Protein 8TLM (pdb70)

InterPro domains:
  IPR000786 Green fluorescent protein, GFP [PR01229] (3-27)
  IPR000786 Green fluorescent protein, GFP [PR01229] (28-48)
  IPR000786 Green fluorescent protein, GFP [PR01229] (49-69)
  IPR000786 Green fluorescent protein, GFP [PR01229] (70-85)
  IPR000786 Green fluorescent protein, GFP [PR01229] (86-108)
  IPR000786 Green fluorescent protein, GFP [PR01229] (109-129)
  IPR000786 Green fluorescent protein, GFP [PR01229] (130-149)
  IPR000786 Green fluorescent protein, GFP [PR01229] (150-171)
  IPR000786 Green fluorescent protein, GFP [PR01229] (173-192)
  IPR000786 Green fluorescent protein, GFP [PR01229] (193-211)
  IPR000786 Green fluorescent protein, GFP [PR01229] (214-237)
  IPR009017 Green fluorescent protein [G3DSA:2.40.155.10] (1-145)
  IPR009017 Green fluorescent protein [G3DSA:2.40.155.10] (146-238)
  IPR009017 Green fluorescent protein [SSF54511] (2-228)
  IPR011584 Green fluorescent protein-related [PF01353] (14-227)

Nearest PDB structures (foldseek):
  8tlm-assembly1_A  TM=1.005E+00  e=1.303E-40  Oryctolagus cuniculus
  5i8k-assembly1_H  TM=9.065E-01  e=1.201E-30  Homo sapiens
  8y2k-assembly2_D  TM=8.667E-01  e=4.933E-29  Homo sapiens
  7o30-assembly2_B  TM=8.720E-01  e=1.489E-28  Mus musculus
  8cii-assembly1_H  TM=7.788E-01  e=4.273E-28  Homo sapiens

Radius of gyration: 38.08 Å; Cα contacts (8 Å, |Δi|>4): 1389; chains: 3; bounding box: 48×46×133 Å

B-factor: mean 84.12, std 18.37, range [54.08, 128.12]

Secondary structure (DSSP, 8-state):
-EEEEE---EE-TTS-EEEEEEEESS-TTTSEEEEEEE-TTS-EEEEEEE-SS--EEE-TTTTTTEEEEE-SSEEEEEESS--GGG-EEEEEEEESEEETTS-S---B-S----EEEEE-SSPPB--EEEEE----EEEEEEEEEEEBSS--EEEEGGGTB-TTEEEPPPEE-TTS-EEEEEEEEEEGGGGGTS-EEEEEEETTTTEEEEEEE--/---EEES-SEEEE-TT--EEEEEEEEEEESS-EEEEEE-TTS--EEEEETTTEEPTT--TTEEEE--EEEEEEEESS--GGG-SEEEEEE-S--SS-S-SB---EEEEE----BPPEEEEEPPPHHHHHHTEEEEEEEEEEEBSS--EEEEEETTEE--SSEEEEEPPPPTTT--EEEEEEEEEEHHHHHT--EEEEEEE-TT-SS-EEEEEE--/-HHHHHHHHHHHHHHHHHHHHHHHHHHHHHS----SHHHHHHHHHHHHHHHHHHHHHHHHHHHSS---SHHHHHHHHHHHHHHHHHHHHHHHHHHHHHHHHHHHSHHHHHHH-SHHHHHHHHHHHHHHHHHHHHHHHTTEEEEEESS-EEEEE---TTTHHHHHHHHHHHHIIIIIHHHHHHHHHHHHHHHHH---HHHHHHHHHHHHHHHHHHHHHHHHHHH--HHHHHHHHHHHHHHHHHHHHHHHHHHHHHH-HHHHHHHTT-

Solvent-accessible surface area: 32687 Å² total; per-residue (Å²): 132,50,2,91,20,63,26,37,130,40,4,76,64,40,64,77,4,78,0,46,0,59,13,66,70,32,62,7,75,30,30,1,0,2,0,0,30,27,24,114,84,104,24,3,56,1,1,0,4,4,1,19,55,33,103,48,56,40,0,60,90,0,113,76,73,10,62,8,55,51,77,108,68,41,0,46,0,102,1,56,57,1,59,80,133,3,43,5,36,0,13,0,0,22,0,40,37,3,3,6,45,3,20,34,9,16,0,2,48,33,7,0,48,28,16,72,0,17,2,30,104,47,94,68,87,27,16,36,13,17,24,5,32,14,153,105,91,14,3,2,0,0,8,0,24,32,0,10,5,40,71,13,82,22,46,2,30,96,46,89,41,106,85,34,43,40,59,3,70,33,45,94,34,124,88,28,35,38,14,16,6,0,3,0,41,9,82,52,100,22,34,76,113,90,81,10,64,0,37,2,36,0,142,52,38,124,33,151,38,102,52,105,7,105,102,61,20,83,18,81,18,97,34,82,74,40,98,20,51,92,60,17,96,2,66,0,102,1,78,1,69,89,46,0,62,33,40,0,0,0,0,15,16,71,59,86,103,106,1,97,8,8,0,36,72,2,75,60,61,9,110,90,38,56,78,44,10,119,8,66,41,79,20,44,102,2,36,0,38,0,41,75,3,93,31,48,10,12,6,34,0,8,0,2,1,5,3,17,15,74,96,1,80,42,8,6,6,63,16,0,92,2,22,1,101,78,108,82,25,47,13,47,18,39,32,5,58,18,23,123,76,5,35,167,79,33,51,0,4,0,2,2,2,1,4,71,0,11,28,120,119,18,104,16,72,8,58,4,58,126,50,108,51,104,88,48,47,71,92,18,48,18,99,20,53,52,180,70,6,8,12,2,6,5,0,26,0,54,25,61,86,66,70,14,62,147,66,108,65,0,20,3,38,0,38,13,128,32,45,131,69,68,40,77,84,74,34,91,62,124,179,47,120,113,128,26,5,72,96,3,59,79,12,57,64,116,0,60,102,16,0,53,82,11,34,79,7,0,76,99,46,26,158,33,177,62,18,51,6,24,9,8,34,17,2,5,75,0,1,33,36,3,0,101,9,2,59,54,51,20,103,58,20,91,98,38,6,80,67,34,21,100,70,1,64,54,18,11,3,69,33,26,30,0,4,0,0,3,5,22,0,3,10,33,8,0,67,18,40,27,36,26,41,54,89,52,148,136,4,143,160,36,63,54,97,177,77,0,70,73,69,7,103,54,14,49,102,65,0,78,138,12,1,95,43,14,32,94,35,42,18,6,2,1,76,55,9,85,17,48,26,113,14,33,37,26,95,92,44,73,120,122,59,63,104,4,16,72,35,12,14,74,59,2,30,95,90,2,104,77,47,9,102,106,2,28,92,83,10,105,87,89,99,146,185,99,186,24,6,75,74,0,3,77,13,4,21,95,29,10,58,34,30,4,72,14,29,88,77,50,6,105,103,80,124,88,58,92,78,34,74,157,30,56,95,74,6,48,28,72,0,12,42,2,0,20,32,2,8,88,16,7,35,161,45,13,137,56,2,88,137,32,59,103,125,150

GO terms:
  GO:0006091 generation of precursor metabolites and energy (P, TAS)
  GO:0008218 bioluminescence (P, TAS)

Foldseek 3Di:
DAKEKDFADEAAFFAKGKIKIFDPDDWLLQWKKWKWWDAVPGDIGTAWIAGNVGDIDGDPVNPPQWDWGDDGTMIMIMGRGHHQVPWTWMKMWIFPDADNVGPGRPDTDDIYGTGTHGYHDDDFDDWDKDWQAWPCKTKIWIKTDFGDDDDKDKDKPVPPDDPAKDKDDWDQDPVRGTIIMIMGMGHPVCQVPDWIWMWMADPNVGDTDTHTHHD/DWAKEKPAQEDEEAFQAKDKIKIFTPFWDFQAKWKWWAAPPGDIDTADGSQAHGDPPHDPQWGKDDGTTMIMIMRRGHDLQRFTKMKMFGPRDDPPDPDRIYPIHTYQYDDDFDFWDKDKDWADPVVLVVWKTKIKMKTDFGDDPPKDKFKAFPNHGDDDFKDKDKDDQDSPRRGIMMMMMGMDTSVVVVVTFKIKMWMDDPNDPDIDIDMDTDD/DVLLVVLVVLVVLLVLLVVLLVLLLCLPVPVHPPQFLLSLLVVLLSVLLVLLSVLSVQSSVPSPAHRDPFFVVLLVNVLSVQLSLQLNLVSLLVVLVLVLCCQPVVVPSVVCGGNVNSVVVSVVSSVVSNVLSVLVSVFWGWDQPPNGIHIDGDDDPVRVVVVLVNLVCCLCSRAVVSVVSNVVRVVVNCVRPVCDVLSVVLVVQLRVLCVQLNVLSVVVSVVCVVVVVSVVSNVVSVVSNSCSSSCNSVSCCVPDPSNVVVVVVD

Sequence (696 aa):
QSVEESGGRLVTPGTPLTLTCTVSGFSLSNYAMIWVRQAPGEGLEWVGTISLGGYTYYANWAKGRFTISKTSTTVDLKISSPTTEDTATYFCARARWSTDSAIYTYAFDPWGPGTLVTVSSASTKGPSVFPLAPSGTAALGCLVKDYFPEPVTVSWNSGALTSGVHTFPAVLQSSGLYSLSSVVTVPSSSLGTQTYICNVNHKPSNTKVDKKVEPAYDMTQTPASVEVAVGGTVTIKCQASQSISSYLSWYQQKPGQRPELLIYKASTLASGVSSRFKGSGSGTQFTLTISDLEAADAATYYCQQGYTSSNIDNIFGGGTEVVVKRTVAAPSVFIFPPSDEQLKSGTASVVCLLNNFYPREAKVQWKVDNALQSGNSQESVTEQDSKDSTYSLSSTLTLSKADYEKHKVYACEVTHQGLSSPVTKSFNRGNGKLLLAVFYCLLFVFSLLGNSLVILVLVVCKKLRSITDVYLLNLALSDLLFVFSFPFQTYYLLDQWVFGTVMCKVVSGFYYIGFYSSMFFITLMSVDRYLAVVHAVYALKVRTIRMGTTLCLAVWLTAIMATIPLLVFYQVASEDGVLQCYSFYNQQTLKWKIFTNFKMNILGLLIPFTIFMFCYIKILHQLKRIRLVLIVVIASLLFWVPFNVVLFLTSLHSSISQQLTYATHVTEIISFTHCCVNPVIYAFVGEKFKKHLSEI

Organism: Aequorea victoria (NCBI:txid6100)

Structure (mmCIF, N/CA/C/O backbone):
data_8TLM
#
_entry.id   8TLM
#
_cell.length_a   1.00
_cell.length_b   1.00
_cell.length_c   1.00
_cell.angle_alpha   90.00
_cell.angle_beta   90.00
_cell.angle_gamma   90.00
#
_symmetry.space_group_name_H-M   'P 1'
#
loop_
_entity.id
_entity.type
_entity.pdbx_description
1 polymer 'Fab heavy chain'
2 polymer 'Fab light chain'
3 polymer 'C-C chemokine receptor type 8, Green fluorescent protein fusion'
#
loop_
_atom_site.group_PDB
_atom_site.id
_atom_site.type_symbol
_atom_site.label_atom_id
_atom_site.label_alt_id
_atom_site.label_comp_id
_atom_site.label_asym_id
_atom_site.label_entity_id
_atom_site.label_seq_id
_atom_site.pdbx_PDB_ins_code
_atom_site.Cartn_x
_atom_site.Cartn_y
_atom_site.Cartn_z
_atom_site.occupancy
_atom_site.B_iso_or_equiv
_atom_site.auth_seq_id
_atom_site.auth_comp_id
_atom_site.auth_asym_id
_atom_site.auth_atom_id
_atom_site.pdbx_PDB_model_num
ATOM 1 N N . GLN A 1 1 ? 126.233 149.068 112.778 1.00 68.32 2 GLN A N 1
ATOM 2 C CA . GLN A 1 1 ? 127.648 148.611 112.877 1.00 68.32 2 GLN A CA 1
ATOM 3 C C . GLN A 1 1 ? 128.209 148.362 111.486 1.00 68.32 2 GLN A C 1
ATOM 4 O O . GLN A 1 1 ? 127.545 147.768 110.639 1.00 68.32 2 GLN A O 1
ATOM 10 N N . SER A 1 2 ? 129.436 148.819 111.253 1.00 69.11 3 SER A N 1
ATOM 11 C CA . SER A 1 2 ? 130.058 148.668 109.948 1.00 69.11 3 SER A CA 1
ATOM 12 C C . SER A 1 2 ? 131.568 148.636 110.117 1.00 69.11 3 SER A C 1
ATOM 13 O O . SER A 1 2 ? 132.125 149.317 110.983 1.00 69.11 3 SER A O 1
ATOM 16 N N . VAL A 1 3 ? 132.219 147.832 109.281 1.00 66.08 4 VAL A N 1
ATOM 17 C CA . VAL A 1 3 ? 133.672 147.743 109.229 1.00 66.08 4 VAL A CA 1
ATOM 18 C C . VAL A 1 3 ? 134.097 147.866 107.774 1.00 66.08 4 VAL A C 1
ATOM 19 O O . VAL A 1 3 ? 133.528 147.203 106.900 1.00 66.08 4 VAL A O 1
ATOM 23 N N . GLU A 1 4 ? 135.080 148.723 107.512 1.00 68.34 5 GLU A N 1
ATOM 24 C CA . GLU A 1 4 ? 135.569 148.970 106.161 1.00 68.34 5 GLU A CA 1
ATOM 25 C C . GLU A 1 4 ? 137.075 148.759 106.116 1.00 68.34 5 GLU A C 1
ATOM 26 O O . GLU A 1 4 ? 137.805 149.300 106.951 1.00 68.34 5 GLU A O 1
ATOM 32 N N . GLU A 1 5 ? 137.534 147.991 105.133 1.00 63.34 6 GLU A N 1
ATOM 33 C CA . GLU A 1 5 ? 138.949 147.695 104.965 1.00 63.34 6 GLU A CA 1
ATOM 34 C C . GLU A 1 5 ? 139.573 148.636 103.944 1.00 63.34 6 GLU A C 1
ATOM 35 O O . GLU A 1 5 ? 138.914 149.096 103.008 1.00 63.34 6 GLU A O 1
ATOM 41 N N . SER A 1 6 ? 140.859 148.915 104.135 1.00 61.94 7 SER A N 1
ATOM 42 C CA . SER A 1 6 ? 141.610 149.751 103.213 1.00 61.94 7 SER A CA 1
ATOM 43 C C . SER A 1 6 ? 143.069 149.328 103.248 1.00 61.94 7 SER A C 1
ATOM 44 O O . SER A 1 6 ? 143.537 148.724 104.216 1.00 61.94 7 SER A O 1
ATOM 47 N N . GLY A 1 7 ? 143.786 149.656 102.175 1.00 60.13 8 GLY A N 1
ATOM 48 C CA . GLY A 1 7 ? 145.200 149.356 102.064 1.00 60.13 8 GLY A CA 1
ATOM 49 C C . GLY A 1 7 ? 145.566 148.393 100.957 1.00 60.13 8 GLY A C 1
ATOM 50 O O . GLY A 1 7 ? 146.760 148.158 100.743 1.00 60.13 8 GLY A O 1
ATOM 51 N N . GLY A 1 8 ? 144.594 147.828 100.246 1.00 61.53 9 GLY A N 1
ATOM 52 C CA . GLY A 1 8 ? 144.897 146.945 99.138 1.00 61.53 9 GLY A CA 1
ATOM 53 C C . GLY A 1 8 ? 145.757 147.635 98.101 1.00 61.53 9 GLY A C 1
ATOM 54 O O . GLY A 1 8 ? 145.458 148.759 97.692 1.00 61.53 9 GLY A O 1
ATOM 55 N N . ARG A 1 9 ? 146.828 146.977 97.668 1.00 62.54 10 ARG A N 1
ATOM 56 C CA . ARG A 1 9 ? 147.800 147.621 96.798 1.00 62.54 10 ARG A CA 1
ATOM 57 C C . ARG A 1 9 ? 148.621 146.554 96.093 1.00 62.54 10 ARG A C 1
ATOM 58 O O . ARG A 1 9 ? 148.624 145.385 96.487 1.00 62.54 10 ARG A O 1
ATOM 66 N N . LEU A 1 10 ? 149.317 146.974 95.040 1.00 64.64 11 LEU A N 1
ATOM 67 C CA . LEU A 1 10 ? 150.292 146.138 94.349 1.00 64.64 11 LEU A CA 1
ATOM 68 C C . LEU A 1 10 ? 151.667 146.473 94.915 1.00 64.64 11 LEU A C 1
ATOM 69 O O . LEU A 1 10 ? 152.177 147.579 94.712 1.00 64.64 11 LEU A O 1
ATOM 74 N N . VAL A 1 11 ? 152.266 145.516 95.617 1.00 61.49 12 VAL A N 1
ATOM 75 C CA . VAL A 1 11 ? 153.498 145.729 96.364 1.00 61.49 12 VAL A CA 1
ATOM 76 C C . VAL A 1 11 ? 154.528 144.715 95.889 1.00 61.49 12 VAL A C 1
ATOM 77 O O . VAL A 1 11 ? 154.212 143.532 95.730 1.00 61.49 12 VAL A O 1
ATOM 81 N N . THR A 1 12 ? 155.755 145.178 95.661 1.00 64.16 13 THR A N 1
ATOM 82 C CA . THR A 1 12 ? 156.802 144.281 95.202 1.00 64.16 13 THR A CA 1
ATOM 83 C C . THR A 1 12 ? 157.151 143.281 96.303 1.00 64.16 13 THR A C 1
ATOM 84 O O . THR A 1 12 ? 156.957 143.559 97.489 1.00 64.16 13 THR A O 1
ATOM 88 N N . PRO A 1 13 ? 157.672 142.105 95.941 1.00 63.95 14 PRO A N 1
ATOM 89 C CA . PRO A 1 13 ? 157.929 141.081 96.962 1.00 63.95 14 PRO A CA 1
ATOM 90 C C . PRO A 1 13 ? 159.095 141.442 97.865 1.00 63.95 14 PRO A C 1
ATOM 91 O O . PRO A 1 13 ? 160.253 141.392 97.439 1.00 63.95 14 PRO A O 1
ATOM 95 N N . GLY A 1 14 ? 158.802 141.803 99.112 1.00 63.49 15 GLY A N 1
ATOM 96 C CA . GLY A 1 14 ? 159.846 142.093 100.074 1.00 63.49 15 GLY A CA 1
ATOM 97 C C . GLY A 1 14 ? 159.657 143.390 100.833 1.00 63.49 15 GLY A C 1
ATOM 98 O O . GLY A 1 14 ? 160.276 143.586 101.882 1.00 63.49 15 GLY A O 1
ATOM 99 N N . THR A 1 15 ? 158.806 144.288 100.320 1.00 62.75 16 THR A N 1
ATOM 100 C CA . THR A 1 15 ? 158.592 145.573 100.979 1.00 62.75 16 THR A CA 1
ATOM 101 C C . THR A 1 15 ? 157.371 145.500 101.882 1.00 62.75 16 THR A C 1
ATOM 102 O O . THR A 1 15 ? 156.318 145.013 101.446 1.00 62.75 16 THR A O 1
ATOM 106 N N . PRO A 1 16 ? 157.457 145.978 103.123 1.00 58.82 17 PRO A N 1
ATOM 107 C CA . PRO A 1 16 ? 156.361 145.761 104.073 1.00 58.82 17 PRO A CA 1
ATOM 108 C C . PRO A 1 16 ? 155.070 146.425 103.624 1.00 58.82 17 PRO A C 1
ATOM 109 O O . PRO A 1 16 ? 155.076 147.432 102.913 1.00 58.82 17 PRO A O 1
ATOM 113 N N . LEU A 1 17 ? 153.953 145.842 104.046 1.00 59.24 18 LEU A N 1
ATOM 114 C CA . LEU A 1 17 ? 152.625 146.353 103.740 1.00 59.24 18 LEU A CA 1
ATOM 115 C C . LEU A 1 17 ? 151.845 146.548 105.032 1.00 59.24 18 LEU A C 1
ATOM 116 O O . LEU A 1 17 ? 152.184 145.994 106.078 1.00 59.24 18 LEU A O 1
ATOM 121 N N . THR A 1 18 ? 150.780 147.343 104.954 1.00 56.31 19 THR A N 1
ATOM 122 C CA . THR A 1 18 ? 149.939 147.584 106.121 1.00 56.31 19 THR A CA 1
ATOM 123 C C . THR A 1 18 ? 148.514 147.850 105.663 1.00 56.31 19 THR A C 1
ATOM 124 O O . THR A 1 18 ? 148.285 148.715 104.814 1.00 56.31 19 THR A O 1
ATOM 128 N N . LEU A 1 19 ? 147.567 147.106 106.226 1.00 56.53 20 LEU A N 1
ATOM 129 C CA . LEU A 1 19 ? 146.150 147.268 105.950 1.00 56.53 20 LEU A CA 1
ATOM 130 C C . LEU A 1 19 ? 145.453 147.787 107.198 1.00 56.53 20 LEU A C 1
ATOM 131 O O . LEU A 1 19 ? 145.870 147.501 108.324 1.00 56.53 20 LEU A O 1
ATOM 136 N N . THR A 1 20 ? 144.380 148.546 106.994 1.00 60.13 21 THR A N 1
ATOM 137 C CA . THR A 1 20 ? 143.633 149.140 108.090 1.00 60.13 21 THR A CA 1
ATOM 138 C C . THR A 1 20 ? 142.165 148.753 107.981 1.00 60.13 21 THR A C 1
ATOM 139 O O . THR A 1 20 ? 141.648 148.501 106.891 1.00 60.13 21 THR A O 1
ATOM 143 N N . CYS A 1 21 ? 141.505 148.698 109.136 1.00 63.13 22 CYS A N 1
ATOM 144 C CA . CYS A 1 21 ? 140.107 148.294 109.264 1.00 63.13 22 CYS A CA 1
ATOM 145 C C . CYS A 1 21 ? 139.440 149.334 110.155 1.00 63.13 22 CYS A C 1
ATOM 146 O O . CYS A 1 21 ? 139.644 149.331 111.372 1.00 63.13 22 CYS A O 1
ATOM 149 N N . THR A 1 22 ? 138.683 150.240 109.542 1.00 64.67 23 THR A N 1
ATOM 150 C CA . THR A 1 22 ? 137.978 151.264 110.297 1.00 64.67 23 THR A CA 1
ATOM 151 C C . THR A 1 22 ? 136.598 150.765 110.704 1.00 64.67 23 THR A C 1
ATOM 152 O O . THR A 1 22 ? 135.952 149.993 109.990 1.00 64.67 23 THR A O 1
ATOM 156 N N . VAL A 1 23 ? 136.143 151.232 111.863 1.00 66.94 24 VAL A N 1
ATOM 157 C CA . VAL A 1 23 ? 134.951 150.715 112.521 1.00 66.94 24 VAL A CA 1
ATOM 158 C C . VAL A 1 23 ? 134.002 151.868 112.806 1.00 66.94 24 VAL A C 1
ATOM 159 O O . VAL A 1 23 ? 134.440 152.983 113.110 1.00 66.94 24 VAL A O 1
ATOM 163 N N . SER A 1 24 ? 132.702 151.600 112.707 1.00 68.17 25 SER A N 1
ATOM 164 C CA . SER A 1 24 ? 131.688 152.589 113.036 1.00 68.17 25 SER A CA 1
ATOM 165 C C . SER A 1 24 ? 130.499 151.898 113.683 1.00 68.17 25 SER A C 1
ATOM 166 O O . SER A 1 24 ? 130.090 150.817 113.250 1.00 68.17 25 SER A O 1
ATOM 169 N N . GLY A 1 25 ? 129.950 152.525 114.721 1.00 67.34 26 GLY A N 1
ATOM 170 C CA . GLY A 1 25 ? 128.746 152.053 115.367 1.00 67.34 26 GLY A CA 1
ATOM 171 C C . GLY A 1 25 ? 128.955 151.331 116.682 1.00 67.34 26 GLY A C 1
ATOM 172 O O . GLY A 1 25 ? 127.981 151.146 117.422 1.00 67.34 26 GLY A O 1
ATOM 173 N N . PHE A 1 26 ? 130.180 150.919 117.000 1.00 64.41 27 PHE A N 1
ATOM 174 C CA . PHE A 1 26 ? 130.429 150.196 118.238 1.00 64.41 27 PHE A CA 1
ATOM 175 C C . PHE A 1 26 ? 131.848 150.469 118.710 1.00 64.41 27 PHE A C 1
ATOM 176 O O . PHE A 1 26 ? 132.699 150.941 117.952 1.00 64.41 27 PHE A O 1
ATOM 184 N N . SER A 1 27 ? 132.090 150.165 119.982 1.00 65.36 28 SER A N 1
ATOM 185 C CA . SER A 1 27 ? 133.377 150.413 120.613 1.00 65.36 28 SER A CA 1
ATOM 186 C C . SER A 1 27 ? 134.251 149.170 120.548 1.00 65.36 28 SER A C 1
ATOM 187 O O . SER A 1 27 ? 133.779 148.051 120.763 1.00 65.36 28 SER A O 1
ATOM 190 N N . LEU A 1 28 ? 135.535 149.375 120.248 1.00 63.46 29 LEU A N 1
ATOM 191 C CA . LEU A 1 28 ? 136.463 148.256 120.138 1.00 63.46 29 LEU A CA 1
ATOM 192 C C . LEU A 1 28 ? 136.811 147.651 121.490 1.00 63.46 29 LEU A C 1
ATOM 193 O O . LEU A 1 28 ? 137.261 146.503 121.542 1.00 63.46 29 LEU A O 1
ATOM 198 N N . SER A 1 29 ? 136.620 148.394 122.581 1.00 63.97 30 SER A N 1
ATOM 199 C CA . SER A 1 29 ? 136.931 147.864 123.903 1.00 63.97 30 SER A CA 1
ATOM 200 C C . SER A 1 29 ? 135.995 146.736 124.312 1.00 63.97 30 SER A C 1
ATOM 201 O O . SER A 1 29 ? 136.312 145.996 125.247 1.00 63.97 30 SER A O 1
ATOM 204 N N . ASN A 1 30 ? 134.854 146.589 123.639 1.00 62.70 31 ASN A N 1
ATOM 205 C CA . ASN A 1 30 ? 133.857 145.598 124.016 1.00 62.70 31 ASN A CA 1
ATOM 206 C C . ASN A 1 30 ? 133.910 144.329 123.179 1.00 62.70 31 ASN A C 1
ATOM 207 O O . ASN A 1 30 ? 133.412 143.293 123.631 1.00 62.70 31 ASN A O 1
ATOM 212 N N . TYR A 1 31 ? 134.496 144.376 121.985 1.00 60.90 32 TYR A N 1
ATOM 213 C CA . TYR A 1 31 ? 134.500 143.242 121.073 1.00 60.90 32 TYR A CA 1
ATOM 214 C C . TYR A 1 31 ? 135.922 142.921 120.638 1.00 60.90 32 TYR A C 1
ATOM 215 O O . TYR A 1 31 ? 136.825 143.757 120.716 1.00 60.90 32 TYR A O 1
ATOM 224 N N . ALA A 1 32 ? 136.105 141.689 120.177 1.00 59.29 33 ALA A N 1
ATOM 225 C CA . ALA A 1 32 ? 137.355 141.241 119.587 1.00 59.29 33 ALA A CA 1
ATOM 226 C C . ALA A 1 32 ? 137.261 141.313 118.070 1.00 59.29 33 ALA A C 1
ATOM 227 O O . ALA A 1 32 ? 136.173 141.236 117.493 1.00 59.29 33 ALA A O 1
ATOM 229 N N . MET A 1 33 ? 138.413 141.462 117.424 1.00 59.68 34 MET A N 1
ATOM 230 C CA . MET A 1 33 ? 138.475 141.642 115.981 1.00 59.68 34 MET A CA 1
ATOM 231 C C . MET A 1 33 ? 139.308 140.538 115.347 1.00 59.68 34 MET A C 1
ATOM 232 O O . MET A 1 33 ? 140.385 140.189 115.841 1.00 59.68 34 MET A O 1
ATOM 237 N N . ILE A 1 34 ? 138.802 140.007 114.238 1.00 56.41 35 ILE A N 1
ATOM 238 C CA . ILE A 1 34 ? 139.363 138.842 113.570 1.00 56.41 35 ILE A CA 1
ATOM 239 C C . ILE A 1 34 ? 139.812 139.261 112.180 1.00 56.41 35 ILE A C 1
ATOM 240 O O . ILE A 1 34 ? 139.095 139.989 111.485 1.00 56.41 35 ILE A O 1
ATOM 245 N N . TRP A 1 35 ? 140.992 138.804 111.773 1.00 55.29 36 TRP A N 1
ATOM 246 C CA . TRP A 1 35 ? 141.477 138.984 110.412 1.00 55.29 36 TRP A CA 1
ATOM 247 C C . TRP A 1 35 ? 141.427 137.644 109.698 1.00 55.29 36 TRP A C 1
ATOM 248 O O . TRP A 1 35 ? 141.828 136.623 110.263 1.00 55.29 36 TRP A O 1
ATOM 259 N N . VAL A 1 36 ? 140.916 137.644 108.469 1.00 55.59 37 VAL A N 1
ATOM 260 C CA . VAL A 1 36 ? 140.831 136.431 107.667 1.00 55.59 37 VAL A CA 1
ATOM 261 C C . VAL A 1 36 ? 141.352 136.753 106.276 1.00 55.59 37 VAL A C 1
ATOM 262 O O . VAL A 1 36 ? 141.364 137.911 105.856 1.00 55.59 37 VAL A O 1
ATOM 266 N N . ARG A 1 37 ? 141.797 135.727 105.561 1.00 57.02 38 ARG A N 1
ATOM 267 C CA . ARG A 1 37 ? 142.249 135.897 104.190 1.00 57.02 38 ARG A CA 1
ATOM 268 C C . ARG A 1 37 ? 141.722 134.758 103.334 1.00 57.02 38 ARG A C 1
ATOM 269 O O . ARG A 1 37 ? 141.572 133.626 103.798 1.00 57.02 38 ARG A O 1
ATOM 277 N N . GLN A 1 38 ? 141.441 135.076 102.075 1.00 59.49 39 GLN A N 1
ATOM 278 C CA . GLN A 1 38 ? 140.882 134.117 101.129 1.00 59.49 39 GLN A CA 1
ATOM 279 C C . GLN A 1 38 ? 141.612 134.279 99.804 1.00 59.49 39 GLN A C 1
ATOM 280 O O . GLN A 1 38 ? 141.598 135.365 99.216 1.00 59.49 39 GLN A O 1
ATOM 286 N N . ALA A 1 39 ? 142.271 133.218 99.353 1.00 66.18 40 ALA A N 1
ATOM 287 C CA . ALA A 1 39 ? 142.878 133.237 98.036 1.00 66.18 40 ALA A CA 1
ATOM 288 C C . ALA A 1 39 ? 141.784 133.159 96.972 1.00 66.18 40 ALA A C 1
ATOM 289 O O . ALA A 1 39 ? 140.702 132.623 97.225 1.00 66.18 40 ALA A O 1
ATOM 291 N N . PRO A 1 40 ? 142.033 133.686 95.775 1.00 70.76 41 PRO A N 1
ATOM 292 C CA . PRO A 1 40 ? 140.996 133.654 94.732 1.00 70.76 41 PRO A CA 1
ATOM 293 C C . PRO A 1 40 ? 140.565 132.228 94.427 1.00 70.76 41 PRO A C 1
ATOM 294 O O . PRO A 1 40 ? 141.352 131.410 93.945 1.00 70.76 41 PRO A O 1
ATOM 298 N N . GLY A 1 41 ? 139.298 131.934 94.712 1.00 75.11 42 GLY A N 1
ATOM 299 C CA . GLY A 1 41 ? 138.761 130.615 94.447 1.00 75.11 42 GLY A CA 1
ATOM 300 C C . GLY A 1 41 ? 139.134 129.555 95.459 1.00 75.11 42 GLY A C 1
ATOM 301 O O . GLY A 1 41 ? 139.230 128.378 95.100 1.00 75.11 42 GLY A O 1
ATOM 302 N N . GLU A 1 42 ? 139.351 129.935 96.717 1.00 70.98 43 GLU A N 1
ATOM 303 C CA . GLU A 1 42 ? 139.694 128.983 97.763 1.00 70.98 43 GLU A CA 1
ATOM 304 C C . GLU A 1 42 ? 138.969 129.361 99.046 1.00 70.98 43 GLU A C 1
ATOM 305 O O . GLU A 1 42 ? 138.325 130.408 99.139 1.00 70.98 43 GLU A O 1
ATOM 311 N N . GLY A 1 43 ? 139.080 128.485 100.045 1.00 63.37 44 GLY A N 1
ATOM 312 C CA . GLY A 1 43 ? 138.359 128.666 101.285 1.00 63.37 44 GLY A CA 1
ATOM 313 C C . GLY A 1 43 ? 138.990 129.696 102.200 1.00 63.37 44 GLY A C 1
ATOM 314 O O . GLY A 1 43 ? 140.095 130.186 101.974 1.00 63.37 44 GLY A O 1
ATOM 315 N N . LEU A 1 44 ? 138.256 130.020 103.261 1.00 57.40 45 LEU A N 1
ATOM 316 C CA . LEU A 1 44 ? 138.717 131.000 104.231 1.00 57.40 45 LEU A CA 1
ATOM 317 C C . LEU A 1 44 ? 139.925 130.475 104.997 1.00 57.40 45 LEU A C 1
ATOM 318 O O . LEU A 1 44 ? 140.071 129.272 105.224 1.00 57.40 45 LEU A O 1
ATOM 323 N N . GLU A 1 45 ? 140.797 131.398 105.400 1.00 59.97 46 GLU A N 1
ATOM 324 C CA . GLU A 1 45 ? 141.993 131.060 106.168 1.00 59.97 46 GLU A CA 1
ATOM 325 C C . GLU A 1 45 ? 142.180 132.107 107.255 1.00 59.97 46 GLU A C 1
ATOM 326 O O . GLU A 1 45 ? 142.566 133.243 106.967 1.00 59.97 46 GLU A O 1
ATOM 332 N N . TRP A 1 46 ? 141.906 131.724 108.497 1.00 55.56 47 TRP A N 1
ATOM 333 C CA . TRP A 1 46 ? 142.135 132.609 109.629 1.00 55.56 47 TRP A CA 1
ATOM 334 C C . TRP A 1 46 ? 143.619 132.924 109.760 1.00 55.56 47 TRP A C 1
ATOM 335 O O . TRP A 1 46 ? 144.468 132.037 109.651 1.00 55.56 47 TRP A O 1
ATOM 346 N N . VAL A 1 47 ? 143.934 134.198 109.987 1.00 55.08 48 VAL A N 1
ATOM 347 C CA . VAL A 1 47 ? 145.310 134.657 110.138 1.00 55.08 48 VAL A CA 1
ATOM 348 C C . VAL A 1 47 ? 145.592 135.115 111.564 1.00 55.08 48 VAL A C 1
ATOM 349 O O . VAL A 1 47 ? 146.645 134.808 112.122 1.00 55.08 48 VAL A O 1
ATOM 353 N N . GLY A 1 48 ? 144.666 135.847 112.173 1.00 54.08 49 GLY A N 1
ATOM 354 C CA . GLY A 1 48 ? 144.942 136.367 113.499 1.00 54.08 49 GLY A CA 1
ATOM 355 C C . GLY A 1 48 ? 143.714 136.948 114.163 1.00 54.08 49 GLY A C 1
ATOM 356 O O . GLY A 1 48 ? 142.677 137.177 113.533 1.00 54.08 49 GLY A O 1
ATOM 357 N N . THR A 1 49 ? 143.868 137.204 115.460 1.00 56.67 50 THR A N 1
ATOM 358 C CA . THR A 1 49 ? 142.794 137.688 116.312 1.00 56.67 50 THR A CA 1
ATOM 359 C C . THR A 1 49 ? 143.379 138.648 117.334 1.00 56.67 50 THR A C 1
ATOM 360 O O . THR A 1 49 ? 144.493 138.446 117.823 1.00 56.67 50 THR A O 1
ATOM 364 N N . ILE A 1 50 ? 142.621 139.694 117.655 1.00 57.96 51 ILE A N 1
ATOM 365 C CA . ILE A 1 50 ? 142.977 140.621 118.723 1.00 57.96 51 ILE A CA 1
ATOM 366 C C . ILE A 1 50 ? 141.789 140.730 119.667 1.00 57.96 51 ILE A C 1
ATOM 367 O O . ILE A 1 50 ? 140.659 140.972 119.227 1.00 57.96 51 ILE A O 1
ATOM 372 N N . SER A 1 51 ? 142.044 140.549 120.959 1.00 60.73 52 SER A N 1
ATOM 373 C CA . SER A 1 51 ? 140.990 140.400 121.948 1.00 60.73 52 SER A CA 1
ATOM 374 C C . SER A 1 51 ? 140.631 141.754 122.558 1.00 60.73 52 SER A C 1
ATOM 375 O O . SER A 1 51 ? 141.035 142.813 122.073 1.00 60.73 52 SER A O 1
ATOM 378 N N . LEU A 1 52 ? 139.854 141.720 123.642 1.00 63.47 53 LEU A N 1
ATOM 379 C CA . LEU A 1 52 ? 139.411 142.949 124.292 1.00 63.47 53 LEU A CA 1
ATOM 380 C C . LEU A 1 52 ? 140.594 143.760 124.803 1.00 63.47 53 LEU A C 1
ATOM 381 O O . LEU A 1 52 ? 140.700 144.963 124.540 1.00 63.47 53 LEU A O 1
ATOM 386 N N . GLY A 1 53 ? 141.493 143.115 125.545 1.00 62.49 54 GLY A N 1
ATOM 387 C CA . GLY A 1 53 ? 142.598 143.813 126.171 1.00 62.49 54 GLY A CA 1
ATOM 388 C C . GLY A 1 53 ? 143.774 144.098 125.268 1.00 62.49 54 GLY A C 1
ATOM 389 O O . GLY A 1 53 ? 144.682 144.828 125.674 1.00 62.49 54 GLY A O 1
ATOM 390 N N . GLY A 1 54 ? 143.783 143.544 124.061 1.00 61.11 55 GLY A N 1
ATOM 391 C CA . GLY A 1 54 ? 144.868 143.788 123.133 1.00 61.11 55 GLY A CA 1
ATOM 392 C C . GLY A 1 54 ? 145.913 142.695 123.138 1.00 61.11 55 GLY A C 1
ATOM 393 O O . GLY A 1 54 ? 147.107 142.972 122.999 1.00 61.11 55 GLY A O 1
ATOM 394 N N . TYR A 1 55 ? 145.480 141.448 123.302 1.00 60.84 56 TYR A N 1
ATOM 395 C CA . TYR A 1 55 ? 146.361 140.292 123.213 1.00 60.84 56 TYR A CA 1
ATOM 396 C C . TYR A 1 55 ? 146.145 139.632 121.859 1.00 60.84 56 TYR A C 1
ATOM 397 O O . TYR A 1 55 ? 145.015 139.274 121.512 1.00 60.84 56 TYR A O 1
ATOM 406 N N . THR A 1 56 ? 147.223 139.468 121.102 1.00 56.24 57 THR A N 1
ATOM 407 C CA . THR A 1 56 ? 147.151 138.983 119.733 1.00 56.24 57 THR A CA 1
ATOM 408 C C . THR A 1 56 ? 147.427 137.487 119.684 1.00 56.24 57 THR A C 1
ATOM 409 O O . THR A 1 56 ? 148.320 136.986 120.372 1.00 56.24 57 THR A O 1
ATOM 413 N N . TYR A 1 57 ? 146.651 136.781 118.866 1.00 57.47 58 TYR A N 1
ATOM 414 C CA . TYR A 1 57 ? 146.820 135.350 118.653 1.00 57.47 58 TYR A CA 1
ATOM 415 C C . TYR A 1 57 ? 146.885 135.086 117.159 1.00 57.47 58 TYR A C 1
ATOM 416 O O . TYR A 1 57 ? 146.021 135.547 116.410 1.00 57.47 58 TYR A O 1
ATOM 425 N N . TYR A 1 58 ? 147.898 134.340 116.727 1.00 55.80 59 TYR A N 1
ATOM 426 C CA . TYR A 1 58 ? 148.145 134.102 115.314 1.00 55.80 59 TYR A CA 1
ATOM 427 C C . TYR A 1 58 ? 148.092 132.613 115.009 1.00 55.80 59 TYR A C 1
ATOM 428 O O . TYR A 1 58 ? 148.341 131.773 115.878 1.00 55.80 59 TYR A O 1
ATOM 437 N N . ALA A 1 59 ? 147.764 132.295 113.760 1.00 56.29 60 ALA A N 1
ATOM 438 C CA . ALA A 1 59 ? 147.834 130.920 113.300 1.00 56.29 60 ALA A CA 1
ATOM 439 C C . ALA A 1 59 ? 149.288 130.469 113.228 1.00 56.29 60 ALA A C 1
ATOM 440 O O . ALA A 1 59 ? 150.216 131.279 113.184 1.00 56.29 60 ALA A O 1
ATOM 442 N N . ASN A 1 60 ? 149.483 129.150 113.209 1.00 58.13 61 ASN A N 1
ATOM 443 C CA . ASN A 1 60 ? 150.836 128.609 113.271 1.00 58.13 61 ASN A CA 1
ATOM 444 C C . ASN A 1 60 ? 151.684 129.099 112.105 1.00 58.13 61 ASN A C 1
ATOM 445 O O . ASN A 1 60 ? 152.854 129.455 112.287 1.00 58.13 61 ASN A O 1
ATOM 450 N N . TRP A 1 61 ? 151.117 129.122 110.898 1.00 55.87 62 TRP A N 1
ATOM 451 C CA . TRP A 1 61 ? 151.884 129.569 109.741 1.00 55.87 62 TRP A CA 1
ATOM 452 C C . TRP A 1 61 ? 152.135 131.072 109.774 1.00 55.87 62 TRP A C 1
ATOM 453 O O . TRP A 1 61 ? 153.105 131.548 109.174 1.00 55.87 62 TRP A O 1
ATOM 464 N N . ALA A 1 62 ? 151.285 131.830 110.464 1.00 56.59 63 ALA A N 1
ATOM 465 C CA . ALA A 1 62 ? 151.372 133.283 110.466 1.00 56.59 63 ALA A CA 1
ATOM 466 C C . ALA A 1 62 ? 152.235 133.839 111.589 1.00 56.59 63 ALA A C 1
ATOM 467 O O . ALA A 1 62 ? 152.434 135.056 111.647 1.00 56.59 63 ALA A O 1
ATOM 469 N N . LYS A 1 63 ? 152.749 132.995 112.479 1.00 58.58 64 LYS A N 1
ATOM 470 C CA . LYS A 1 63 ? 153.560 133.483 113.586 1.00 58.58 64 LYS A CA 1
ATOM 471 C C . LYS A 1 63 ? 154.893 134.000 113.062 1.00 58.58 64 LYS A C 1
ATOM 472 O O . LYS A 1 63 ? 155.673 133.244 112.474 1.00 58.58 64 LYS A O 1
ATOM 478 N N . GLY A 1 64 ? 155.156 135.287 113.279 1.00 60.68 65 GLY A N 1
ATOM 479 C CA . GLY A 1 64 ? 156.410 135.899 112.900 1.00 60.68 65 GLY A CA 1
ATOM 480 C C . GLY A 1 64 ? 156.368 136.710 111.622 1.00 60.68 65 GLY A C 1
ATOM 481 O O . GLY A 1 64 ? 157.316 137.459 111.357 1.00 60.68 65 GLY A O 1
ATOM 482 N N . ARG A 1 65 ? 155.304 136.589 110.824 1.00 61.56 66 ARG A N 1
ATOM 483 C CA . ARG A 1 65 ? 155.196 137.322 109.572 1.00 61.56 66 ARG A CA 1
ATOM 484 C C . ARG A 1 65 ? 154.160 138.435 109.597 1.00 61.56 66 ARG A C 1
ATOM 485 O O . ARG A 1 65 ? 154.289 139.387 108.822 1.00 61.56 66 ARG A O 1
ATOM 493 N N . PHE A 1 66 ? 153.151 138.347 110.459 1.00 58.49 67 PHE A N 1
ATOM 494 C CA . PHE A 1 66 ? 152.107 139.354 110.567 1.00 58.49 67 PHE A CA 1
ATOM 495 C C . PHE A 1 66 ? 152.108 139.936 111.973 1.00 58.49 67 PHE A C 1
ATOM 496 O O . PHE A 1 66 ? 152.569 139.304 112.926 1.00 58.49 67 PHE A O 1
ATOM 504 N N . THR A 1 67 ? 151.586 141.154 112.100 1.00 57.24 68 THR A N 1
ATOM 505 C CA . THR A 1 67 ? 151.391 141.736 113.424 1.00 57.24 68 THR A CA 1
ATOM 506 C C . THR A 1 67 ? 150.143 142.606 113.426 1.00 57.24 68 THR A C 1
ATOM 507 O O . THR A 1 67 ? 149.954 143.429 112.527 1.00 57.24 68 THR A O 1
ATOM 511 N N . ILE A 1 68 ? 149.303 142.426 114.442 1.00 56.17 69 ILE A N 1
ATOM 512 C CA . ILE A 1 68 ? 148.023 143.116 114.558 1.00 56.17 69 ILE A CA 1
ATOM 513 C C . ILE A 1 68 ? 148.111 144.117 115.699 1.00 56.17 69 ILE A C 1
ATOM 514 O O . ILE A 1 68 ? 148.658 143.810 116.764 1.00 56.17 69 ILE A O 1
ATOM 519 N N . SER A 1 69 ? 147.573 145.312 115.474 1.00 60.80 70 SER A N 1
ATOM 520 C CA . SER A 1 69 ? 147.498 146.341 116.499 1.00 60.80 70 SER A CA 1
ATOM 521 C C . SER A 1 69 ? 146.129 146.997 116.431 1.00 60.80 70 SER A C 1
ATOM 522 O O . SER A 1 69 ? 145.435 146.904 115.418 1.00 60.80 70 SER A O 1
ATOM 525 N N . LYS A 1 70 ? 145.737 147.651 117.519 1.00 62.50 71 LYS A N 1
ATOM 526 C CA . LYS A 1 70 ? 144.447 148.316 117.594 1.00 62.50 71 LYS A CA 1
ATOM 527 C C . LYS A 1 70 ? 144.609 149.718 118.164 1.00 62.50 71 LYS A C 1
ATOM 528 O O . LYS A 1 70 ? 145.592 150.033 118.839 1.00 62.50 71 LYS A O 1
ATOM 534 N N . THR A 1 71 ? 143.621 150.558 117.875 1.00 66.95 72 THR A N 1
ATOM 535 C CA . THR A 1 71 ? 143.579 151.929 118.361 1.00 66.95 72 THR A CA 1
ATOM 536 C C . THR A 1 71 ? 142.137 152.236 118.748 1.00 66.95 72 THR A C 1
ATOM 537 O O . THR A 1 71 ? 141.305 151.335 118.884 1.00 66.95 72 THR A O 1
ATOM 541 N N . SER A 1 72 ? 141.837 153.522 118.932 1.00 68.28 73 SER A N 1
ATOM 542 C CA . SER A 1 72 ? 140.499 153.906 119.367 1.00 68.28 73 SER A CA 1
ATOM 543 C C . SER A 1 72 ? 139.443 153.504 118.346 1.00 68.28 73 SER A C 1
ATOM 544 O O . SER A 1 72 ? 138.352 153.055 118.718 1.00 68.28 73 SER A O 1
ATOM 547 N N . THR A 1 73 ? 139.744 153.654 117.053 1.00 67.48 74 THR A N 1
ATOM 548 C CA . THR A 1 73 ? 138.754 153.458 116.004 1.00 67.48 74 THR A CA 1
ATOM 549 C C . THR A 1 73 ? 139.153 152.453 114.933 1.00 67.48 74 THR A C 1
ATOM 550 O O . THR A 1 73 ? 138.261 151.901 114.280 1.00 67.48 74 THR A O 1
ATOM 554 N N . THR A 1 74 ? 140.442 152.194 114.733 1.00 64.62 75 THR A N 1
ATOM 555 C CA . THR A 1 74 ? 140.908 151.366 113.632 1.00 64.62 75 THR A CA 1
ATOM 556 C C . THR A 1 74 ? 141.745 150.203 114.147 1.00 64.62 75 THR A C 1
ATOM 557 O O . THR A 1 74 ? 142.320 150.254 115.236 1.00 64.62 75 THR A O 1
ATOM 561 N N . VAL A 1 75 ? 141.803 149.148 113.337 1.00 61.89 76 VAL A N 1
ATOM 562 C CA . VAL A 1 75 ? 142.624 147.974 113.610 1.00 61.89 76 VAL A CA 1
ATOM 563 C C . VAL A 1 75 ? 143.563 147.771 112.430 1.00 61.89 76 VAL A C 1
ATOM 564 O O . VAL A 1 75 ? 143.114 147.708 111.283 1.00 61.89 76 VAL A O 1
ATOM 568 N N . ASP A 1 76 ? 144.858 147.658 112.707 1.00 59.60 77 ASP A N 1
ATOM 569 C CA . ASP A 1 76 ? 145.878 147.573 111.674 1.00 59.60 77 ASP A CA 1
ATOM 570 C C . ASP A 1 76 ? 146.487 146.178 111.639 1.00 59.60 77 ASP A C 1
ATOM 571 O O . ASP A 1 76 ? 146.752 145.579 112.685 1.00 59.60 77 ASP A O 1
ATOM 576 N N . LEU A 1 77 ? 146.703 145.670 110.428 1.00 56.00 78 LEU A N 1
ATOM 577 C CA . LEU A 1 77 ? 147.431 144.428 110.197 1.00 56.00 78 LEU A CA 1
ATOM 578 C C . LEU A 1 77 ? 148.635 144.743 109.325 1.00 56.00 78 LEU A C 1
ATOM 579 O O . LEU A 1 77 ? 148.476 145.197 108.189 1.00 56.00 78 LEU A O 1
ATOM 584 N N . LYS A 1 78 ? 149.831 144.497 109.847 1.00 58.19 79 LYS A N 1
ATOM 585 C CA . LYS A 1 78 ? 151.068 144.792 109.141 1.00 58.19 79 LYS A CA 1
ATOM 586 C C . LYS A 1 78 ? 151.722 143.495 108.696 1.00 58.19 79 LYS A C 1
ATOM 587 O O . LYS A 1 78 ? 151.870 142.561 109.495 1.00 58.19 79 LYS A O 1
ATOM 593 N N . ILE A 1 79 ? 152.103 143.450 107.423 1.00 58.10 80 ILE A N 1
ATOM 594 C CA . ILE A 1 79 ? 152.817 142.331 106.827 1.00 58.10 80 ILE A CA 1
ATOM 595 C C . ILE A 1 79 ? 154.274 142.756 106.707 1.00 58.10 80 ILE A C 1
ATOM 596 O O . ILE A 1 79 ? 154.604 143.670 105.940 1.00 58.10 80 ILE A O 1
ATOM 601 N N . SER A 1 80 ? 155.145 142.092 107.469 1.00 60.51 81 SER A N 1
ATOM 602 C CA . SER A 1 80 ? 156.523 142.552 107.603 1.00 60.51 81 SER A CA 1
ATOM 603 C C . SER A 1 80 ? 157.290 142.425 106.294 1.00 60.51 81 SER A C 1
ATOM 604 O O . SER A 1 80 ? 158.044 143.330 105.918 1.00 60.51 81 SER A O 1
ATOM 607 N N . SER A 1 81 ? 157.122 141.308 105.590 1.00 63.48 82 SER A N 1
ATOM 608 C CA . SER A 1 81 ? 157.863 141.054 104.355 1.00 63.48 82 SER A CA 1
ATOM 609 C C . SER A 1 81 ? 157.026 140.142 103.476 1.00 63.48 82 SER A C 1
ATOM 610 O O . SER A 1 81 ? 157.185 138.915 103.498 1.00 63.48 82 SER A O 1
ATOM 613 N N . PRO A 1 82 ? 156.117 140.707 102.683 1.00 61.59 83 PRO A N 1
ATOM 614 C CA . PRO A 1 82 ? 155.216 139.863 101.893 1.00 61.59 83 PRO A CA 1
ATOM 615 C C . PRO A 1 82 ? 155.970 139.053 100.852 1.00 61.59 83 PRO A C 1
ATOM 616 O O . PRO A 1 82 ? 156.981 139.490 100.300 1.00 61.59 83 PRO A O 1
ATOM 620 N N . THR A 1 83 ? 155.460 137.856 100.591 1.00 63.86 84 THR A N 1
ATOM 621 C CA . THR A 1 83 ? 155.954 136.988 99.535 1.00 63.86 84 THR A CA 1
ATOM 622 C C . THR A 1 83 ? 154.871 136.811 98.479 1.00 63.86 84 THR A C 1
ATOM 623 O O . THR A 1 83 ? 153.722 137.221 98.655 1.00 63.86 84 THR A O 1
ATOM 627 N N . THR A 1 84 ? 155.249 136.178 97.368 1.00 64.40 85 THR A N 1
ATOM 628 C CA . THR A 1 84 ? 154.336 136.076 96.238 1.00 64.40 85 THR A CA 1
ATOM 629 C C . THR A 1 84 ? 153.107 135.236 96.559 1.00 64.40 85 THR A C 1
ATOM 630 O O . THR A 1 84 ? 152.131 135.275 95.804 1.00 64.40 85 THR A O 1
ATOM 634 N N . GLU A 1 85 ? 153.126 134.484 97.657 1.00 68.70 86 GLU A N 1
ATOM 635 C CA . GLU A 1 85 ? 151.991 133.667 98.063 1.00 68.70 86 GLU A CA 1
ATOM 636 C C . GLU A 1 85 ? 151.033 134.402 98.992 1.00 68.70 86 GLU A C 1
ATOM 637 O O . GLU A 1 85 ? 150.093 133.786 99.503 1.00 68.70 86 GLU A O 1
ATOM 643 N N . ASP A 1 86 ? 151.248 135.694 99.225 1.00 63.93 87 ASP A N 1
ATOM 644 C CA . ASP A 1 86 ? 150.408 136.479 100.119 1.00 63.93 87 ASP A CA 1
ATOM 645 C C . ASP A 1 86 ? 149.304 137.232 99.388 1.00 63.93 87 ASP A C 1
ATOM 646 O O . ASP A 1 86 ? 148.607 138.038 100.011 1.00 63.93 87 ASP A O 1
ATOM 651 N N . THR A 1 87 ? 149.125 136.991 98.092 1.00 61.42 88 THR A N 1
ATOM 652 C CA . THR A 1 87 ? 148.104 137.690 97.320 1.00 61.42 88 THR A CA 1
ATOM 653 C C . THR A 1 87 ? 146.741 137.090 97.634 1.00 61.42 88 THR A C 1
ATOM 654 O O . THR A 1 87 ? 146.532 135.888 97.446 1.00 61.42 88 THR A O 1
ATOM 658 N N . ALA A 1 88 ? 145.810 137.921 98.101 1.00 58.61 89 ALA A N 1
ATOM 659 C CA . ALA A 1 88 ? 144.502 137.413 98.500 1.00 58.61 89 ALA A CA 1
ATOM 660 C C . ALA A 1 88 ? 143.561 138.537 98.908 1.00 58.61 89 ALA A C 1
ATOM 661 O O . ALA A 1 88 ? 143.948 139.708 98.912 1.00 58.61 89 ALA A O 1
ATOM 663 N N . THR A 1 89 ? 142.325 138.190 99.258 1.00 58.16 90 THR A N 1
ATOM 664 C CA . THR A 1 89 ? 141.354 139.146 99.771 1.00 58.16 90 THR A CA 1
ATOM 665 C C . THR A 1 89 ? 141.318 139.027 101.289 1.00 58.16 90 THR A C 1
ATOM 666 O O . THR A 1 89 ? 141.101 137.935 101.822 1.00 58.16 90 THR A O 1
ATOM 670 N N . TYR A 1 90 ? 141.529 140.143 101.979 1.00 56.07 91 TYR A N 1
ATOM 671 C CA . TYR A 1 90 ? 141.597 140.170 103.434 1.00 56.07 91 TYR A CA 1
ATOM 672 C C . TYR A 1 90 ? 140.302 140.745 103.992 1.00 56.07 91 TYR A C 1
ATOM 673 O O . TYR A 1 90 ? 139.872 141.831 103.586 1.00 56.07 91 TYR A O 1
ATOM 682 N N . PHE A 1 91 ? 139.688 140.009 104.912 1.00 56.46 92 PHE A N 1
ATOM 683 C CA . PHE A 1 91 ? 138.452 140.387 105.577 1.00 56.46 92 PHE A CA 1
ATOM 684 C C . PHE A 1 91 ? 138.716 140.721 107.041 1.00 56.46 92 PHE A C 1
ATOM 685 O O . PHE A 1 91 ? 139.612 140.171 107.686 1.00 56.46 92 PHE A O 1
ATOM 693 N N . CYS A 1 92 ? 137.879 141.611 107.569 1.00 60.37 93 CYS A N 1
ATOM 694 C CA . CYS A 1 92 ? 137.961 142.081 108.946 1.00 60.37 93 CYS A CA 1
ATOM 695 C C . CYS A 1 92 ? 136.592 141.885 109.577 1.00 60.37 93 CYS A C 1
ATOM 696 O O . CYS A 1 92 ? 135.600 142.412 109.068 1.00 60.37 93 CYS A O 1
ATOM 699 N N . ALA A 1 93 ? 136.532 141.129 110.673 1.00 59.00 94 ALA A N 1
ATOM 700 C CA . ALA A 1 93 ? 135.265 140.732 111.269 1.00 59.00 94 ALA A CA 1
ATOM 701 C C . ALA A 1 93 ? 135.254 141.048 112.758 1.00 59.00 94 ALA A C 1
ATOM 702 O O . ALA A 1 93 ? 136.301 141.177 113.395 1.00 59.00 94 ALA A O 1
ATOM 704 N N . ARG A 1 94 ? 134.048 141.164 113.304 1.00 58.76 95 ARG A N 1
ATOM 705 C CA . ARG A 1 94 ? 133.830 141.422 114.721 1.00 58.76 95 ARG A CA 1
ATOM 706 C C . ARG A 1 94 ? 133.272 140.170 115.379 1.00 58.76 95 ARG A C 1
ATOM 707 O O . ARG A 1 94 ? 132.319 139.574 114.870 1.00 58.76 95 ARG A O 1
ATOM 715 N N . ALA A 1 95 ? 133.855 139.778 116.510 1.00 58.15 96 ALA A N 1
ATOM 716 C CA . ALA A 1 95 ? 133.383 138.624 117.263 1.00 58.15 96 ALA A CA 1
ATOM 717 C C . ALA A 1 95 ? 132.404 139.092 118.333 1.00 58.15 96 ALA A C 1
ATOM 718 O O . ALA A 1 95 ? 132.779 139.849 119.234 1.00 58.15 96 ALA A O 1
ATOM 720 N N . ARG A 1 96 ? 131.153 138.640 118.235 1.00 58.94 97 ARG A N 1
ATOM 721 C CA . ARG A 1 96 ? 130.133 139.093 119.176 1.00 58.94 97 ARG A CA 1
ATOM 722 C C . ARG A 1 96 ? 130.345 138.489 120.559 1.00 58.94 97 ARG A C 1
ATOM 723 O O . ARG A 1 96 ? 130.195 139.181 121.572 1.00 58.94 97 ARG A O 1
ATOM 731 N N . TRP A 1 97 ? 130.688 137.207 120.625 1.00 59.08 98 TRP A N 1
ATOM 732 C CA . TRP A 1 97 ? 131.064 136.548 121.869 1.00 59.08 98 TRP A CA 1
ATOM 733 C C . TRP A 1 97 ? 132.557 136.268 121.838 1.00 59.08 98 TRP A C 1
ATOM 734 O O . TRP A 1 97 ? 133.069 135.742 120.846 1.00 59.08 98 TRP A O 1
ATOM 745 N N . SER A 1 98 ? 133.252 136.625 122.914 1.00 60.61 99 SER A N 1
ATOM 746 C CA . SER A 1 98 ? 134.693 136.432 122.968 1.00 60.61 99 SER A CA 1
ATOM 747 C C . SER A 1 98 ? 135.146 136.434 124.419 1.00 60.61 99 SER A C 1
ATOM 748 O O . SER A 1 98 ? 134.409 136.836 125.321 1.00 60.61 99 SER A O 1
ATOM 751 N N . THR A 1 99 ? 136.375 135.969 124.625 1.00 61.94 100 THR A N 1
ATOM 752 C CA . THR A 1 99 ? 137.022 135.976 125.925 1.00 61.94 100 THR A CA 1
ATOM 753 C C . THR A 1 99 ? 138.383 136.638 125.779 1.00 61.94 100 THR A C 1
ATOM 754 O O . THR A 1 99 ? 138.958 136.687 124.690 1.00 61.94 100 THR A O 1
ATOM 758 N N . ASP A 1 100 ? 138.898 137.157 126.894 1.00 64.11 101 ASP A N 1
ATOM 759 C CA . ASP A 1 100 ? 140.141 137.916 126.838 1.00 64.11 101 ASP A CA 1
ATOM 760 C C . ASP A 1 100 ? 141.318 137.033 126.440 1.00 64.11 101 ASP A C 1
ATOM 761 O O . ASP A 1 100 ? 142.318 137.533 125.916 1.00 64.11 101 ASP A O 1
ATOM 766 N N . SER A 1 101 ? 141.218 135.724 126.668 1.00 61.48 102 SER A N 1
ATOM 767 C CA . SER A 1 101 ? 142.266 134.780 126.302 1.00 61.48 102 SER A CA 1
ATOM 768 C C . SER A 1 101 ? 141.962 134.040 125.005 1.00 61.48 102 SER A C 1
ATOM 769 O O . SER A 1 101 ? 142.660 133.076 124.677 1.00 61.48 102 SER A O 1
ATOM 772 N N . ALA A 1 102 ? 140.930 134.457 124.272 1.00 61.19 103 ALA A N 1
ATOM 773 C CA . ALA A 1 102 ? 140.587 133.958 122.944 1.00 61.19 103 ALA A CA 1
ATOM 774 C C . ALA A 1 102 ? 139.920 132.589 122.960 1.00 61.19 103 ALA A C 1
ATOM 775 O O . ALA A 1 102 ? 139.895 131.915 121.924 1.00 61.19 103 ALA A O 1
ATOM 777 N N . ILE A 1 103 ? 139.385 132.154 124.090 1.00 62.49 104 ILE A N 1
ATOM 778 C CA . ILE A 1 103 ? 138.565 130.950 124.138 1.00 62.49 104 ILE A CA 1
ATOM 779 C C . ILE A 1 103 ? 137.104 131.366 124.091 1.00 62.49 104 ILE A C 1
ATOM 780 O O . ILE A 1 103 ? 136.716 132.403 124.636 1.00 62.49 104 ILE A O 1
ATOM 785 N N . TYR A 1 104 ? 136.279 130.559 123.431 1.00 61.66 105 TYR A N 1
ATOM 786 C CA . TYR A 1 104 ? 134.862 130.865 123.262 1.00 61.66 105 TYR A CA 1
ATOM 787 C C . TYR A 1 104 ? 134.689 132.195 122.526 1.00 61.66 105 TYR A C 1
ATOM 788 O O . TYR A 1 104 ? 134.175 133.178 123.060 1.00 61.66 105 TYR A O 1
ATOM 797 N N . THR A 1 105 ? 135.137 132.202 121.273 1.00 60.65 106 THR A N 1
ATOM 798 C CA . THR A 1 105 ? 135.190 133.386 120.419 1.00 60.65 106 THR A CA 1
ATOM 799 C C . THR A 1 105 ? 134.515 133.096 119.082 1.00 60.65 106 THR A C 1
ATOM 800 O O . THR A 1 105 ? 135.083 133.293 118.007 1.00 60.65 106 THR A O 1
ATOM 804 N N . TYR A 1 106 ? 133.283 132.592 119.139 1.00 59.99 107 TYR A N 1
ATOM 805 C CA . TYR A 1 106 ? 132.684 131.901 118.001 1.00 59.99 107 TYR A CA 1
ATOM 806 C C . TYR A 1 106 ? 131.981 132.822 117.001 1.00 59.99 107 TYR A C 1
ATOM 807 O O . TYR A 1 106 ? 132.283 132.768 115.806 1.00 59.99 107 TYR A O 1
ATOM 816 N N . ALA A 1 107 ? 131.050 133.660 117.447 1.00 58.77 108 ALA A N 1
ATOM 817 C CA . ALA A 1 107 ? 130.124 134.336 116.537 1.00 58.77 108 ALA A CA 1
ATOM 818 C C . ALA A 1 107 ? 130.794 135.560 115.923 1.00 58.77 108 ALA A C 1
ATOM 819 O O . ALA A 1 107 ? 131.145 136.505 116.636 1.00 58.77 108 ALA A O 1
ATOM 821 N N . PHE A 1 108 ? 130.953 135.552 114.596 1.00 56.98 109 PHE A N 1
ATOM 822 C CA . PHE A 1 108 ? 131.549 136.662 113.856 1.00 56.98 109 PHE A CA 1
ATOM 823 C C . PHE A 1 108 ? 130.461 137.365 113.053 1.00 56.98 109 PHE A C 1
ATOM 824 O O . PHE A 1 108 ? 129.915 136.794 112.105 1.00 56.98 109 PHE A O 1
ATOM 832 N N . ASP A 1 109 ? 130.158 138.605 113.420 1.00 59.73 110 ASP A N 1
ATOM 833 C CA . ASP A 1 109 ? 129.178 139.398 112.691 1.00 59.73 110 ASP A CA 1
ATOM 834 C C . ASP A 1 109 ? 129.262 140.851 113.142 1.00 59.73 110 ASP A C 1
ATOM 835 O O . ASP A 1 109 ? 129.325 141.112 114.350 1.00 59.73 110 ASP A O 1
ATOM 840 N N . PRO A 1 110 ? 129.257 141.830 112.225 1.00 59.44 111 PRO A N 1
ATOM 841 C CA . PRO A 1 110 ? 129.226 141.736 110.760 1.00 59.44 111 PRO A CA 1
ATOM 842 C C . PRO A 1 110 ? 130.608 141.579 110.139 1.00 59.44 111 PRO A C 1
ATOM 843 O O . PRO A 1 110 ? 131.619 141.802 110.794 1.00 59.44 111 PRO A O 1
ATOM 847 N N . TRP A 1 111 ? 130.670 141.196 108.869 1.00 57.19 112 TRP A N 1
ATOM 848 C CA . TRP A 1 111 ? 131.922 141.139 108.133 1.00 57.19 112 TRP A CA 1
ATOM 849 C C . TRP A 1 111 ? 132.130 142.436 107.356 1.00 57.19 112 TRP A C 1
ATOM 850 O O . TRP A 1 111 ? 131.245 143.290 107.270 1.00 57.19 112 TRP A O 1
ATOM 861 N N . GLY A 1 112 ? 133.321 142.579 106.784 1.00 60.62 113 GLY A N 1
ATOM 862 C CA . GLY A 1 112 ? 133.646 143.735 105.986 1.00 60.62 113 GLY A CA 1
ATOM 863 C C . GLY A 1 112 ? 133.880 143.375 104.535 1.00 60.62 113 GLY A C 1
ATOM 864 O O . GLY A 1 112 ? 134.116 142.213 104.192 1.00 60.62 113 GLY A O 1
ATOM 865 N N . PRO A 1 113 ? 133.815 144.367 103.646 1.00 60.99 114 PRO A N 1
ATOM 866 C CA . PRO A 1 113 ? 134.143 144.115 102.236 1.00 60.99 114 PRO A CA 1
ATOM 867 C C . PRO A 1 113 ? 135.647 143.961 102.076 1.00 60.99 114 PRO A C 1
ATOM 868 O O . PRO A 1 113 ? 136.400 144.925 102.222 1.00 60.99 114 PRO A O 1
ATOM 872 N N . GLY A 1 114 ? 136.081 142.745 101.763 1.00 58.32 115 GLY A N 1
ATOM 873 C CA . GLY A 1 114 ? 137.498 142.448 101.787 1.00 58.32 115 GLY A CA 1
ATOM 874 C C . GLY A 1 114 ? 138.291 143.346 100.859 1.00 58.32 115 GLY A C 1
ATOM 875 O O . GLY A 1 114 ? 137.781 143.899 99.885 1.00 58.32 115 GLY A O 1
ATOM 876 N N . THR A 1 115 ? 139.572 143.493 101.185 1.00 59.95 116 THR A N 1
ATOM 877 C CA . THR A 1 115 ? 140.503 144.298 100.405 1.00 59.95 116 THR A CA 1
ATOM 878 C C . THR A 1 115 ? 141.496 143.373 99.717 1.00 59.95 116 THR A C 1
ATOM 879 O O . THR A 1 115 ? 142.019 142.448 100.342 1.00 59.95 116 THR A O 1
ATOM 883 N N . LEU A 1 116 ? 141.747 143.616 98.436 1.00 60.80 117 LEU A N 1
ATOM 884 C CA . LEU A 1 116 ? 142.564 142.719 97.631 1.00 60.80 117 LEU A CA 1
ATOM 885 C C . LEU A 1 116 ? 144.015 143.184 97.646 1.00 60.80 117 LEU A C 1
ATOM 886 O O . LEU A 1 116 ? 144.301 144.354 97.373 1.00 60.80 117 LEU A O 1
ATOM 891 N N . VAL A 1 117 ? 144.924 142.265 97.962 1.00 59.41 118 VAL A N 1
ATOM 892 C CA . VAL A 1 117 ? 146.355 142.536 98.017 1.00 59.41 118 VAL A CA 1
ATOM 893 C C . VAL A 1 117 ? 147.043 141.654 96.988 1.00 59.41 118 VAL A C 1
ATOM 894 O O . VAL A 1 117 ? 146.798 140.442 96.940 1.00 59.41 118 VAL A O 1
ATOM 898 N N . THR A 1 118 ? 147.897 142.263 96.168 1.00 62.67 119 THR A N 1
ATOM 899 C CA . THR A 1 118 ? 148.654 141.566 95.139 1.00 62.67 119 THR A CA 1
ATOM 900 C C . THR A 1 118 ? 150.140 141.814 95.347 1.00 62.67 119 THR A C 1
ATOM 901 O O . THR A 1 118 ? 150.551 142.927 95.686 1.00 62.67 119 THR A O 1
ATOM 905 N N . VAL A 1 119 ? 150.940 140.771 95.141 1.00 61.48 120 VAL A N 1
ATOM 906 C CA . VAL A 1 119 ? 152.387 140.831 95.302 1.00 61.48 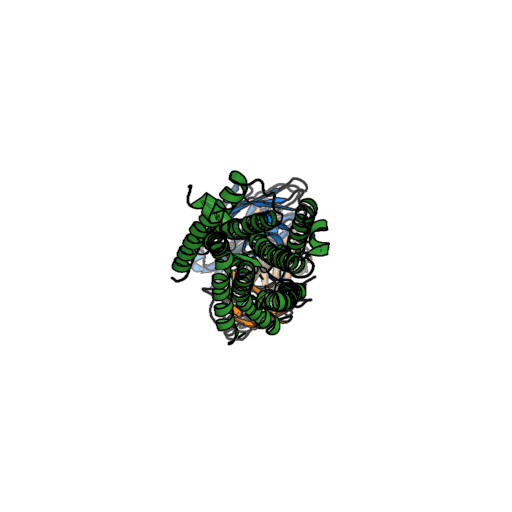120 VAL A CA 1
ATOM 907 C C . VAL A 1 119 ? 153.016 140.275 94.035 1.00 61.48 120 VAL A C 1
ATOM 908 O O . VAL A 1 119 ? 152.753 139.126 93.663 1.00 61.48 120 VAL A O 1
ATOM 912 N N . SER A 1 120 ? 153.838 141.082 93.374 1.00 65.89 121 SER A N 1
ATOM 913 C CA . SER A 1 120 ? 154.486 140.661 92.139 1.00 65.89 121 SER A CA 1
ATOM 914 C C . SER A 1 120 ? 155.521 141.708 91.757 1.00 65.89 121 SER A C 1
ATOM 915 O O . SER A 1 120 ? 155.548 142.812 92.305 1.00 65.89 121 SER A O 1
ATOM 918 N N . SER A 1 121 ? 156.378 141.340 90.808 1.00 69.58 122 SER A N 1
ATOM 919 C CA . SER A 1 121 ? 157.400 142.233 90.283 1.00 69.58 122 SER A CA 1
ATOM 920 C C . SER A 1 121 ? 157.014 142.849 88.945 1.00 69.58 122 SER A C 1
ATOM 921 O O . SER A 1 121 ? 157.807 143.605 88.377 1.00 69.58 122 SER A O 1
ATOM 924 N N . ALA A 1 122 ? 155.826 142.546 88.430 1.00 72.37 123 ALA A N 1
ATOM 925 C CA . ALA A 1 122 ? 155.366 143.104 87.167 1.00 72.37 123 ALA A CA 1
ATOM 926 C C . ALA A 1 122 ? 154.718 144.462 87.398 1.00 72.37 123 ALA A C 1
ATOM 927 O O . ALA A 1 122 ? 153.974 144.653 88.363 1.00 72.37 123 ALA A O 1
ATOM 929 N N . SER A 1 123 ? 155.007 145.404 86.506 1.00 73.77 124 SER A N 1
ATOM 930 C CA . SER A 1 123 ? 154.478 146.750 86.639 1.00 73.77 124 SER A CA 1
ATOM 931 C C . SER A 1 123 ? 153.022 146.803 86.185 1.00 73.77 124 SER A C 1
ATOM 932 O O . SER A 1 123 ? 152.537 145.939 85.450 1.00 73.77 124 SER A O 1
ATOM 935 N N . THR A 1 124 ? 152.324 147.841 86.638 1.00 72.09 125 THR A N 1
ATOM 936 C CA . THR A 1 124 ? 150.925 148.020 86.279 1.00 72.09 125 THR A CA 1
ATOM 937 C C . THR A 1 124 ? 150.789 148.331 84.794 1.00 72.09 125 THR A C 1
ATOM 938 O O . THR A 1 124 ? 151.654 148.966 84.186 1.00 72.09 125 THR A O 1
ATOM 942 N N . LYS A 1 125 ? 149.684 147.874 84.211 1.00 75.11 126 LYS A N 1
ATOM 943 C CA . LYS A 1 125 ? 149.403 148.126 82.807 1.00 75.11 126 LYS A CA 1
ATOM 944 C C . LYS A 1 125 ? 147.920 148.416 82.644 1.00 75.11 126 LYS A C 1
ATOM 945 O O . LYS A 1 125 ? 147.091 147.942 83.424 1.00 75.11 126 LYS A O 1
ATOM 951 N N . GLY A 1 126 ? 147.595 149.202 81.622 1.00 77.45 127 GLY A N 1
ATOM 952 C CA . GLY A 1 126 ? 146.226 149.565 81.351 1.00 77.45 127 GLY A CA 1
ATOM 953 C C . GLY A 1 126 ? 145.566 148.600 80.388 1.00 77.45 127 GLY A C 1
ATOM 954 O O . GLY A 1 126 ? 146.206 148.060 79.482 1.00 77.45 127 GLY A O 1
ATOM 955 N N . PRO A 1 127 ? 144.267 148.368 80.559 1.00 78.98 128 PRO A N 1
ATOM 956 C CA . PRO A 1 127 ? 143.578 147.402 79.699 1.00 78.98 128 PRO A CA 1
ATOM 957 C C . PRO A 1 127 ? 143.461 147.895 78.270 1.00 78.98 128 PRO A C 1
ATOM 958 O O . PRO A 1 127 ? 143.500 149.096 77.994 1.00 78.98 128 PRO A O 1
ATOM 962 N N . SER A 1 128 ? 143.320 146.942 77.352 1.00 84.20 129 SER A N 1
ATOM 963 C CA . SER A 1 128 ? 142.996 147.234 75.963 1.00 84.20 129 SER A CA 1
ATOM 964 C C . SER A 1 128 ? 141.613 146.676 75.667 1.00 84.20 129 SER A C 1
ATOM 965 O O . SER A 1 128 ? 141.355 145.495 75.913 1.00 84.20 129 SER A O 1
ATOM 968 N N . VAL A 1 129 ? 140.726 147.520 75.147 1.00 85.58 130 VAL A N 1
ATOM 969 C CA . VAL A 1 129 ? 139.321 147.178 74.955 1.00 85.58 130 VAL A CA 1
ATOM 970 C C . VAL A 1 129 ? 139.056 147.011 73.466 1.00 85.58 130 VAL A C 1
ATOM 971 O O . VAL A 1 129 ? 139.432 147.872 72.662 1.00 85.58 130 VAL A O 1
ATOM 975 N N . PHE A 1 130 ? 138.410 145.904 73.102 1.00 91.74 131 PHE A N 1
ATOM 976 C CA . PHE A 1 130 ? 138.027 145.650 71.722 1.00 91.74 131 PHE A CA 1
ATOM 977 C C . PHE A 1 130 ? 136.551 145.278 71.654 1.00 91.74 131 PHE A C 1
ATOM 978 O O . PHE A 1 130 ? 136.014 144.696 72.602 1.00 91.74 131 PHE A O 1
ATOM 986 N N . PRO A 1 131 ? 135.863 145.611 70.558 1.00 92.87 132 PRO A N 1
ATOM 987 C CA . PRO A 1 131 ? 134.437 145.280 70.467 1.00 92.87 132 PRO A CA 1
ATOM 988 C C . PRO A 1 131 ? 134.167 143.931 69.821 1.00 92.87 132 PRO A C 1
ATOM 989 O O . PRO A 1 131 ? 134.648 143.663 68.716 1.00 92.87 132 PRO A O 1
ATOM 993 N N . LEU A 1 132 ? 133.398 143.075 70.493 1.00 90.67 133 LEU A N 1
ATOM 994 C CA . LEU A 1 132 ? 132.858 141.857 69.893 1.00 90.67 133 LEU A CA 1
ATOM 995 C C . LEU A 1 132 ? 131.475 142.220 69.372 1.00 90.67 133 LEU A C 1
ATOM 996 O O . LEU A 1 132 ? 130.490 142.233 70.115 1.00 90.67 133 LEU A O 1
ATOM 1001 N N . ALA A 1 133 ? 131.411 142.544 68.083 1.00 95.42 134 ALA A N 1
ATOM 1002 C CA . ALA A 1 133 ? 130.188 143.060 67.495 1.00 95.42 134 ALA A CA 1
ATOM 1003 C C . ALA A 1 133 ? 129.233 141.921 67.138 1.00 95.42 134 ALA A C 1
ATOM 1004 O O . ALA A 1 133 ? 129.650 140.768 67.004 1.00 95.42 134 ALA A O 1
ATOM 1006 N N . PRO A 1 134 ? 127.945 142.222 66.974 1.00 99.08 135 PRO A N 1
ATOM 1007 C CA . PRO A 1 134 ? 126.984 141.179 66.597 1.00 99.08 135 PRO A CA 1
ATOM 1008 C C . PRO A 1 134 ? 127.331 140.558 65.254 1.00 99.08 135 PRO A C 1
ATOM 1009 O O . PRO A 1 134 ? 128.246 140.984 64.546 1.00 99.08 135 PRO A O 1
ATOM 1013 N N . SER A 1 135 ? 126.571 139.526 64.903 1.00 104.10 136 SER A N 1
ATOM 1014 C CA . SER A 1 135 ? 126.753 138.836 63.633 1.00 104.10 136 SER A CA 1
ATOM 1015 C C . SER A 1 135 ? 126.329 139.726 62.471 1.00 104.10 136 SER A C 1
ATOM 1016 O O . SER A 1 135 ? 125.138 139.932 62.238 1.00 104.10 136 SER A O 1
ATOM 1019 N N . GLY A 1 142 ? 115.242 136.328 66.484 1.00 105.96 143 GLY A N 1
ATOM 1020 C CA . GLY A 1 142 ? 115.539 135.784 67.796 1.00 105.96 143 GLY A CA 1
ATOM 1021 C C . GLY A 1 142 ? 116.238 136.781 68.699 1.00 105.96 143 GLY A C 1
ATOM 1022 O O . GLY A 1 142 ? 115.654 137.790 69.094 1.00 105.96 143 GLY A O 1
ATOM 1023 N N . THR A 1 143 ? 117.496 136.494 69.027 1.00 103.39 144 THR A N 1
ATOM 1024 C CA . THR A 1 143 ? 118.296 137.356 69.883 1.00 103.39 144 THR A CA 1
ATOM 1025 C C . THR A 1 143 ? 119.715 137.415 69.341 1.00 103.39 144 THR A C 1
ATOM 1026 O O . THR A 1 143 ? 120.153 136.536 68.595 1.00 103.39 144 THR A O 1
ATOM 1030 N N . ALA A 1 144 ? 120.434 138.469 69.724 1.00 99.57 145 ALA A N 1
ATOM 1031 C CA . ALA A 1 144 ? 121.819 138.658 69.324 1.00 99.57 145 ALA A CA 1
ATOM 1032 C C . ALA A 1 144 ? 122.662 138.893 70.566 1.00 99.57 145 ALA A C 1
ATOM 1033 O O . ALA A 1 144 ? 122.148 139.294 71.612 1.00 99.57 145 ALA A O 1
ATOM 1035 N N . ALA A 1 145 ? 123.957 138.622 70.452 1.00 92.96 146 ALA A N 1
ATOM 1036 C CA . ALA A 1 145 ? 124.894 138.801 71.549 1.00 92.96 146 ALA A CA 1
ATOM 1037 C C . ALA A 1 145 ? 126.022 139.720 71.110 1.00 92.96 146 ALA A C 1
ATOM 1038 O O . ALA A 1 145 ? 126.523 139.609 69.987 1.00 92.96 146 ALA A O 1
ATOM 1040 N N . LEU A 1 146 ? 126.416 140.631 71.997 1.00 92.47 147 LEU A N 1
ATOM 1041 C CA . LEU A 1 146 ? 127.510 141.545 71.703 1.00 92.47 147 LEU A CA 1
ATOM 1042 C C . LEU A 1 146 ? 128.228 141.872 73.000 1.00 92.47 147 LEU A C 1
ATOM 1043 O O . LEU A 1 146 ? 127.642 141.816 74.082 1.00 92.47 147 LEU A O 1
ATOM 1048 N N . GLY A 1 147 ? 129.502 142.232 72.891 1.00 89.00 148 GLY A N 1
ATOM 1049 C CA . GLY A 1 147 ? 130.271 142.420 74.108 1.00 89.00 148 GLY A CA 1
ATOM 1050 C C . GLY A 1 147 ? 131.521 143.238 73.886 1.00 89.00 148 GLY A C 1
ATOM 1051 O O . GLY A 1 147 ? 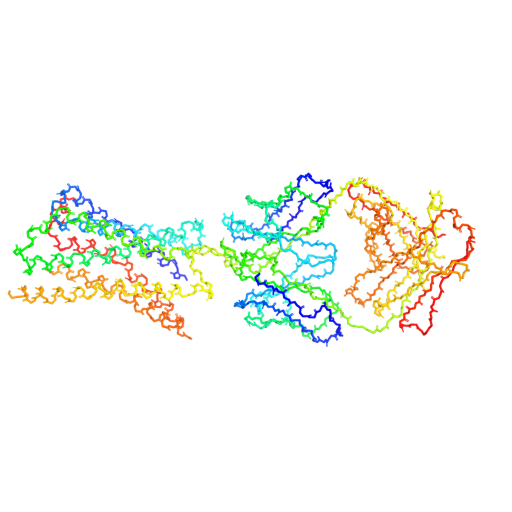131.800 143.716 72.784 1.00 89.00 148 GLY A O 1
ATOM 1052 N N . CYS A 1 148 ? 132.270 143.396 74.973 1.00 88.11 149 CYS A N 1
ATOM 1053 C CA . CYS A 1 148 ? 133.574 144.043 74.951 1.00 88.11 149 CYS A CA 1
ATOM 1054 C C . CYS A 1 148 ? 134.609 143.122 75.582 1.00 88.11 149 CYS A C 1
ATOM 1055 O O . CYS A 1 148 ? 134.368 142.535 76.646 1.00 88.11 149 CYS A O 1
ATOM 1058 N N . LEU A 1 149 ? 135.749 142.991 74.907 1.00 85.66 150 LEU A N 1
ATOM 1059 C CA . LEU A 1 149 ? 136.861 142.156 75.339 1.00 85.66 150 LEU A CA 1
ATOM 1060 C C . LEU A 1 149 ? 137.954 143.048 75.913 1.00 85.66 150 LEU A C 1
ATOM 1061 O O . LEU A 1 149 ? 138.529 143.870 75.192 1.00 85.66 150 LEU A O 1
ATOM 1066 N N . VAL A 1 150 ? 138.229 142.892 77.206 1.00 81.11 151 VAL A N 1
ATOM 1067 C CA . VAL A 1 150 ? 139.300 143.608 77.886 1.00 81.11 151 VAL A CA 1
ATOM 1068 C C . VAL A 1 150 ? 140.502 142.680 77.956 1.00 81.11 151 VAL A C 1
ATOM 1069 O O . VAL A 1 150 ? 140.364 141.505 78.314 1.00 81.11 151 VAL A O 1
ATOM 1073 N N . LYS A 1 151 ? 141.677 143.192 77.606 1.00 84.74 152 LYS A N 1
ATOM 1074 C CA . LYS A 1 151 ? 142.844 142.351 77.411 1.00 84.74 152 LYS A CA 1
ATOM 1075 C C . LYS A 1 151 ? 144.077 142.995 78.031 1.00 84.74 152 LYS A C 1
ATOM 1076 O O . LYS A 1 151 ? 144.145 144.218 78.192 1.00 84.74 152 LYS A O 1
ATOM 1082 N N . ASP A 1 152 ? 145.030 142.138 78.403 1.00 79.20 153 ASP A N 1
ATOM 1083 C CA . ASP A 1 152 ? 146.388 142.510 78.812 1.00 79.20 153 ASP A CA 1
ATOM 1084 C C . ASP A 1 152 ? 146.397 143.725 79.742 1.00 79.20 153 ASP A C 1
ATOM 1085 O O . ASP A 1 152 ? 146.984 144.768 79.456 1.00 79.20 153 ASP A O 1
ATOM 1090 N N . TYR A 1 153 ? 145.740 143.558 80.889 1.00 74.17 154 TYR A N 1
ATOM 1091 C CA . TYR A 1 153 ? 145.806 144.515 81.983 1.00 74.17 154 TYR A CA 1
ATOM 1092 C C . TYR A 1 153 ? 146.378 143.832 83.218 1.00 74.17 154 TYR A C 1
ATOM 1093 O O . TYR A 1 153 ? 146.406 142.603 83.318 1.00 74.17 154 TYR A O 1
ATOM 1102 N N . PHE A 1 154 ? 146.841 144.644 84.162 1.00 71.94 155 PHE A N 1
ATOM 1103 C CA . PHE A 1 154 ? 147.414 144.127 85.397 1.00 71.94 155 PHE A CA 1
ATOM 1104 C C . PHE A 1 154 ? 147.595 145.265 86.393 1.00 71.94 155 PHE A C 1
ATOM 1105 O O . PHE A 1 154 ? 148.046 146.350 86.007 1.00 71.94 155 PHE A O 1
ATOM 1113 N N . PRO A 1 155 ? 147.265 145.072 87.677 1.00 71.26 156 PRO A N 1
ATOM 1114 C CA . PRO A 1 155 ? 146.693 143.884 88.319 1.00 71.26 156 PRO A CA 1
ATOM 1115 C C . PRO A 1 155 ? 145.169 143.903 88.338 1.00 71.26 156 PRO A C 1
ATOM 1116 O O . PRO A 1 155 ? 144.541 144.697 87.647 1.00 71.26 156 PRO A O 1
ATOM 1120 N N . GLU A 1 156 ? 144.548 143.026 89.122 1.00 77.05 157 GLU A N 1
ATOM 1121 C CA . GLU A 1 156 ? 143.108 143.056 89.293 1.00 77.05 157 GLU A CA 1
ATOM 1122 C C . GLU A 1 156 ? 142.709 144.230 90.184 1.00 77.05 157 GLU A C 1
ATOM 1123 O O . GLU A 1 156 ? 143.532 144.756 90.936 1.00 77.05 157 GLU A O 1
ATOM 1129 N N . PRO A 1 157 ? 141.440 144.662 90.125 1.00 76.91 158 PRO A N 1
ATOM 1130 C CA . PRO A 1 157 ? 140.354 144.225 89.248 1.00 76.91 158 PRO A CA 1
ATOM 1131 C C . PRO A 1 157 ? 139.996 145.268 88.196 1.00 76.91 158 PRO A C 1
ATOM 1132 O O . PRO A 1 157 ? 140.482 146.393 88.238 1.00 76.91 158 PRO A O 1
ATOM 1136 N N . VAL A 1 158 ? 139.142 144.913 87.240 1.00 78.92 159 VAL A N 1
ATOM 1137 C CA . VAL A 1 158 ? 138.608 145.849 86.259 1.00 78.92 159 VAL A CA 1
ATOM 1138 C C . VAL A 1 158 ? 137.092 145.733 86.288 1.00 78.92 159 VAL A C 1
ATOM 1139 O O . VAL A 1 158 ? 136.554 144.621 86.302 1.00 78.92 159 VAL A O 1
ATOM 1143 N N . THR A 1 159 ? 136.407 146.872 86.307 1.00 81.40 160 THR A N 1
ATOM 1144 C CA . THR A 1 159 ? 134.952 146.906 86.381 1.00 81.40 160 THR A CA 1
ATOM 1145 C C . THR A 1 159 ? 134.382 147.309 85.030 1.00 81.40 160 THR A C 1
ATOM 1146 O O . THR A 1 159 ? 134.784 148.328 84.459 1.00 81.40 160 THR A O 1
ATOM 1150 N N . VAL A 1 160 ? 133.443 146.515 84.526 1.00 82.44 161 VAL A N 1
ATOM 1151 C CA . VAL A 1 160 ? 132.826 146.743 83.226 1.00 82.44 161 VAL A CA 1
ATOM 1152 C C . VAL A 1 160 ? 131.326 146.898 83.424 1.00 82.44 161 VAL A C 1
ATOM 1153 O O . VAL A 1 160 ? 130.692 146.068 84.086 1.00 82.44 161 VAL A O 1
ATOM 1157 N N . SER A 1 161 ? 130.766 147.961 82.853 1.00 86.95 162 SER A N 1
ATOM 1158 C CA . SER A 1 161 ? 129.332 148.207 82.897 1.00 86.95 162 SER A CA 1
ATOM 1159 C C . SER A 1 161 ? 128.859 148.556 81.495 1.00 86.95 162 SER A C 1
ATOM 1160 O O . SER A 1 161 ? 129.662 148.772 80.587 1.00 86.95 162 SER A O 1
ATOM 1163 N N . TRP A 1 162 ? 127.544 148.590 81.317 1.00 88.60 163 TRP A N 1
ATOM 1164 C CA . TRP A 1 162 ? 126.945 148.886 80.023 1.00 88.60 163 TRP A CA 1
ATOM 1165 C C . TRP A 1 162 ? 126.031 150.096 80.135 1.00 88.60 163 TRP A C 1
ATOM 1166 O O . TRP A 1 162 ? 125.184 150.161 81.032 1.00 88.60 163 TRP A O 1
ATOM 1177 N N . ASN A 1 163 ? 126.207 151.049 79.221 1.00 92.17 164 ASN A N 1
ATOM 1178 C CA . ASN A 1 163 ? 125.385 152.256 79.177 1.00 92.17 164 ASN A CA 1
ATOM 1179 C C . ASN A 1 163 ? 125.374 152.961 80.530 1.00 92.17 164 ASN A C 1
ATOM 1180 O O . ASN A 1 163 ? 124.340 153.435 81.003 1.00 92.17 164 ASN A O 1
ATOM 1185 N N . SER A 1 164 ? 126.546 153.028 81.161 1.00 92.20 165 SER A N 1
ATOM 1186 C CA . SER A 1 164 ? 126.715 153.735 82.429 1.00 92.20 165 SER A CA 1
ATOM 1187 C C . SER A 1 164 ? 125.751 153.210 83.491 1.00 92.20 165 SER A C 1
ATOM 1188 O O . SER A 1 164 ? 125.239 153.965 84.318 1.00 92.20 165 SER A O 1
ATOM 1191 N N . GLY A 1 165 ? 125.504 151.902 83.469 1.00 93.24 166 GLY A N 1
ATOM 1192 C CA . GLY A 1 165 ? 124.637 151.271 84.440 1.00 93.24 166 GLY A CA 1
ATOM 1193 C C . GLY A 1 165 ? 123.169 151.251 84.076 1.00 93.24 166 GLY A C 1
ATOM 1194 O O . GLY A 1 165 ? 122.372 150.674 84.826 1.00 93.24 166 GLY A O 1
ATOM 1195 N N . ALA A 1 166 ? 122.782 151.860 82.954 1.00 92.86 167 ALA A N 1
ATOM 1196 C CA . ALA A 1 166 ? 121.382 151.832 82.549 1.00 92.86 167 ALA A CA 1
ATOM 1197 C C . ALA A 1 166 ? 120.932 150.424 82.181 1.00 92.86 167 ALA A C 1
ATOM 1198 O O . ALA A 1 166 ? 119.782 150.055 82.444 1.00 92.86 167 ALA A O 1
ATOM 1200 N N . LEU A 1 167 ? 121.812 149.630 81.578 1.00 93.22 168 LEU A N 1
ATOM 1201 C CA . LEU A 1 167 ? 121.491 148.275 81.151 1.00 93.22 168 LEU A CA 1
ATOM 1202 C C . LEU A 1 167 ? 122.105 147.284 82.131 1.00 93.22 168 LEU A C 1
ATOM 1203 O O . LEU A 1 167 ? 123.314 147.320 82.380 1.00 93.22 168 LEU A O 1
ATOM 1208 N N . THR A 1 168 ? 121.268 146.408 82.690 1.00 92.80 169 THR A N 1
ATOM 1209 C CA . THR A 1 168 ? 121.737 145.392 83.624 1.00 92.80 169 THR A CA 1
ATOM 1210 C C . THR A 1 168 ? 121.145 144.012 83.383 1.00 92.80 169 THR A C 1
ATOM 1211 O O . THR A 1 168 ? 121.657 143.044 83.952 1.00 92.80 169 THR A O 1
ATOM 1215 N N . SER A 1 169 ? 120.102 143.877 82.569 1.00 92.55 170 SER A N 1
ATOM 1216 C CA . SER A 1 169 ? 119.470 142.583 82.351 1.00 92.55 170 SER A CA 1
ATOM 1217 C C . SER A 1 169 ? 120.230 141.794 81.293 1.00 92.55 170 SER A C 1
ATOM 1218 O O . SER A 1 169 ? 120.471 142.290 80.188 1.00 92.55 170 SER A O 1
ATOM 1221 N N . GLY A 1 170 ? 120.598 140.561 81.632 1.00 90.94 171 GLY A N 1
ATOM 1222 C CA . GLY A 1 170 ? 121.294 139.704 80.693 1.00 90.94 171 GLY A CA 1
ATOM 1223 C C . GLY A 1 170 ? 122.730 140.087 80.428 1.00 90.94 171 GLY A C 1
ATOM 1224 O O . GLY A 1 170 ? 123.192 139.969 79.289 1.00 90.94 171 GLY A O 1
ATOM 1225 N N . VAL A 1 171 ? 123.455 140.540 81.446 1.00 88.52 172 VAL A N 1
ATOM 1226 C CA . VAL A 1 171 ? 124.856 140.928 81.320 1.00 88.52 172 VAL A CA 1
ATOM 1227 C C . VAL A 1 171 ? 125.696 139.901 82.063 1.00 88.52 172 VAL A C 1
ATOM 1228 O O . VAL A 1 171 ? 125.510 139.691 83.268 1.00 88.52 172 VAL A O 1
ATOM 1232 N N . HIS A 1 172 ? 126.621 139.262 81.350 1.00 83.66 173 HIS A N 1
ATOM 1233 C CA . HIS A 1 172 ? 127.521 138.271 81.919 1.00 83.66 173 HIS A CA 1
ATOM 1234 C C . HIS A 1 172 ? 128.949 138.787 81.841 1.00 83.66 173 HIS A C 1
ATOM 1235 O O . HIS A 1 172 ? 129.420 139.165 80.762 1.00 83.66 173 HIS A O 1
ATOM 1242 N N . THR A 1 173 ? 129.633 138.799 82.982 1.00 80.94 174 THR A N 1
ATOM 1243 C CA . THR A 1 173 ? 131.030 139.207 83.075 1.00 80.94 174 THR A CA 1
ATOM 1244 C C . THR A 1 173 ? 131.815 138.044 83.663 1.00 80.94 174 THR A C 1
ATOM 1245 O O . THR A 1 173 ? 131.680 137.737 84.852 1.00 80.94 174 THR A O 1
ATOM 1249 N N . PHE A 1 174 ? 132.627 137.403 82.838 1.00 79.42 175 PHE A N 1
ATOM 1250 C CA . PHE A 1 174 ? 133.340 136.214 83.269 1.00 79.42 175 PHE A CA 1
ATOM 1251 C C . PHE A 1 174 ? 134.548 136.586 84.126 1.00 79.42 175 PHE A C 1
ATOM 1252 O O . PHE A 1 174 ? 135.086 137.689 84.008 1.00 79.42 175 PHE A O 1
ATOM 1260 N N . PRO A 1 175 ? 134.993 135.684 85.000 1.00 77.20 176 PRO A N 1
ATOM 1261 C CA . PRO A 1 175 ? 136.178 135.979 85.811 1.00 77.20 176 PRO A CA 1
ATOM 1262 C C . PRO A 1 175 ? 137.417 136.132 84.943 1.00 77.20 176 PRO A C 1
ATOM 1263 O O . PRO A 1 175 ? 137.533 135.530 83.874 1.00 77.20 176 PRO A O 1
ATOM 1267 N N . ALA A 1 176 ? 138.347 136.955 85.416 1.00 77.04 177 ALA A N 1
ATOM 1268 C CA . ALA A 1 176 ? 139.588 137.170 84.690 1.00 77.04 177 ALA A CA 1
ATOM 1269 C C . ALA A 1 176 ? 140.444 135.911 84.715 1.00 77.04 177 ALA A C 1
ATOM 1270 O O . ALA A 1 176 ? 140.496 135.195 85.718 1.00 77.04 177 ALA A O 1
ATOM 1272 N N . VAL A 1 177 ? 141.121 135.645 83.601 1.00 80.29 178 VAL A N 1
ATOM 1273 C CA . VAL A 1 177 ? 141.983 134.480 83.453 1.00 80.29 178 VAL A CA 1
ATOM 1274 C C . VAL A 1 177 ? 143.399 134.967 83.185 1.00 80.29 178 VAL A C 1
ATOM 1275 O O . VAL A 1 177 ? 143.617 135.796 82.295 1.00 80.29 178 VAL A O 1
ATOM 1279 N N . LEU A 1 178 ? 144.354 134.454 83.956 1.00 79.87 179 LEU A N 1
ATOM 1280 C CA . LEU A 1 178 ? 145.746 134.867 83.832 1.00 79.87 179 LEU A CA 1
ATOM 1281 C C . LEU A 1 178 ? 146.354 134.235 82.586 1.00 79.87 179 LEU A C 1
ATOM 1282 O O . LEU A 1 178 ? 146.322 133.011 82.425 1.00 79.87 179 LEU A O 1
ATOM 1287 N N . GLN A 1 179 ? 146.910 135.066 81.709 1.00 81.33 180 GLN A N 1
ATOM 1288 C CA . GLN A 1 179 ? 147.454 134.593 80.447 1.00 81.33 180 GLN A CA 1
ATOM 1289 C C . GLN A 1 179 ? 148.859 134.030 80.648 1.00 81.33 180 GLN A C 1
ATOM 1290 O O . GLN A 1 179 ? 149.382 133.960 81.763 1.00 81.33 180 GLN A O 1
ATOM 1296 N N . SER A 1 180 ? 149.482 133.616 79.542 1.00 85.74 181 SER A N 1
ATOM 1297 C CA . SER A 1 180 ? 150.853 133.124 79.607 1.00 85.74 181 SER A CA 1
ATOM 1298 C C . SER A 1 180 ? 151.843 134.253 79.861 1.00 85.74 181 SER A C 1
ATOM 1299 O O . SER A 1 180 ? 152.938 134.010 80.381 1.00 85.74 181 SER A O 1
ATOM 1302 N N . SER A 1 181 ? 151.482 135.483 79.504 1.00 84.17 182 SER A N 1
ATOM 1303 C CA . SER A 1 181 ? 152.358 136.634 79.663 1.00 84.17 182 SER A CA 1
ATOM 1304 C C . SER A 1 181 ? 152.263 137.269 81.044 1.00 84.17 182 SER A C 1
ATOM 1305 O O . SER A 1 181 ? 152.952 138.261 81.300 1.00 84.17 182 SER A O 1
ATOM 1308 N N . GLY A 1 182 ? 151.435 136.728 81.934 1.00 82.55 183 GLY A N 1
ATOM 1309 C CA . GLY A 1 182 ? 151.252 137.301 83.249 1.00 82.55 183 GLY A CA 1
ATOM 1310 C C . GLY A 1 182 ? 150.219 138.401 83.329 1.00 82.55 183 GLY A C 1
ATOM 1311 O O . GLY A 1 182 ? 150.044 138.982 84.407 1.00 82.55 183 GLY A O 1
ATOM 1312 N N . LEU A 1 183 ? 149.527 138.704 82.235 1.00 77.21 184 LEU A N 1
ATOM 1313 C CA . LEU A 1 183 ? 148.535 139.767 82.191 1.00 77.21 184 LEU A CA 1
ATOM 1314 C C . LEU A 1 183 ? 147.147 139.168 82.011 1.00 77.21 184 LEU A C 1
ATOM 1315 O O . LEU A 1 183 ? 146.972 138.194 81.273 1.00 77.21 184 LEU A O 1
ATOM 1320 N N . TYR A 1 184 ? 146.163 139.757 82.683 1.00 75.59 185 TYR A N 1
ATOM 1321 C CA . TYR A 1 184 ? 144.827 139.190 82.730 1.00 75.59 185 TYR A CA 1
ATOM 1322 C C . TYR A 1 184 ? 144.027 139.539 81.475 1.00 75.59 185 TYR A C 1
ATOM 1323 O O . TYR A 1 184 ? 144.352 140.462 80.720 1.00 75.59 185 TYR A O 1
ATOM 1332 N N . SER A 1 185 ? 142.949 138.786 81.274 1.00 79.47 186 SER A N 1
ATOM 1333 C CA . SER A 1 185 ? 141.989 139.061 80.217 1.00 79.47 186 SER A CA 1
ATOM 1334 C C . SER A 1 185 ? 140.594 138.785 80.754 1.00 79.47 186 SER A C 1
ATOM 1335 O O . SER A 1 185 ? 140.415 138.027 81.710 1.00 79.47 186 SER A O 1
ATOM 1338 N N . LEU A 1 186 ? 139.605 139.412 80.126 1.00 79.67 187 LEU A N 1
ATOM 1339 C CA . LEU A 1 186 ? 138.232 139.355 80.602 1.00 79.67 187 LEU A CA 1
ATOM 1340 C C . LEU A 1 186 ? 137.311 139.701 79.444 1.00 79.67 187 LEU A C 1
ATOM 1341 O O . LEU A 1 186 ? 137.719 140.347 78.477 1.00 79.67 187 LEU A O 1
ATOM 1346 N N . SER A 1 187 ? 136.059 139.269 79.554 1.00 81.90 188 SER A N 1
ATOM 1347 C CA . SER A 1 187 ? 135.056 139.565 78.545 1.00 81.90 188 SER A CA 1
ATOM 1348 C C . SER A 1 187 ? 133.747 139.915 79.231 1.00 81.90 188 SER A C 1
ATOM 1349 O O . SER A 1 187 ? 133.440 139.403 80.310 1.00 81.90 188 SER A O 1
ATOM 1352 N N . SER A 1 188 ? 132.977 140.797 78.598 1.00 82.86 189 SER A N 1
ATOM 1353 C CA . SER A 1 188 ? 131.644 141.137 79.081 1.00 82.86 189 SER A CA 1
ATOM 1354 C C . SER A 1 188 ? 130.686 141.048 77.908 1.00 82.86 189 SER A C 1
ATOM 1355 O O . SER A 1 188 ? 130.906 141.698 76.883 1.00 82.86 189 SER A O 1
ATOM 1358 N N . VAL A 1 189 ? 129.631 140.250 78.054 1.00 86.45 190 VAL A N 1
ATOM 1359 C CA . VAL A 1 189 ? 128.707 139.966 76.963 1.00 86.45 190 VAL A CA 1
ATOM 1360 C C . VAL A 1 189 ? 127.286 140.256 77.420 1.00 86.45 190 VAL A C 1
ATOM 1361 O O . VAL A 1 189 ? 126.921 139.989 78.570 1.00 86.45 190 VAL A O 1
ATOM 1365 N N . VAL A 1 190 ? 126.483 140.805 76.513 1.00 90.95 191 VAL A N 1
ATOM 1366 C CA . VAL A 1 190 ? 125.078 141.090 76.763 1.00 90.95 191 VAL A CA 1
ATOM 1367 C C . VAL A 1 190 ? 124.277 140.608 75.563 1.00 90.95 191 VAL A C 1
ATOM 1368 O O . VAL A 1 190 ? 124.712 140.764 74.415 1.00 90.95 191 VAL A O 1
ATOM 1372 N N . THR A 1 191 ? 123.117 140.018 75.832 1.00 95.25 192 THR A N 1
ATOM 1373 C CA . THR A 1 191 ? 122.214 139.534 74.798 1.00 95.25 192 THR A CA 1
ATOM 1374 C C . THR A 1 191 ? 121.004 140.455 74.721 1.00 95.25 192 THR A C 1
ATOM 1375 O O . THR A 1 191 ? 120.423 140.814 75.750 1.00 95.25 192 THR A O 1
ATOM 1379 N N . VAL A 1 192 ? 120.635 140.838 73.503 1.00 99.01 193 VAL A N 1
ATOM 1380 C CA . VAL A 1 192 ? 119.578 141.823 73.282 1.00 99.01 193 VAL A CA 1
ATOM 1381 C C . VAL A 1 192 ? 118.710 141.383 72.113 1.00 99.01 193 VAL A C 1
ATOM 1382 O O . VAL A 1 192 ? 119.125 140.574 71.271 1.00 99.01 193 VAL A O 1
ATOM 1386 N N . PRO A 1 193 ? 117.486 141.906 72.037 1.00 103.70 194 PRO A N 1
ATOM 1387 C CA . PRO A 1 193 ? 116.630 141.595 70.886 1.00 103.70 194 PRO A CA 1
ATOM 1388 C C . PRO A 1 193 ? 117.281 142.040 69.586 1.00 103.70 194 PRO A C 1
ATOM 1389 O O . PRO A 1 193 ? 117.934 143.083 69.522 1.00 103.70 194 PRO A O 1
ATOM 1393 N N . SER A 1 194 ? 117.091 141.235 68.540 1.00 106.04 195 SER A N 1
ATOM 1394 C CA . SER A 1 194 ? 117.739 141.522 67.264 1.00 106.04 195 SER A CA 1
ATOM 1395 C C . SER A 1 194 ? 117.275 142.855 66.692 1.00 106.04 195 SER A C 1
ATOM 1396 O O . SER A 1 194 ? 118.093 143.663 66.236 1.00 106.04 195 SER A O 1
ATOM 1399 N N . SER A 1 195 ? 115.965 143.113 66.722 1.00 107.47 196 SER A N 1
ATOM 1400 C CA . SER A 1 195 ? 115.439 144.329 66.111 1.00 107.47 196 SER A CA 1
ATOM 1401 C C . SER A 1 195 ? 116.022 145.580 66.754 1.00 107.47 196 SER A C 1
ATOM 1402 O O . SER A 1 195 ? 116.110 146.628 66.104 1.00 107.47 196 SER A O 1
ATOM 1405 N N . SER A 1 196 ? 116.426 145.494 68.021 1.00 106.98 197 SER A N 1
ATOM 1406 C CA . SER A 1 196 ? 116.977 146.650 68.716 1.00 106.98 197 SER A CA 1
ATOM 1407 C C . SER A 1 196 ? 118.400 146.979 68.284 1.00 106.98 197 SER A C 1
ATOM 1408 O O . SER A 1 196 ? 118.919 148.027 68.683 1.00 106.98 197 SER A O 1
ATOM 1411 N N . LEU A 1 197 ? 119.042 146.120 67.488 1.00 104.81 198 LEU A N 1
ATOM 1412 C CA . LEU A 1 197 ? 120.430 146.368 67.111 1.00 104.81 198 LEU A CA 1
ATOM 1413 C C . LEU A 1 197 ? 120.571 147.670 66.331 1.00 104.81 198 LEU A C 1
ATOM 1414 O O . LEU A 1 197 ? 121.497 148.451 66.576 1.00 104.81 198 LEU A O 1
ATOM 1419 N N . GLY A 1 198 ? 119.664 147.920 65.391 1.00 109.93 199 GLY A N 1
ATOM 1420 C CA . GLY A 1 198 ? 119.757 149.086 64.538 1.00 109.93 199 GLY A CA 1
ATOM 1421 C C . GLY A 1 198 ? 119.212 150.371 65.114 1.00 109.93 199 GLY A C 1
ATOM 1422 O O . GLY A 1 198 ? 119.344 151.421 64.479 1.00 109.93 199 GLY A O 1
ATOM 1423 N N . THR A 1 199 ? 118.603 150.331 66.298 1.00 109.80 200 THR A N 1
ATOM 1424 C CA . THR A 1 199 ? 117.989 151.506 66.905 1.00 109.80 200 THR A CA 1
ATOM 1425 C C . THR A 1 199 ? 118.789 152.058 68.075 1.00 109.80 200 THR A C 1
ATOM 1426 O O . THR A 1 199 ? 119.151 153.238 68.074 1.00 109.80 200 THR A O 1
ATOM 1430 N N . GLN A 1 200 ? 119.076 151.234 69.075 1.00 105.59 201 GLN A N 1
ATOM 1431 C CA . GLN A 1 200 ? 119.756 151.686 70.278 1.00 105.59 201 GLN A CA 1
ATOM 1432 C C . GLN A 1 200 ? 121.267 151.531 70.133 1.00 105.59 201 GLN A C 1
ATOM 1433 O O . GLN A 1 200 ? 121.763 150.730 69.338 1.00 105.59 201 GLN A O 1
ATOM 1439 N N . THR A 1 201 ? 121.997 152.321 70.916 1.00 102.27 202 THR A N 1
ATOM 1440 C CA . THR A 1 201 ? 123.452 152.294 70.939 1.00 102.27 202 THR A CA 1
ATOM 1441 C C . THR A 1 201 ? 123.923 151.688 72.254 1.00 102.27 202 THR A C 1
ATOM 1442 O O . THR A 1 201 ? 123.447 152.076 73.326 1.00 102.27 202 THR A O 1
ATOM 1446 N N . TYR A 1 202 ? 124.854 150.743 72.167 1.00 97.77 203 TYR A N 1
ATOM 1447 C CA . TYR A 1 202 ? 125.410 150.066 73.330 1.00 97.77 203 TYR A CA 1
ATOM 1448 C C . TYR A 1 202 ? 126.863 150.483 73.507 1.00 97.77 203 TYR A C 1
ATOM 1449 O O . TYR A 1 202 ? 127.651 150.416 72.559 1.00 97.77 203 TYR A O 1
ATOM 1458 N N . ILE A 1 203 ? 127.210 150.912 74.718 1.00 91.68 204 ILE A N 1
ATOM 1459 C CA . ILE A 1 203 ? 128.553 151.380 75.037 1.00 91.68 204 ILE A CA 1
ATOM 1460 C C . ILE A 1 203 ? 129.055 150.613 76.251 1.00 91.68 204 ILE A C 1
ATOM 1461 O O . ILE A 1 203 ? 128.387 150.581 77.290 1.00 91.68 204 ILE A O 1
ATOM 1466 N N . CYS A 1 204 ? 130.228 150.000 76.118 1.00 90.12 205 CYS A N 1
ATOM 1467 C CA . CYS A 1 204 ? 130.881 149.302 77.215 1.00 90.12 205 CYS A CA 1
ATOM 1468 C C . CYS A 1 204 ? 131.794 150.285 77.938 1.00 90.12 205 CYS A C 1
ATOM 1469 O O . CYS A 1 204 ? 132.676 150.896 77.317 1.00 90.12 205 CYS A O 1
ATOM 1472 N N . ASN A 1 205 ? 131.563 150.456 79.240 1.00 87.59 206 ASN A N 1
ATOM 1473 C CA . ASN A 1 205 ? 132.344 151.350 80.087 1.00 87.59 206 ASN A CA 1
ATOM 1474 C C . ASN A 1 205 ? 133.286 150.490 80.920 1.00 87.59 206 ASN A C 1
ATOM 1475 O O . ASN A 1 205 ? 132.848 149.744 81.801 1.00 87.59 206 ASN A O 1
ATOM 1480 N N . VAL A 1 206 ? 134.577 150.593 80.631 1.00 83.38 207 VAL A N 1
ATOM 1481 C CA . VAL A 1 206 ? 135.622 149.861 81.335 1.00 83.38 207 VAL A CA 1
ATOM 1482 C C . VAL A 1 206 ? 136.350 150.822 82.260 1.00 83.38 207 VAL A C 1
ATOM 1483 O O . VAL A 1 206 ? 136.705 151.944 81.878 1.00 83.38 207 VAL A O 1
ATOM 1487 N N . ASN A 1 207 ? 136.585 150.372 83.490 1.00 81.11 208 ASN A N 1
ATOM 1488 C CA . ASN A 1 207 ? 137.205 151.206 84.512 1.00 81.11 208 ASN A CA 1
ATOM 1489 C C . ASN A 1 207 ? 138.259 150.377 85.226 1.00 81.11 208 ASN A C 1
ATOM 1490 O O . ASN A 1 207 ? 137.944 149.316 85.776 1.00 81.11 208 ASN A O 1
ATOM 1495 N N . HIS A 1 208 ? 139.501 150.858 85.211 1.00 78.65 209 HIS A N 1
ATOM 1496 C CA . HIS A 1 208 ? 140.634 150.178 85.838 1.00 78.65 209 HIS A CA 1
ATOM 1497 C C . HIS A 1 208 ? 141.242 151.140 86.852 1.00 78.65 209 HIS A C 1
ATOM 1498 O O . HIS A 1 208 ? 141.940 152.089 86.479 1.00 78.65 209 HIS A O 1
ATOM 1505 N N . LYS A 1 209 ? 140.962 150.900 88.132 1.00 82.59 210 LYS A N 1
ATOM 1506 C CA . LYS A 1 209 ? 141.414 151.814 89.179 1.00 82.59 210 LYS A CA 1
ATOM 1507 C C . LYS A 1 209 ? 142.929 151.869 89.312 1.00 82.59 210 LYS A C 1
ATOM 1508 O O . LYS A 1 209 ? 143.478 152.982 89.389 1.00 82.59 210 LYS A O 1
ATOM 1514 N N . PRO A 1 210 ? 143.660 150.750 89.352 1.00 79.08 211 PRO A N 1
ATOM 1515 C CA . PRO A 1 210 ? 145.103 150.835 89.640 1.00 79.08 211 PRO A CA 1
ATOM 1516 C C . PRO A 1 210 ? 145.866 151.769 88.715 1.00 79.08 211 PRO A C 1
ATOM 1517 O O . PRO A 1 210 ? 146.764 152.483 89.176 1.00 79.08 211 PRO A O 1
ATOM 1521 N N . SER A 1 211 ? 145.539 151.786 87.427 1.00 79.92 212 SER A N 1
ATOM 1522 C CA . SER A 1 211 ? 146.181 152.683 86.478 1.00 79.92 212 SER A CA 1
ATOM 1523 C C . SER A 1 211 ? 145.335 153.909 86.164 1.00 79.92 212 SER A C 1
ATOM 1524 O O . SER A 1 211 ? 145.731 154.715 85.316 1.00 79.92 212 SER A O 1
ATOM 1527 N N . ASN A 1 212 ? 144.191 154.073 86.823 1.00 84.46 213 ASN A N 1
ATOM 1528 C CA . ASN A 1 212 ? 143.300 155.205 86.589 1.00 84.46 213 ASN A CA 1
ATOM 1529 C C . ASN A 1 212 ? 142.959 155.322 85.104 1.00 84.46 213 ASN A C 1
ATOM 1530 O O . ASN A 1 212 ? 143.259 156.317 84.442 1.00 84.46 213 ASN A O 1
ATOM 1535 N N . THR A 1 213 ? 142.320 154.277 84.585 1.00 83.22 214 THR A N 1
ATOM 1536 C CA . THR A 1 213 ? 141.989 154.187 83.169 1.00 83.22 214 THR A CA 1
ATOM 1537 C C . THR A 1 213 ? 140.480 154.116 82.995 1.00 83.22 214 THR A C 1
ATOM 1538 O O . THR A 1 213 ? 139.819 153.260 83.593 1.00 83.22 214 THR A O 1
ATOM 1542 N N . LYS A 1 214 ? 139.946 155.016 82.173 1.00 83.01 215 LYS A N 1
ATOM 1543 C CA . LYS A 1 214 ? 138.538 155.046 81.806 1.00 83.01 215 LYS A CA 1
ATOM 1544 C C . LYS A 1 214 ? 138.431 154.834 80.304 1.00 83.01 215 LYS A C 1
ATOM 1545 O O . LYS A 1 214 ? 139.135 155.494 79.534 1.00 83.01 215 LYS A O 1
ATOM 1551 N N . VAL A 1 215 ? 137.560 153.918 79.886 1.00 85.22 216 VAL A N 1
ATOM 1552 C CA . VAL A 1 215 ? 137.343 153.653 78.468 1.00 85.22 216 VAL A CA 1
ATOM 1553 C C . VAL A 1 215 ? 135.847 153.527 78.225 1.00 85.22 216 VAL A C 1
ATOM 1554 O O . VAL A 1 215 ? 135.139 152.893 79.012 1.00 85.22 216 VAL A O 1
ATOM 1558 N N . ASP A 1 216 ? 135.363 154.141 77.145 1.00 88.61 217 ASP A N 1
ATOM 1559 C CA . ASP A 1 216 ? 133.960 154.062 76.731 1.00 88.61 217 ASP A CA 1
ATOM 1560 C C . ASP A 1 216 ? 133.949 153.650 75.262 1.00 88.61 217 ASP A C 1
ATOM 1561 O O . ASP A 1 216 ? 134.057 154.501 74.375 1.00 88.61 217 ASP A O 1
ATOM 1566 N N . LYS A 1 217 ? 133.813 152.352 75.004 1.00 91.26 218 LYS A N 1
ATOM 1567 C CA . LYS A 1 217 ? 133.900 151.821 73.648 1.00 91.26 218 LYS A CA 1
ATOM 1568 C C . LYS A 1 217 ? 132.518 151.410 73.157 1.00 91.26 218 LYS A C 1
ATOM 1569 O O . LYS A 1 217 ? 131.815 150.657 73.834 1.00 91.26 218 LYS A O 1
ATOM 1575 N N . LYS A 1 218 ? 132.139 151.891 71.977 1.00 95.31 219 LYS A N 1
ATOM 1576 C CA . LYS A 1 218 ? 130.837 151.587 71.399 1.00 95.31 219 LYS A CA 1
ATOM 1577 C C . LYS A 1 218 ? 130.962 150.452 70.392 1.00 95.31 219 LYS A C 1
ATOM 1578 O O . LYS A 1 218 ? 131.926 150.390 69.625 1.00 95.31 219 LYS A O 1
ATOM 1584 N N . VAL A 1 219 ? 129.975 149.559 70.397 1.00 94.44 220 VAL A N 1
ATOM 1585 C CA . VAL A 1 219 ? 129.952 148.383 69.533 1.00 94.44 220 VAL A CA 1
ATOM 1586 C C . VAL A 1 219 ? 128.877 148.583 68.475 1.00 94.44 220 VAL A C 1
ATOM 1587 O O . VAL A 1 219 ? 127.735 148.931 68.798 1.00 94.44 220 VAL A O 1
ATOM 1591 N N . GLU A 1 220 ? 129.245 148.368 67.209 1.00 101.32 221 GLU A N 1
ATOM 1592 C CA . GLU A 1 220 ? 128.346 148.580 66.082 1.00 101.32 221 GLU A CA 1
ATOM 1593 C C . GLU A 1 220 ? 128.588 147.459 65.075 1.00 101.32 221 GLU A C 1
ATOM 1594 O O . GLU A 1 220 ? 129.754 147.137 64.785 1.00 101.32 221 GLU A O 1
ATOM 1600 N N . PRO A 1 221 ? 127.531 146.839 64.522 1.00 101.33 222 PRO A N 1
ATOM 1601 C CA . PRO A 1 221 ? 127.770 145.784 63.530 1.00 101.33 222 PRO A CA 1
ATOM 1602 C C . PRO A 1 221 ? 128.346 146.314 62.220 1.00 101.33 222 PRO A C 1
ATOM 1603 O O . PRO A 1 221 ? 128.967 145.541 61.490 1.00 101.33 222 PRO A O 1
ATOM 1607 N N . ALA B 2 1 ? 145.904 120.868 115.964 1.00 75.36 1 ALA B N 1
ATOM 1608 C CA . ALA B 2 1 ? 145.187 120.242 117.111 1.00 75.36 1 ALA B CA 1
ATOM 1609 C C . ALA B 2 1 ? 143.744 119.927 116.734 1.00 75.36 1 ALA B C 1
ATOM 1610 O O . ALA B 2 1 ? 143.401 118.776 116.465 1.00 75.36 1 ALA B O 1
ATOM 1612 N N . TYR B 2 2 ? 142.901 120.955 116.716 1.00 75.36 2 TYR B N 1
ATOM 1613 C CA . TYR B 2 2 ? 141.493 120.805 116.358 1.00 75.36 2 TYR B CA 1
ATOM 1614 C C . TYR B 2 2 ? 141.365 121.035 114.858 1.00 75.36 2 TYR B C 1
ATOM 1615 O O . TYR B 2 2 ? 141.367 122.175 114.390 1.00 75.36 2 TYR B O 1
ATOM 1624 N N . ASP B 2 3 ? 141.252 119.949 114.100 1.00 75.36 3 ASP B N 1
ATOM 1625 C CA . ASP B 2 3 ? 141.151 120.010 112.647 1.00 75.36 3 ASP B CA 1
ATOM 1626 C C . ASP B 2 3 ? 139.696 119.814 112.243 1.00 75.36 3 ASP B C 1
ATOM 1627 O O . ASP B 2 3 ? 139.095 118.782 112.556 1.00 75.36 3 ASP B O 1
ATOM 1632 N N . MET B 2 4 ? 139.140 120.799 111.544 1.00 75.36 4 MET B N 1
ATOM 1633 C CA . MET B 2 4 ? 137.744 120.762 111.129 1.00 75.36 4 MET B CA 1
ATOM 1634 C C . MET B 2 4 ? 137.657 120.210 109.712 1.00 75.36 4 MET B C 1
ATOM 1635 O O . MET B 2 4 ? 138.291 120.736 108.793 1.00 75.36 4 MET B O 1
ATOM 1640 N N . THR B 2 5 ? 136.872 119.151 109.542 1.00 75.36 5 THR B N 1
ATOM 1641 C CA . THR B 2 5 ? 136.696 118.487 108.259 1.00 75.36 5 THR B CA 1
ATOM 1642 C C . THR B 2 5 ? 135.219 118.489 107.897 1.00 75.36 5 THR B C 1
ATOM 1643 O O . THR B 2 5 ? 134.381 118.074 108.701 1.00 75.36 5 THR B O 1
ATOM 1647 N N . GLN B 2 6 ? 134.903 118.955 106.693 1.00 75.36 6 GLN B N 1
ATOM 1648 C CA . GLN B 2 6 ? 133.542 118.944 106.175 1.00 75.36 6 GLN B CA 1
ATOM 1649 C C . GLN B 2 6 ? 133.433 117.824 105.152 1.00 75.36 6 GLN B C 1
ATOM 1650 O O . GLN B 2 6 ? 134.181 117.802 104.169 1.00 75.36 6 GLN B O 1
ATOM 1656 N N . THR B 2 7 ? 132.495 116.896 105.381 1.00 75.36 7 THR B N 1
ATOM 1657 C CA . THR B 2 7 ? 132.523 115.635 104.638 1.00 75.36 7 THR B CA 1
ATOM 1658 C C . THR B 2 7 ? 132.182 115.830 103.167 1.00 75.36 7 THR B C 1
ATOM 1659 O O . THR B 2 7 ? 133.035 115.543 102.309 1.00 75.36 7 THR B O 1
ATOM 1663 N N . PRO B 2 8 ? 130.988 116.299 102.795 1.00 75.36 8 PRO B N 1
ATOM 1664 C CA . PRO B 2 8 ? 130.674 116.432 101.364 1.00 75.36 8 PRO B CA 1
ATOM 1665 C C . PRO B 2 8 ? 131.332 117.674 100.781 1.00 75.36 8 PRO B C 1
ATOM 1666 O O . PRO B 2 8 ? 131.097 118.791 101.246 1.00 75.36 8 PRO B O 1
ATOM 1670 N N . ALA B 2 9 ? 132.164 117.475 99.757 1.00 75.36 9 ALA B N 1
ATOM 1671 C CA . ALA B 2 9 ? 132.815 118.608 99.109 1.00 75.36 9 ALA B CA 1
ATOM 1672 C C . ALA B 2 9 ? 131.831 119.389 98.249 1.00 75.36 9 ALA B C 1
ATOM 1673 O O . ALA B 2 9 ? 131.914 120.619 98.162 1.00 75.36 9 ALA B O 1
ATOM 1675 N N . SER B 2 10 ? 130.900 118.695 97.601 1.00 75.36 10 SER B N 1
ATOM 1676 C CA . SER B 2 10 ? 129.878 119.339 96.793 1.00 75.36 10 SER B CA 1
ATOM 1677 C C . SER B 2 10 ? 128.653 118.439 96.753 1.00 75.36 10 SER B C 1
ATOM 1678 O O . SER B 2 10 ? 128.774 117.228 96.546 1.00 75.36 10 SER B O 1
ATOM 1681 N N . VAL B 2 11 ? 127.480 119.034 96.951 1.00 75.36 11 VAL B N 1
ATOM 1682 C CA . VAL B 2 11 ? 126.221 118.301 96.993 1.00 75.36 11 VAL B CA 1
ATOM 1683 C C . VAL B 2 11 ? 125.252 118.949 96.016 1.00 75.36 11 VAL B C 1
ATOM 1684 O O . VAL B 2 11 ? 125.094 120.175 96.013 1.00 75.36 11 VAL B O 1
ATOM 1688 N N . GLU B 2 12 ? 124.609 118.129 95.192 1.00 75.36 12 GLU B N 1
ATOM 1689 C CA . GLU B 2 12 ? 123.648 118.587 94.199 1.00 75.36 12 GLU B CA 1
ATOM 1690 C C . GLU B 2 12 ? 122.251 118.171 94.637 1.00 75.36 12 GLU B C 1
ATOM 1691 O O . GLU B 2 12 ? 122.022 117.003 94.965 1.00 75.36 12 GLU B O 1
ATOM 1697 N N . VAL B 2 13 ? 121.322 119.123 94.636 1.00 75.36 13 VAL B N 1
ATOM 1698 C CA . VAL B 2 13 ? 119.988 118.899 95.183 1.00 75.36 13 VAL B CA 1
ATOM 1699 C C . VAL B 2 13 ? 118.983 119.722 94.392 1.00 75.36 13 VAL B C 1
ATOM 1700 O O . VAL B 2 13 ? 119.287 120.828 93.938 1.00 75.36 13 VAL B O 1
ATOM 1704 N N . ALA B 2 14 ? 117.782 119.175 94.229 1.00 75.36 14 ALA B N 1
ATOM 1705 C CA . ALA B 2 14 ? 116.719 119.873 93.526 1.00 75.36 14 ALA B CA 1
ATOM 1706 C C . ALA B 2 14 ? 116.049 120.891 94.441 1.00 75.36 14 ALA B C 1
ATOM 1707 O O . ALA B 2 14 ? 116.166 120.836 95.667 1.00 75.36 14 ALA B O 1
ATOM 1709 N N . VAL B 2 15 ? 115.339 121.837 93.823 1.00 75.36 15 VAL B N 1
ATOM 1710 C CA . VAL B 2 15 ? 114.598 122.819 94.601 1.00 75.36 15 VAL B CA 1
ATOM 1711 C C . VAL B 2 15 ? 113.501 122.110 95.387 1.00 75.36 15 VAL B C 1
ATOM 1712 O O . VAL B 2 15 ? 112.904 121.129 94.927 1.00 75.36 15 VAL B O 1
ATOM 1716 N N . GLY B 2 16 ? 113.228 122.616 96.584 1.00 75.36 16 GLY B N 1
ATOM 1717 C CA . GLY B 2 16 ? 112.290 121.951 97.469 1.00 75.36 16 GLY B CA 1
ATOM 1718 C C . GLY B 2 16 ? 112.801 120.625 97.986 1.00 75.36 16 GLY B C 1
ATOM 1719 O O . GLY B 2 16 ? 112.029 119.663 98.087 1.00 75.36 16 GLY B O 1
ATOM 1720 N N . GLY B 2 17 ? 114.094 120.548 98.312 1.00 75.36 17 GLY B N 1
ATOM 1721 C CA . GLY B 2 17 ? 114.674 119.345 98.862 1.00 75.36 17 GLY B CA 1
ATOM 1722 C C . GLY B 2 17 ? 115.448 119.658 100.131 1.00 75.36 17 GLY B C 1
ATOM 1723 O O . GLY B 2 17 ? 115.591 120.817 100.526 1.00 75.36 17 GLY B O 1
ATOM 1724 N N . THR B 2 18 ? 115.944 118.600 100.762 1.00 75.36 18 THR B N 1
ATOM 1725 C CA . THR B 2 18 ? 116.676 118.703 102.015 1.00 75.36 18 THR B CA 1
ATOM 1726 C C . THR B 2 18 ? 118.163 118.507 101.762 1.00 75.36 18 THR B C 1
ATOM 1727 O O . THR B 2 18 ? 118.563 117.594 101.033 1.00 75.36 18 THR B O 1
ATOM 1731 N N . VAL B 2 19 ? 118.979 119.369 102.364 1.00 75.36 19 VAL B N 1
ATOM 1732 C CA . VAL B 2 19 ? 120.430 119.316 102.228 1.00 75.36 19 VAL B CA 1
ATOM 1733 C C . VAL B 2 19 ? 121.034 119.121 103.609 1.00 75.36 19 VAL B C 1
ATOM 1734 O O . VAL B 2 19 ? 120.699 119.855 104.543 1.00 75.36 19 VAL B O 1
ATOM 1738 N N . THR B 2 20 ? 121.923 118.138 103.736 1.00 75.36 20 THR B N 1
ATOM 1739 C CA . THR B 2 20 ? 122.609 117.848 104.990 1.00 75.36 20 THR B CA 1
ATOM 1740 C C . THR B 2 20 ? 124.107 118.018 104.785 1.00 75.36 20 THR B C 1
ATOM 1741 O O . THR B 2 20 ? 124.688 117.395 103.891 1.00 75.36 20 THR B O 1
ATOM 1745 N N . ILE B 2 21 ? 124.725 118.854 105.614 1.00 75.36 21 ILE B N 1
ATOM 1746 C CA . ILE B 2 21 ? 126.158 119.117 105.567 1.00 75.36 21 ILE B CA 1
ATOM 1747 C C . ILE B 2 21 ? 126.746 118.727 106.914 1.00 75.36 21 ILE B C 1
ATOM 1748 O O . ILE B 2 21 ? 126.242 119.148 107.960 1.00 75.36 21 ILE B O 1
ATOM 1753 N N . LYS B 2 22 ? 127.810 117.932 106.892 1.00 75.36 22 LYS B N 1
ATOM 1754 C CA . LYS B 2 22 ? 128.406 117.389 108.104 1.00 75.36 22 LYS B CA 1
ATOM 1755 C C . LYS B 2 22 ? 129.780 118.000 108.343 1.00 75.36 22 LYS B C 1
ATOM 1756 O O . LYS B 2 22 ? 130.577 118.143 107.412 1.00 75.36 22 LYS B O 1
ATOM 1762 N N . CYS B 2 23 ? 130.045 118.362 109.596 1.00 75.36 23 CYS B N 1
ATOM 1763 C CA . CYS B 2 23 ? 131.333 118.887 110.023 1.00 75.36 23 CYS B CA 1
ATOM 1764 C C . CYS B 2 23 ? 131.828 118.053 111.198 1.00 75.36 23 CYS B C 1
ATOM 1765 O O . CYS B 2 23 ? 131.034 117.515 111.975 1.00 75.36 23 CYS B O 1
ATOM 1768 N N . GLN B 2 24 ? 133.147 117.923 111.311 1.00 75.36 24 GLN B N 1
ATOM 1769 C CA . GLN B 2 24 ? 133.745 117.038 112.298 1.00 75.36 24 GLN B CA 1
ATOM 1770 C C . GLN B 2 24 ? 135.035 117.642 112.826 1.00 75.36 24 GLN B C 1
ATOM 1771 O O . GLN B 2 24 ? 135.786 118.271 112.077 1.00 75.36 24 GLN B O 1
ATOM 1777 N N . ALA B 2 25 ? 135.290 117.440 114.116 1.00 75.36 25 ALA B N 1
ATOM 1778 C CA . ALA B 2 25 ? 136.488 117.936 114.776 1.00 75.36 25 ALA B CA 1
ATOM 1779 C C . ALA B 2 25 ? 137.341 116.767 115.248 1.00 75.36 25 ALA B C 1
ATOM 1780 O O . ALA B 2 25 ? 136.816 115.750 115.708 1.00 75.36 25 ALA B O 1
ATOM 1782 N N . SER B 2 26 ? 138.661 116.916 115.129 1.00 75.36 26 SER B N 1
ATOM 1783 C CA . SER B 2 26 ? 139.560 115.859 115.579 1.00 75.36 26 SER B CA 1
ATOM 1784 C C . SER B 2 26 ? 139.408 115.609 117.073 1.00 75.36 26 SER B C 1
ATOM 1785 O O . SER B 2 26 ? 139.534 114.470 117.537 1.00 75.36 26 SER B O 1
ATOM 1788 N N . GLN B 2 27 ? 139.138 116.660 117.842 1.00 75.36 27 GLN B N 1
ATOM 1789 C CA . GLN B 2 27 ? 138.970 116.567 119.283 1.00 75.36 27 GLN B CA 1
ATOM 1790 C C . GLN B 2 27 ? 137.637 117.182 119.686 1.00 75.36 27 GLN B C 1
ATOM 1791 O O . GLN B 2 27 ? 137.093 118.040 118.985 1.00 75.36 27 GLN B O 1
ATOM 1797 N N . SER B 2 28 ? 137.114 116.732 120.823 1.00 75.36 28 SER B N 1
ATOM 1798 C CA . SER B 2 28 ? 135.795 117.163 121.263 1.00 75.36 28 SER B CA 1
ATOM 1799 C C . SER B 2 28 ? 135.771 118.659 121.547 1.00 75.36 28 SER B C 1
ATOM 1800 O O . SER B 2 28 ? 136.666 119.194 122.205 1.00 75.36 28 SER B O 1
ATOM 1803 N N . ILE B 2 29 ? 134.740 119.331 121.041 1.00 75.36 29 ILE B N 1
ATOM 1804 C CA . ILE B 2 29 ? 134.429 120.712 121.391 1.00 75.36 29 ILE B CA 1
ATOM 1805 C C . ILE B 2 29 ? 132.995 120.742 121.899 1.00 75.36 29 ILE B C 1
ATOM 1806 O O . ILE B 2 29 ? 132.090 120.202 121.253 1.00 75.36 29 ILE B O 1
ATOM 1811 N N . SER B 2 30 ? 132.790 121.361 123.061 1.00 75.36 30 SER B N 1
ATOM 1812 C CA . SER B 2 30 ? 131.508 121.286 123.760 1.00 75.36 30 SER B CA 1
ATOM 1813 C C . SER B 2 30 ? 130.510 122.260 123.132 1.00 75.36 30 SER B C 1
ATOM 1814 O O . SER B 2 30 ? 130.146 123.293 123.697 1.00 75.36 30 SER B O 1
ATOM 1817 N N . SER B 2 31 ? 130.053 121.899 121.934 1.00 75.36 31 SER B N 1
ATOM 1818 C CA . SER B 2 31 ? 129.007 122.641 121.232 1.00 75.36 31 SER B CA 1
ATOM 1819 C C . SER B 2 31 ? 129.370 124.122 121.112 1.00 75.36 31 SER B C 1
ATOM 1820 O O . SER B 2 31 ? 128.687 125.004 121.633 1.00 75.36 31 SER B O 1
ATOM 1823 N N . TYR B 2 32 ? 130.469 124.379 120.411 1.00 75.36 32 TYR B N 1
ATOM 1824 C CA . TYR B 2 32 ? 130.949 125.730 120.141 1.00 75.36 32 TYR B CA 1
ATOM 1825 C C . TYR B 2 32 ? 131.248 125.889 118.659 1.00 75.36 32 TYR B C 1
ATOM 1826 O O . TYR B 2 32 ? 132.298 126.391 118.256 1.00 75.36 32 TYR B O 1
ATOM 1835 N N . LEU B 2 33 ? 130.311 125.453 117.824 1.00 75.36 33 LEU B N 1
ATOM 1836 C CA . LEU B 2 33 ? 130.458 125.487 116.377 1.00 75.36 33 LEU B CA 1
ATOM 1837 C C . LEU B 2 33 ? 129.522 126.529 115.783 1.00 75.36 33 LEU B C 1
ATOM 1838 O O . LEU B 2 33 ? 128.365 126.647 116.196 1.00 75.36 33 LEU B O 1
ATOM 1843 N N . SER B 2 34 ? 130.031 127.282 114.812 1.00 75.36 34 SER B N 1
ATOM 1844 C CA . SER B 2 34 ? 129.264 128.282 114.089 1.00 75.36 34 SER B CA 1
ATOM 1845 C C . SER B 2 34 ? 129.275 127.945 112.606 1.00 75.36 34 SER B C 1
ATOM 1846 O O . SER B 2 34 ? 130.193 127.288 112.112 1.00 75.36 34 SER B O 1
ATOM 1849 N N . TRP B 2 35 ? 128.244 128.394 111.901 1.00 75.36 35 TRP B N 1
ATOM 1850 C CA . TRP B 2 35 ? 128.099 128.143 110.474 1.00 75.36 35 TRP B CA 1
ATOM 1851 C C . TRP B 2 35 ? 127.993 129.469 109.736 1.00 75.36 35 TRP B C 1
ATOM 1852 O O . TRP B 2 35 ? 127.238 130.353 110.150 1.00 75.36 35 TRP B O 1
ATOM 1863 N N . TYR B 2 36 ? 128.745 129.599 108.646 1.00 75.36 36 TYR B N 1
ATOM 1864 C CA . TYR B 2 36 ? 128.746 130.804 107.832 1.00 75.36 36 TYR B CA 1
ATOM 1865 C C . TYR B 2 36 ? 128.436 130.446 106.389 1.00 75.36 36 TYR B C 1
ATOM 1866 O O . TYR B 2 36 ? 128.801 129.372 105.907 1.00 75.36 36 TYR B O 1
ATOM 1875 N N . GLN B 2 37 ? 127.765 131.365 105.703 1.00 75.36 37 GLN B N 1
ATOM 1876 C CA . GLN B 2 37 ? 127.401 131.211 104.304 1.00 75.36 37 GLN B CA 1
ATOM 1877 C C . GLN B 2 37 ? 128.064 132.310 103.489 1.00 75.36 37 GLN B C 1
ATOM 1878 O O . GLN B 2 37 ? 128.117 133.466 103.918 1.00 75.36 37 GLN B O 1
ATOM 1884 N N . GLN B 2 38 ? 128.569 131.946 102.313 1.00 75.36 38 GLN B N 1
ATOM 1885 C CA . GLN B 2 38 ? 129.193 132.894 101.394 1.00 75.36 38 GLN B CA 1
ATOM 1886 C C . GLN B 2 38 ? 128.660 132.621 99.993 1.00 75.36 38 GLN B C 1
ATOM 1887 O O . GLN B 2 38 ? 128.963 131.583 99.395 1.00 75.36 38 GLN B O 1
ATOM 1893 N N . LYS B 2 39 ? 127.848 133.543 99.488 1.00 75.36 39 LYS B N 1
ATOM 1894 C CA . LYS B 2 39 ? 127.448 133.499 98.095 1.00 75.36 39 LYS B CA 1
ATOM 1895 C C . LYS B 2 39 ? 128.599 133.990 97.220 1.00 75.36 39 LYS B C 1
ATOM 1896 O O . LYS B 2 39 ? 129.444 134.764 97.674 1.00 75.36 39 LYS B O 1
ATOM 1902 N N . PRO B 2 40 ? 128.659 133.555 95.963 1.00 75.36 40 PRO B N 1
ATOM 1903 C CA . PRO B 2 40 ? 129.801 133.928 95.121 1.00 75.36 40 PRO B CA 1
ATOM 1904 C C . PRO B 2 40 ? 129.957 135.438 95.024 1.00 75.36 40 PRO B C 1
ATOM 1905 O O . PRO B 2 40 ? 128.985 136.174 94.848 1.00 75.36 40 PRO B O 1
ATOM 1909 N N . GLY B 2 41 ? 131.201 135.893 95.140 1.00 75.36 41 GLY B N 1
ATOM 1910 C CA . GLY B 2 41 ? 131.492 137.314 95.044 1.00 75.36 41 GLY B CA 1
ATOM 1911 C C . GLY B 2 41 ? 130.835 138.154 96.118 1.00 75.36 41 GLY B C 1
ATOM 1912 O O . GLY B 2 41 ? 130.319 139.239 95.823 1.00 75.36 41 GLY B O 1
ATOM 1913 N N . GLN B 2 42 ? 130.844 137.680 97.362 1.00 75.36 42 GLN B N 1
ATOM 1914 C CA . GLN B 2 42 ? 130.246 138.420 98.463 1.00 75.36 42 GLN B CA 1
ATOM 1915 C C . GLN B 2 42 ? 130.933 138.029 99.761 1.00 75.36 42 GLN B C 1
ATOM 1916 O O . GLN B 2 42 ? 131.619 137.008 99.842 1.00 75.36 42 GLN B O 1
ATOM 1922 N N . ARG B 2 43 ? 130.745 138.864 100.779 1.00 75.36 43 ARG B N 1
ATOM 1923 C CA . ARG B 2 43 ? 131.302 138.577 102.088 1.00 75.36 43 ARG B CA 1
ATOM 1924 C C . ARG B 2 43 ? 130.485 137.487 102.782 1.00 75.36 43 ARG B C 1
ATOM 1925 O O . ARG B 2 43 ? 129.294 137.323 102.505 1.00 75.36 43 ARG B O 1
ATOM 1933 N N . PRO B 2 44 ? 131.097 136.725 103.687 1.00 75.36 44 PRO B N 1
ATOM 1934 C CA . PRO B 2 44 ? 130.342 135.694 104.405 1.00 75.36 44 PRO B CA 1
ATOM 1935 C C . PRO B 2 44 ? 129.325 136.300 105.359 1.00 75.36 44 PRO B C 1
ATOM 1936 O O . PRO B 2 44 ? 129.428 137.454 105.778 1.00 75.36 44 PRO B O 1
ATOM 1940 N N . GLU B 2 45 ? 128.320 135.494 105.696 1.00 75.36 45 GLU B N 1
ATOM 1941 C CA . GLU B 2 45 ? 127.278 135.896 106.629 1.00 75.36 45 GLU B CA 1
ATOM 1942 C C . GLU B 2 45 ? 127.029 134.776 107.624 1.00 75.36 45 GLU B C 1
ATOM 1943 O O . GLU B 2 45 ? 127.045 133.597 107.261 1.00 75.36 45 GLU B O 1
ATOM 1949 N N . LEU B 2 46 ? 126.795 135.152 108.877 1.00 75.36 46 LEU B N 1
ATOM 1950 C CA . LEU B 2 46 ? 126.567 134.172 109.929 1.00 75.36 46 LEU B CA 1
ATOM 1951 C C . LEU B 2 46 ? 125.169 133.577 109.818 1.00 75.36 46 LEU B C 1
ATOM 1952 O O . LEU B 2 46 ? 124.196 134.282 109.540 1.00 75.36 46 LEU B O 1
ATOM 1957 N N . LEU B 2 47 ? 125.074 132.267 110.042 1.00 75.36 47 LEU B N 1
ATOM 1958 C CA . LEU B 2 47 ? 123.803 131.554 110.071 1.00 75.36 47 LEU B CA 1
ATOM 1959 C C . LEU B 2 47 ? 123.446 131.051 111.460 1.00 75.36 47 LEU B C 1
ATOM 1960 O O . LEU B 2 47 ? 122.367 131.358 111.973 1.00 75.36 47 LEU B O 1
ATOM 1965 N N . ILE B 2 48 ? 124.332 130.276 112.080 1.00 75.36 48 ILE B N 1
ATOM 1966 C CA . ILE B 2 48 ? 124.070 129.637 113.361 1.00 75.36 48 ILE B CA 1
ATOM 1967 C C . ILE B 2 48 ? 125.303 129.777 114.238 1.00 75.36 48 ILE B C 1
ATOM 1968 O O . ILE B 2 48 ? 126.437 129.700 113.759 1.00 75.36 48 ILE B O 1
ATOM 1973 N N . TYR B 2 49 ? 125.074 129.984 115.532 1.00 75.36 49 TYR B N 1
ATOM 1974 C CA . TYR B 2 49 ? 126.136 129.972 116.525 1.00 75.36 49 TYR B CA 1
ATOM 1975 C C . TYR B 2 49 ? 125.725 129.070 117.680 1.00 75.36 49 TYR B C 1
ATOM 1976 O O . TYR B 2 49 ? 124.538 128.864 117.942 1.00 75.36 49 TYR B O 1
ATOM 1985 N N . LYS B 2 50 ? 126.729 128.525 118.363 1.00 75.36 50 LYS B N 1
ATOM 1986 C CA . LYS B 2 50 ? 126.547 127.483 119.372 1.00 75.36 50 LYS B CA 1
ATOM 1987 C C . LYS B 2 50 ? 125.930 126.221 118.780 1.00 75.36 50 LYS B C 1
ATOM 1988 O O . LYS B 2 50 ? 125.369 125.399 119.509 1.00 75.36 50 LYS B O 1
ATOM 1994 N N . ALA B 2 51 ? 126.012 126.071 117.459 1.00 75.36 51 ALA B N 1
ATOM 1995 C CA . ALA B 2 51 ? 125.656 124.841 116.763 1.00 75.36 51 ALA B CA 1
ATOM 1996 C C . ALA B 2 51 ? 124.153 124.607 116.683 1.00 75.36 51 ALA B C 1
ATOM 1997 O O . ALA B 2 51 ? 123.713 123.690 115.984 1.00 75.36 51 ALA B O 1
ATOM 1999 N N . SER B 2 52 ? 123.354 125.412 117.381 1.00 75.36 52 SER B N 1
ATOM 2000 C CA . SER B 2 52 ? 121.904 125.243 117.325 1.00 75.36 52 SER B CA 1
ATOM 2001 C C . SER B 2 52 ? 121.116 126.538 117.175 1.00 75.36 52 SER B C 1
ATOM 2002 O O . SER B 2 52 ? 120.011 126.494 116.626 1.00 75.36 52 SER B O 1
ATOM 2005 N N . THR B 2 53 ? 121.627 127.682 117.623 1.00 75.36 53 THR B N 1
ATOM 2006 C CA . THR B 2 53 ? 120.831 128.900 117.713 1.00 75.36 53 THR B CA 1
ATOM 2007 C C . THR B 2 53 ? 120.961 129.722 116.438 1.00 75.36 53 THR B C 1
ATOM 2008 O O . THR B 2 53 ? 122.073 130.011 115.987 1.00 75.36 53 THR B O 1
ATOM 2012 N N . LEU B 2 54 ? 119.820 130.103 115.869 1.00 75.36 54 LEU B N 1
ATOM 2013 C CA . LEU B 2 54 ? 119.814 130.896 114.649 1.00 75.36 54 LEU B CA 1
ATOM 2014 C C . LEU B 2 54 ? 120.215 132.336 114.935 1.00 75.36 54 LEU B C 1
ATOM 2015 O O . LEU B 2 54 ? 119.831 132.916 115.954 1.00 75.36 54 LEU B O 1
ATOM 2020 N N . ALA B 2 55 ? 120.991 132.916 114.025 1.00 75.36 55 ALA B N 1
ATOM 2021 C CA . ALA B 2 55 ? 121.285 134.337 114.098 1.00 75.36 55 ALA B CA 1
ATOM 2022 C C . ALA B 2 55 ? 120.062 135.145 113.682 1.00 75.36 55 ALA B C 1
ATOM 2023 O O . ALA B 2 55 ? 119.294 134.744 112.804 1.00 75.36 55 ALA B O 1
ATOM 2025 N N . SER B 2 56 ? 119.884 136.295 114.326 1.00 75.36 56 SER B N 1
ATOM 2026 C CA . SER B 2 56 ? 118.720 137.126 114.055 1.00 75.36 56 SER B CA 1
ATOM 2027 C C . SER B 2 56 ? 118.660 137.496 112.578 1.00 75.36 56 SER B C 1
ATOM 2028 O O . SER B 2 56 ? 119.669 137.876 111.978 1.00 75.36 56 SER B O 1
ATOM 2031 N N . GLY B 2 57 ? 117.469 137.381 111.995 1.00 75.36 57 GLY B N 1
ATOM 2032 C CA . GLY B 2 57 ? 117.255 137.712 110.604 1.00 75.36 57 GLY B CA 1
ATOM 2033 C C . GLY B 2 57 ? 117.387 136.554 109.639 1.00 75.36 57 GLY B C 1
ATOM 2034 O O . GLY B 2 57 ? 117.029 136.708 108.464 1.00 75.36 57 GLY B O 1
ATOM 2035 N N . VAL B 2 58 ? 117.886 135.409 110.085 1.00 75.36 58 VAL B N 1
ATOM 2036 C CA . VAL B 2 58 ? 118.031 134.235 109.233 1.00 75.36 58 VAL B CA 1
ATOM 2037 C C . VAL B 2 58 ? 116.741 133.432 109.276 1.00 75.36 58 VAL B C 1
ATOM 2038 O O . VAL B 2 58 ? 116.104 133.306 110.327 1.00 75.36 58 VAL B O 1
ATOM 2042 N N . SER B 2 59 ? 116.353 132.885 108.128 1.00 75.36 59 SER B N 1
ATOM 2043 C CA . SER B 2 59 ? 115.123 132.115 108.049 1.00 75.36 59 SER B CA 1
ATOM 2044 C C . SER B 2 59 ? 115.189 130.905 108.976 1.00 75.36 59 SER B C 1
ATOM 2045 O O . SER B 2 59 ? 116.242 130.551 109.510 1.00 75.36 59 SER B O 1
ATOM 2048 N N . SER B 2 60 ? 114.035 130.270 109.167 1.00 75.36 60 SER B N 1
ATOM 2049 C CA . SER B 2 60 ? 113.934 129.091 110.017 1.00 75.36 60 SER B CA 1
ATOM 2050 C C . SER B 2 60 ? 114.181 127.795 109.260 1.00 75.36 60 SER B C 1
ATOM 2051 O O . SER B 2 60 ? 114.052 126.718 109.851 1.00 75.36 60 SER B O 1
ATOM 2054 N N . ARG B 2 61 ? 114.519 127.867 107.972 1.00 75.36 61 ARG B N 1
ATOM 2055 C CA . ARG B 2 61 ? 114.772 126.661 107.196 1.00 75.36 61 ARG B CA 1
ATOM 2056 C C . ARG B 2 61 ? 116.119 126.029 107.521 1.00 75.36 61 ARG B C 1
ATOM 2057 O O . ARG B 2 61 ? 116.345 124.870 107.160 1.00 75.36 61 ARG B O 1
ATOM 2065 N N . PHE B 2 62 ? 117.011 126.753 108.189 1.00 75.36 62 PHE B N 1
ATOM 2066 C CA . PHE B 2 62 ? 118.319 126.237 108.571 1.00 75.36 62 PHE B CA 1
ATOM 2067 C C . PHE B 2 62 ? 118.249 125.715 109.999 1.00 75.36 62 PHE B C 1
ATOM 2068 O O . PHE B 2 62 ? 117.783 126.422 110.898 1.00 75.36 62 PHE B O 1
ATOM 2076 N N . LYS B 2 63 ? 118.712 124.484 110.209 1.00 75.36 63 LYS B N 1
ATOM 2077 C CA . LYS B 2 63 ? 118.712 123.864 111.531 1.00 75.36 63 LYS B CA 1
ATOM 2078 C C . LYS B 2 63 ? 120.058 123.194 111.764 1.00 75.36 63 LYS B C 1
ATOM 2079 O O . LYS B 2 63 ? 120.427 122.265 111.040 1.00 75.36 63 LYS B O 1
ATOM 2085 N N . GLY B 2 64 ? 120.791 123.667 112.766 1.00 75.36 64 GLY B N 1
ATOM 2086 C CA . GLY B 2 64 ? 122.039 123.043 113.149 1.00 75.36 64 GLY B CA 1
ATOM 2087 C C . GLY B 2 64 ? 121.862 122.140 114.356 1.00 75.36 64 GLY B C 1
ATOM 2088 O O . GLY B 2 64 ? 121.102 122.438 115.272 1.00 75.36 64 GLY B O 1
ATOM 2089 N N . SER B 2 65 ? 122.579 121.020 114.349 1.00 75.36 65 SER B N 1
ATOM 2090 C CA . SER B 2 65 ? 122.469 120.038 115.418 1.00 75.36 65 SER B CA 1
ATOM 2091 C C . SER B 2 65 ? 123.835 119.398 115.638 1.00 75.36 65 SER B C 1
ATOM 2092 O O . SER B 2 65 ? 124.782 119.619 114.877 1.00 75.36 65 SER B O 1
ATOM 2095 N N . GLY B 2 66 ? 123.923 118.575 116.678 1.00 75.36 66 GLY B N 1
ATOM 2096 C CA . GLY B 2 66 ? 125.150 117.899 117.032 1.00 75.36 66 GLY B CA 1
ATOM 2097 C C . GLY B 2 66 ? 125.863 118.559 118.198 1.00 75.36 66 GLY B C 1
ATOM 2098 O O . GLY B 2 66 ? 125.609 119.707 118.568 1.00 75.36 66 GLY B O 1
ATOM 2099 N N . SER B 2 67 ? 126.779 117.799 118.789 1.00 75.36 67 SER B N 1
ATOM 2100 C CA . SER B 2 67 ? 127.569 118.272 119.916 1.00 75.36 67 SER B CA 1
ATOM 2101 C C . SER B 2 67 ? 128.732 117.316 120.116 1.00 75.36 67 SER B C 1
ATOM 2102 O O . SER B 2 67 ? 128.652 116.143 119.743 1.00 75.36 67 SER B O 1
ATOM 2105 N N . GLY B 2 68 ? 129.806 117.827 120.708 1.00 75.36 68 GLY B N 1
ATOM 2106 C CA . GLY B 2 68 ? 130.980 117.014 120.943 1.00 75.36 68 GLY B CA 1
ATOM 2107 C C . GLY B 2 68 ? 131.928 117.018 119.764 1.00 75.36 68 GLY B C 1
ATOM 2108 O O . GLY B 2 68 ? 132.743 117.932 119.615 1.00 75.36 68 GLY B O 1
ATOM 2109 N N . THR B 2 69 ? 131.833 115.994 118.920 1.00 75.36 69 THR B N 1
ATOM 2110 C CA . THR B 2 69 ? 132.674 115.860 117.737 1.00 75.36 69 THR B CA 1
ATOM 2111 C C . THR B 2 69 ? 131.910 116.072 116.440 1.00 75.36 69 THR B C 1
ATOM 2112 O O . THR B 2 69 ? 132.320 116.888 115.610 1.00 75.36 69 THR B O 1
ATOM 2116 N N . GLN B 2 70 ? 130.806 115.360 116.239 1.00 75.36 70 GLN B N 1
ATOM 2117 C CA . GLN B 2 70 ? 130.035 115.488 115.013 1.00 75.36 70 GLN B CA 1
ATOM 2118 C C . GLN B 2 70 ? 129.133 116.714 115.071 1.00 75.36 70 GLN B C 1
ATOM 2119 O O . GLN B 2 70 ? 128.691 117.134 116.143 1.00 75.36 70 GLN B O 1
ATOM 2125 N N . PHE B 2 71 ? 128.861 117.289 113.901 1.00 75.36 71 PHE B N 1
ATOM 2126 C CA . PHE B 2 71 ? 127.937 118.406 113.795 1.00 75.36 71 PHE B CA 1
ATOM 2127 C C . PHE B 2 71 ? 127.271 118.353 112.431 1.00 75.36 71 PHE B C 1
ATOM 2128 O O . PHE B 2 71 ? 127.859 117.882 111.455 1.00 75.36 71 PHE B O 1
ATOM 2136 N N . THR B 2 72 ? 126.046 118.871 112.361 1.00 75.36 72 THR B N 1
ATOM 2137 C CA . THR B 2 72 ? 125.270 118.803 111.132 1.00 75.36 72 THR B CA 1
ATOM 2138 C C . THR B 2 72 ? 124.513 120.105 110.931 1.00 75.36 72 THR B C 1
ATOM 2139 O O . THR B 2 72 ? 124.101 120.757 111.892 1.00 75.36 72 THR B O 1
ATOM 2143 N N . LEU B 2 73 ? 124.338 120.472 109.664 1.00 75.36 73 LEU B N 1
ATOM 2144 C CA . LEU B 2 73 ? 123.503 121.593 109.256 1.00 75.36 73 LEU B CA 1
ATOM 2145 C C . LEU B 2 73 ? 122.520 121.091 108.215 1.00 75.36 73 LEU B C 1
ATOM 2146 O O . LEU B 2 73 ? 122.923 120.453 107.238 1.00 75.36 73 LEU B O 1
ATOM 2151 N N . THR B 2 74 ? 121.239 121.376 108.417 1.00 75.36 74 THR B N 1
ATOM 2152 C CA . THR B 2 74 ? 120.189 120.921 107.522 1.00 75.36 74 THR B CA 1
ATOM 2153 C C . THR B 2 74 ? 119.436 122.115 106.958 1.00 75.36 74 THR B C 1
ATOM 2154 O O . THR B 2 74 ? 119.029 123.015 107.699 1.00 75.36 74 THR B O 1
ATOM 2158 N N . ILE B 2 75 ? 119.263 122.110 105.642 1.00 75.36 75 ILE B N 1
ATOM 2159 C CA . ILE B 2 75 ? 118.440 123.079 104.930 1.00 75.36 75 ILE B CA 1
ATOM 2160 C C . ILE B 2 75 ? 117.195 122.332 104.476 1.00 75.36 75 ILE B C 1
ATOM 2161 O O . ILE B 2 75 ? 117.285 121.375 103.696 1.00 75.36 75 ILE B O 1
ATOM 2166 N N . SER B 2 76 ? 116.032 122.766 104.966 1.00 75.36 76 SER B N 1
ATOM 2167 C CA . SER B 2 76 ? 114.814 121.980 104.793 1.00 75.36 76 SER B CA 1
ATOM 2168 C C . SER B 2 76 ? 114.177 122.229 103.433 1.00 75.36 76 SER B C 1
ATOM 2169 O O . SER B 2 76 ? 113.959 121.290 102.658 1.00 75.36 76 SER B O 1
ATOM 2172 N N . ASP B 2 77 ? 113.867 123.485 103.124 1.00 75.36 77 ASP B N 1
ATOM 2173 C CA . ASP B 2 77 ? 113.197 123.850 101.877 1.00 75.36 77 ASP B CA 1
ATOM 2174 C C . ASP B 2 77 ? 114.184 124.679 101.063 1.00 75.36 77 ASP B C 1
ATOM 2175 O O . ASP B 2 77 ? 114.337 125.881 101.296 1.00 75.36 77 ASP B O 1
ATOM 2180 N N . LEU B 2 78 ? 114.851 124.033 100.112 1.00 75.36 78 LEU B N 1
ATOM 2181 C CA . LEU B 2 78 ? 115.873 124.695 99.319 1.00 75.36 78 LEU B CA 1
ATOM 2182 C C . LEU B 2 78 ? 115.242 125.637 98.305 1.00 75.36 78 LEU B C 1
ATOM 2183 O O . LEU B 2 78 ? 114.172 125.360 97.756 1.00 75.36 78 LEU B O 1
ATOM 2188 N N . GLU B 2 79 ? 115.917 126.756 98.060 1.00 75.36 79 GLU B N 1
ATOM 2189 C CA . GLU B 2 79 ? 115.486 127.748 97.089 1.00 75.36 79 GLU B CA 1
ATOM 2190 C C . GLU B 2 79 ? 116.646 128.068 96.159 1.00 75.36 79 GLU B C 1
ATOM 2191 O O . GLU B 2 79 ? 117.813 127.849 96.490 1.00 75.36 79 GLU B O 1
ATOM 2197 N N . ALA B 2 80 ? 116.312 128.600 94.983 1.00 75.36 80 ALA B N 1
ATOM 2198 C CA . ALA B 2 80 ? 117.332 128.871 93.979 1.00 75.36 80 ALA B CA 1
ATOM 2199 C C . ALA B 2 80 ? 118.397 129.836 94.481 1.00 75.36 80 ALA B C 1
ATOM 2200 O O . ALA B 2 80 ? 119.504 129.857 93.935 1.00 75.36 80 ALA B O 1
ATOM 2202 N N . ALA B 2 81 ? 118.091 130.632 95.504 1.00 75.36 81 ALA B N 1
ATOM 2203 C CA . ALA B 2 81 ? 119.056 131.573 96.053 1.00 75.36 81 ALA B CA 1
ATOM 2204 C C . ALA B 2 81 ? 119.959 130.953 97.109 1.00 75.36 81 ALA B C 1
ATOM 2205 O O . ALA B 2 81 ? 120.817 131.656 97.653 1.00 75.36 81 ALA B O 1
ATOM 2207 N N . ASP B 2 82 ? 119.789 129.669 97.417 1.00 75.36 82 ASP B N 1
ATOM 2208 C CA . ASP B 2 82 ? 120.573 129.014 98.457 1.00 75.36 82 ASP B CA 1
ATOM 2209 C C . ASP B 2 82 ? 121.887 128.438 97.947 1.00 75.36 82 ASP B C 1
ATOM 2210 O O . ASP B 2 82 ? 122.632 127.855 98.741 1.00 75.36 82 ASP B O 1
ATOM 2215 N N . ALA B 2 83 ? 122.191 128.578 96.660 1.00 75.36 83 ALA B N 1
ATOM 2216 C CA . ALA B 2 83 ? 123.466 128.112 96.128 1.00 75.36 83 ALA B CA 1
ATOM 2217 C C . ALA B 2 83 ? 124.582 129.002 96.659 1.00 75.36 83 ALA B C 1
ATOM 2218 O O . ALA B 2 83 ? 124.647 130.190 96.332 1.00 75.36 83 ALA B O 1
ATOM 2220 N N . ALA B 2 84 ? 125.458 128.434 97.476 1.00 75.36 84 ALA B N 1
ATOM 2221 C CA . ALA B 2 84 ? 126.541 129.182 98.105 1.00 75.36 84 ALA B CA 1
ATOM 2222 C C . ALA B 2 84 ? 127.506 128.173 98.712 1.00 75.36 84 ALA B C 1
ATOM 2223 O O . ALA B 2 84 ? 127.367 126.962 98.520 1.00 75.36 84 ALA B O 1
ATOM 2225 N N . THR B 2 85 ? 128.492 128.681 99.446 1.00 75.36 85 THR B N 1
ATOM 2226 C CA . THR B 2 85 ? 129.475 127.845 100.124 1.00 75.36 85 THR B CA 1
ATOM 2227 C C . THR B 2 85 ? 129.326 128.021 101.629 1.00 75.36 85 THR B C 1
ATOM 2228 O O . THR B 2 85 ? 129.238 129.151 102.118 1.00 75.36 85 THR B O 1
ATOM 2232 N N . TYR B 2 86 ? 129.304 126.909 102.358 1.00 75.36 86 TYR B N 1
ATOM 2233 C CA . TYR B 2 86 ? 129.059 126.914 103.794 1.00 75.36 86 TYR B CA 1
ATOM 2234 C C . TYR B 2 86 ? 130.304 126.445 104.530 1.00 75.36 86 TYR B C 1
ATOM 2235 O O . TYR B 2 86 ? 130.908 125.436 104.155 1.00 75.36 86 TYR B O 1
ATOM 2244 N N . TYR B 2 87 ? 130.681 127.180 105.576 1.00 75.36 87 TYR B N 1
ATOM 2245 C CA . TYR B 2 87 ? 131.870 126.894 106.369 1.00 75.36 87 TYR B CA 1
ATOM 2246 C C . TYR B 2 87 ? 131.484 126.682 107.826 1.00 75.36 87 TYR B C 1
ATOM 2247 O O . TYR B 2 87 ? 130.681 127.443 108.374 1.00 75.36 87 TYR B O 1
ATOM 2256 N N . CYS B 2 88 ? 132.060 125.655 108.448 1.00 75.36 88 CYS B N 1
ATOM 2257 C CA . CYS B 2 88 ? 131.921 125.438 109.883 1.00 75.36 88 CYS B CA 1
ATOM 2258 C C . CYS B 2 88 ? 133.173 125.933 110.596 1.00 75.36 88 CYS B C 1
ATOM 2259 O O . CYS B 2 88 ? 134.295 125.694 110.143 1.00 75.36 88 CYS B O 1
ATOM 2262 N N . GLN B 2 89 ? 132.971 126.628 111.713 1.00 75.36 89 GLN B N 1
ATOM 2263 C CA . GLN B 2 89 ? 134.051 127.273 112.449 1.00 75.36 89 GLN B CA 1
ATOM 2264 C C . GLN B 2 89 ? 133.959 126.902 113.919 1.00 75.36 89 GLN B C 1
ATOM 2265 O O . GLN B 2 89 ? 132.888 127.008 114.520 1.00 75.36 89 GLN B O 1
ATOM 2271 N N . GLN B 2 90 ? 135.080 126.479 114.497 1.00 75.36 90 GLN B N 1
ATOM 2272 C CA . GLN B 2 90 ? 135.122 126.075 115.897 1.00 75.36 90 GLN B CA 1
ATOM 2273 C C . GLN B 2 90 ? 135.597 127.235 116.762 1.00 75.36 90 GLN B C 1
ATOM 2274 O O . GLN B 2 90 ? 136.650 127.824 116.500 1.00 75.36 90 GLN B O 1
ATOM 2280 N N . GLY B 2 91 ? 134.816 127.556 117.789 1.00 75.36 91 GLY B N 1
ATOM 2281 C CA . GLY B 2 91 ? 135.144 128.644 118.688 1.00 75.36 91 GLY B CA 1
ATOM 2282 C C . GLY B 2 91 ? 135.652 128.162 120.029 1.00 75.36 91 GLY B C 1
ATOM 2283 O O . GLY B 2 91 ? 135.481 128.839 121.045 1.00 75.36 91 GLY B O 1
ATOM 2284 N N . TYR B 2 92 ? 136.280 126.987 120.045 1.00 75.36 92 TYR B N 1
ATOM 2285 C CA . TYR B 2 92 ? 136.725 126.399 121.303 1.00 75.36 92 TYR B CA 1
ATOM 2286 C C . TYR B 2 92 ? 137.992 127.075 121.816 1.00 75.36 92 TYR B C 1
ATOM 2287 O O . TYR B 2 92 ? 138.016 127.613 122.928 1.00 75.36 92 TYR B O 1
ATOM 2296 N N . THR B 2 93 ? 139.058 127.057 121.019 1.00 63.39 93 THR B N 1
ATOM 2297 C CA . THR B 2 93 ? 140.340 127.593 121.453 1.00 63.39 93 THR B CA 1
ATOM 2298 C C . THR B 2 93 ? 141.044 128.245 120.272 1.00 63.39 93 THR B C 1
ATOM 2299 O O . THR B 2 93 ? 140.700 128.010 119.111 1.00 63.39 93 THR B O 1
ATOM 2303 N N . SER B 2 94 ? 142.040 129.078 120.589 1.00 59.81 94 SER B N 1
ATOM 2304 C CA . SER B 2 94 ? 142.831 129.770 119.580 1.00 59.81 94 SER B CA 1
ATOM 2305 C C . SER B 2 94 ? 144.331 129.601 119.791 1.00 59.81 94 SER B C 1
ATOM 2306 O O . SER B 2 94 ? 145.112 130.379 119.232 1.00 59.81 94 SER B O 1
ATOM 2309 N N . SER B 2 95 ? 144.756 128.615 120.574 1.00 75.36 95 SER B N 1
ATOM 2310 C CA . SER B 2 95 ? 146.166 128.386 120.858 1.00 75.36 95 SER B CA 1
ATOM 2311 C C . SER B 2 95 ? 146.644 127.153 120.105 1.00 75.36 95 SER B C 1
ATOM 2312 O O . SER B 2 95 ? 146.024 126.089 120.190 1.00 75.36 95 SER B O 1
ATOM 2315 N N . ASN B 2 96 ? 147.750 127.298 119.380 1.00 75.36 96 ASN B N 1
ATOM 2316 C CA . ASN B 2 96 ? 148.309 126.219 118.573 1.00 75.36 96 ASN B CA 1
ATOM 2317 C C . ASN B 2 96 ? 147.258 125.693 117.595 1.00 75.36 96 ASN B C 1
ATOM 2318 O O . ASN B 2 96 ? 146.845 124.534 117.636 1.00 75.36 96 ASN B O 1
ATOM 2323 N N . ILE B 2 97 ? 146.821 126.585 116.709 1.00 75.36 97 ILE B N 1
ATOM 2324 C CA . ILE B 2 97 ? 145.763 126.300 115.749 1.00 75.36 97 ILE B CA 1
ATOM 2325 C C . ILE B 2 97 ? 146.269 126.642 114.357 1.00 75.36 97 ILE B C 1
ATOM 2326 O O . ILE B 2 97 ? 146.803 127.735 114.138 1.00 75.36 97 ILE B O 1
ATOM 2331 N N . ASP B 2 98 ? 146.105 125.709 113.419 1.00 75.36 98 ASP B N 1
ATOM 2332 C CA . ASP B 2 98 ? 146.455 125.984 112.031 1.00 75.36 98 ASP B CA 1
ATOM 2333 C C . ASP B 2 98 ? 145.362 126.778 111.328 1.00 75.36 98 ASP B C 1
ATOM 2334 O O . ASP B 2 98 ? 145.657 127.688 110.546 1.00 75.36 98 ASP B O 1
ATOM 2339 N N . ASN B 2 99 ? 144.100 126.447 111.590 1.00 75.36 99 ASN B N 1
ATOM 2340 C CA . ASN B 2 99 ? 142.977 127.142 110.980 1.00 75.36 99 ASN B CA 1
ATOM 2341 C C . ASN B 2 99 ? 141.721 126.805 111.767 1.00 75.36 99 ASN B C 1
ATOM 2342 O O . ASN B 2 99 ? 141.492 125.642 112.106 1.00 75.36 99 ASN B O 1
ATOM 2347 N N . ILE B 2 100 ? 140.913 127.829 112.058 1.00 75.36 100 ILE B N 1
ATOM 2348 C CA . ILE B 2 100 ? 139.669 127.622 112.797 1.00 75.36 100 ILE B CA 1
ATOM 2349 C C . ILE B 2 100 ? 138.493 127.288 111.893 1.00 75.36 100 ILE B C 1
ATOM 2350 O O . ILE B 2 100 ? 137.431 126.896 112.399 1.00 75.36 100 ILE B O 1
ATOM 2355 N N . PHE B 2 101 ? 138.640 127.427 110.581 1.00 75.36 101 PHE B N 1
ATOM 2356 C CA . PHE B 2 101 ? 137.562 127.184 109.636 1.00 75.36 101 PHE B CA 1
ATOM 2357 C C . PHE B 2 101 ? 137.694 125.802 109.008 1.00 75.36 101 PHE B C 1
ATOM 2358 O O . PHE B 2 101 ? 138.745 125.160 109.068 1.00 75.36 101 PHE B O 1
ATOM 2366 N N . GLY B 2 102 ? 136.600 125.348 108.404 1.00 75.36 102 GLY B N 1
ATOM 2367 C CA . GLY B 2 102 ? 136.589 124.092 107.691 1.00 75.36 102 GLY B CA 1
ATOM 2368 C C . GLY B 2 102 ? 136.971 124.260 106.235 1.00 75.36 102 GLY B C 1
ATOM 2369 O O . GLY B 2 102 ? 137.352 125.335 105.772 1.00 75.36 102 GLY B O 1
ATOM 2370 N N . GLY B 2 103 ? 136.862 123.155 105.494 1.00 75.36 103 GLY B N 1
ATOM 2371 C CA . GLY B 2 103 ? 137.208 123.174 104.085 1.00 75.36 103 GLY B CA 1
ATOM 2372 C C . GLY B 2 103 ? 136.174 123.821 103.190 1.00 75.36 103 GLY B C 1
ATOM 2373 O O . GLY B 2 103 ? 136.499 124.195 102.060 1.00 75.36 103 GLY B O 1
ATOM 2374 N N . GLY B 2 104 ? 134.940 123.962 103.666 1.00 75.36 104 GLY B N 1
ATOM 2375 C CA . GLY B 2 104 ? 133.892 124.574 102.875 1.00 75.36 104 GLY B CA 1
ATOM 2376 C C . GLY B 2 104 ? 133.171 123.588 101.981 1.00 75.36 104 GLY B C 1
ATOM 2377 O O . GLY B 2 104 ? 133.807 122.815 101.259 1.00 75.36 104 GLY B O 1
ATOM 2378 N N . THR B 2 105 ? 131.842 123.606 102.023 1.00 75.36 105 THR B N 1
ATOM 2379 C CA . THR B 2 105 ? 131.005 122.746 101.198 1.00 75.36 105 THR B CA 1
ATOM 2380 C C . THR B 2 105 ? 130.193 123.617 100.253 1.00 75.36 105 THR B C 1
ATOM 2381 O O . THR B 2 105 ? 129.660 124.651 100.663 1.00 75.36 105 THR B O 1
ATOM 2385 N N . GLU B 2 106 ? 130.101 123.199 98.995 1.00 75.36 106 GLU B N 1
ATOM 2386 C CA . GLU B 2 106 ? 129.405 123.958 97.967 1.00 75.36 106 GLU B CA 1
ATOM 2387 C C . GLU B 2 106 ? 128.089 123.272 97.630 1.00 75.36 106 GLU B C 1
ATOM 2388 O O . GLU B 2 106 ? 128.061 122.064 97.376 1.00 75.36 106 GLU B O 1
ATOM 2394 N N . VAL B 2 107 ? 127.008 124.045 97.623 1.00 75.36 107 VAL B N 1
ATOM 2395 C CA . VAL B 2 107 ? 125.675 123.547 97.309 1.00 75.36 107 VAL B CA 1
ATOM 2396 C C . VAL B 2 107 ? 125.319 124.025 95.910 1.00 75.36 107 VAL B C 1
ATOM 2397 O O . VAL B 2 107 ? 125.299 125.233 95.646 1.00 75.36 107 VAL B O 1
ATOM 2401 N N . VAL B 2 108 ? 125.041 123.082 95.016 1.00 75.36 108 VAL B N 1
ATOM 2402 C CA . VAL B 2 108 ? 124.656 123.378 93.642 1.00 75.36 108 VAL B CA 1
ATOM 2403 C C . VAL B 2 108 ? 123.207 122.948 93.467 1.00 75.36 108 VAL B C 1
ATOM 2404 O O . VAL B 2 108 ? 122.867 121.780 93.687 1.00 75.36 108 VAL B O 1
ATOM 2408 N N . VAL B 2 109 ? 122.356 123.890 93.085 1.00 75.36 109 VAL B N 1
ATOM 2409 C CA . VAL B 2 109 ? 120.930 123.623 92.946 1.00 75.36 109 VAL B CA 1
ATOM 2410 C C . VAL B 2 109 ? 120.682 122.884 91.640 1.00 75.36 109 VAL B C 1
ATOM 2411 O O . VAL B 2 109 ? 121.152 123.297 90.575 1.00 75.36 109 VAL B O 1
ATOM 2415 N N . LYS B 2 110 ? 119.939 121.786 91.719 1.00 75.36 110 LYS B N 1
ATOM 2416 C CA . LYS B 2 110 ? 119.628 121.007 90.534 1.00 75.36 110 LYS B CA 1
ATOM 2417 C C . LYS B 2 110 ? 118.538 121.695 89.721 1.00 75.36 110 LYS B C 1
ATOM 2418 O O . LYS B 2 110 ? 117.775 122.522 90.224 1.00 75.36 110 LYS B O 1
ATOM 2424 N N . ARG B 2 111 ? 118.474 121.338 88.441 1.00 75.85 111 ARG B N 1
ATOM 2425 C CA . ARG B 2 111 ? 117.628 122.040 87.490 1.00 75.85 111 ARG B CA 1
ATOM 2426 C C . ARG B 2 111 ? 117.363 121.128 86.303 1.00 75.85 111 ARG B C 1
ATOM 2427 O O . ARG B 2 111 ? 118.092 120.163 86.063 1.00 75.85 111 ARG B O 1
ATOM 2435 N N . THR B 2 112 ? 116.304 121.440 85.564 1.00 79.26 112 THR B N 1
ATOM 2436 C CA . THR B 2 112 ? 116.047 120.747 84.311 1.00 79.26 112 THR B CA 1
ATOM 2437 C C . THR B 2 112 ? 117.147 121.068 83.306 1.00 79.26 112 THR B C 1
ATOM 2438 O O . THR B 2 112 ? 117.634 122.199 83.234 1.00 79.26 112 THR B O 1
ATOM 2442 N N . VAL B 2 113 ? 117.542 120.059 82.527 1.00 81.18 113 VAL B N 1
ATOM 2443 C CA . VAL B 2 113 ? 118.635 120.239 81.581 1.00 81.18 113 VAL B CA 1
ATOM 2444 C C . VAL B 2 113 ? 118.234 121.249 80.515 1.00 81.18 113 VAL B C 1
ATOM 2445 O O . VAL B 2 113 ? 117.120 121.209 79.976 1.00 81.18 113 VAL B O 1
ATOM 2449 N N . ALA B 2 114 ? 119.150 122.165 80.203 1.00 80.71 114 ALA B N 1
ATOM 2450 C CA . ALA B 2 114 ? 118.906 123.218 79.223 1.00 80.71 114 ALA B CA 1
ATOM 2451 C C . ALA B 2 114 ? 120.119 123.334 78.316 1.00 80.71 114 ALA B C 1
ATOM 2452 O O . ALA B 2 114 ? 121.235 123.551 78.796 1.00 80.71 114 ALA B O 1
ATOM 2454 N N . ALA B 2 115 ? 119.900 123.197 77.011 1.00 86.39 115 ALA B N 1
ATOM 2455 C CA . ALA B 2 115 ? 120.998 123.253 76.063 1.00 86.39 115 ALA B CA 1
ATOM 2456 C C . ALA B 2 115 ? 121.555 124.674 75.967 1.00 86.39 115 ALA B C 1
ATOM 2457 O O . ALA B 2 115 ? 120.816 125.650 76.112 1.00 86.39 115 ALA B O 1
ATOM 2459 N N . PRO B 2 116 ? 122.856 124.817 75.726 1.00 87.26 116 PRO B N 1
ATOM 2460 C CA . PRO B 2 116 ? 123.439 126.152 75.578 1.00 87.26 116 PRO B CA 1
ATOM 2461 C C . PRO B 2 116 ? 123.075 126.805 74.258 1.00 87.26 116 PRO B C 1
ATOM 2462 O O . PRO B 2 116 ? 122.763 126.141 73.267 1.00 87.26 116 PRO B O 1
ATOM 2466 N N . SER B 2 117 ? 123.123 128.135 74.259 1.00 89.51 117 SER B N 1
ATOM 2467 C CA . SER B 2 117 ? 123.073 128.905 73.025 1.00 89.51 117 SER B CA 1
ATOM 2468 C C . SER B 2 117 ? 124.489 129.311 72.645 1.00 89.51 117 SER B C 1
ATOM 2469 O O . SER B 2 117 ? 125.253 129.790 73.487 1.00 89.51 117 SER B O 1
ATOM 2472 N N . VAL B 2 118 ? 124.838 129.113 71.375 1.00 93.52 118 VAL B N 1
ATOM 2473 C CA . VAL B 2 118 ? 126.211 129.252 70.903 1.00 93.52 118 VAL B CA 1
ATOM 2474 C C . VAL B 2 118 ? 126.311 130.482 70.012 1.00 93.52 118 VAL B C 1
ATOM 2475 O O . VAL B 2 118 ? 125.500 130.663 69.097 1.00 93.52 118 VAL B O 1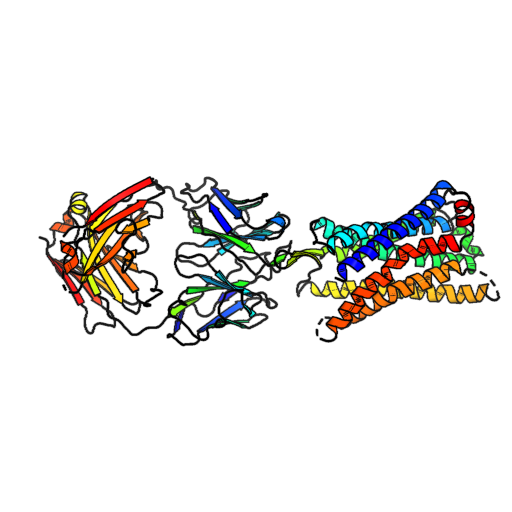
ATOM 2479 N N . PHE B 2 119 ? 127.307 131.324 70.287 1.00 91.55 119 PHE B N 1
ATOM 2480 C CA . PHE B 2 119 ? 127.614 132.484 69.461 1.00 91.55 119 PHE B CA 1
ATOM 2481 C C . PHE B 2 119 ? 129.097 132.480 69.120 1.00 91.55 119 PHE B C 1
ATOM 2482 O O . PHE B 2 119 ? 129.919 131.965 69.880 1.00 91.55 119 PHE B O 1
ATOM 2490 N N . ILE B 2 120 ? 129.435 133.064 67.972 1.00 94.77 120 ILE B N 1
ATOM 2491 C CA . ILE B 2 120 ? 130.807 133.113 67.480 1.00 94.77 120 ILE B CA 1
ATOM 2492 C C . ILE B 2 120 ? 131.157 134.562 67.167 1.00 94.77 120 ILE B C 1
ATOM 2493 O O . ILE B 2 120 ? 130.403 135.251 66.470 1.00 94.77 120 ILE B O 1
ATOM 2498 N N . PHE B 2 121 ? 132.296 135.022 67.683 1.00 92.26 121 PHE B N 1
ATOM 2499 C CA . PHE B 2 121 ? 132.784 136.378 67.472 1.00 92.26 121 PHE B CA 1
ATOM 2500 C C . PHE B 2 121 ? 134.170 136.322 66.841 1.00 92.26 121 PHE B C 1
ATOM 2501 O O . PHE B 2 121 ? 135.113 135.813 67.477 1.00 92.26 121 PHE B O 1
ATOM 2509 N N . PRO B 2 122 ? 134.348 136.809 65.614 1.00 97.27 122 PRO B N 1
ATOM 2510 C CA . PRO B 2 122 ? 135.681 136.842 65.013 1.00 97.27 122 PRO B CA 1
ATOM 2511 C C . PRO B 2 122 ? 136.470 138.042 65.502 1.00 97.27 122 PRO B C 1
ATOM 2512 O O . PRO B 2 122 ? 135.906 138.954 66.126 1.00 97.27 122 PRO B O 1
ATOM 2516 N N . PRO B 2 123 ? 137.776 138.083 65.240 1.00 101.62 123 PRO B N 1
ATOM 2517 C CA . PRO B 2 123 ? 138.579 139.222 65.699 1.00 101.62 123 PRO B CA 1
ATOM 2518 C C . PRO B 2 123 ? 138.137 140.519 65.042 1.00 101.62 123 PRO B C 1
ATOM 2519 O O . PRO B 2 123 ? 137.703 140.544 63.889 1.00 101.62 123 PRO B O 1
ATOM 2523 N N . SER B 2 124 ? 138.258 141.608 65.795 1.00 102.04 124 SER B N 1
ATOM 2524 C CA . SER B 2 124 ? 137.931 142.927 65.283 1.00 102.04 124 SER B CA 1
ATOM 2525 C C . SER B 2 124 ? 139.094 143.481 64.463 1.00 102.04 124 SER B C 1
ATOM 2526 O O . SER B 2 124 ? 140.197 142.929 64.439 1.00 102.04 124 SER B O 1
ATOM 2529 N N . ASP B 2 125 ? 138.833 144.596 63.778 1.00 107.26 125 ASP B N 1
ATOM 2530 C CA . ASP B 2 125 ? 139.861 145.200 62.937 1.00 107.26 125 ASP B CA 1
ATOM 2531 C C . ASP B 2 125 ? 140.987 145.793 63.776 1.00 107.26 125 ASP B C 1
ATOM 2532 O O . ASP B 2 125 ? 142.164 145.674 63.417 1.00 107.26 125 ASP B O 1
ATOM 2537 N N . GLU B 2 126 ? 140.647 146.438 64.893 1.00 104.13 126 GLU B N 1
ATOM 2538 C CA . GLU B 2 126 ? 141.664 147.093 65.709 1.00 104.13 126 GLU B CA 1
ATOM 2539 C C . GLU B 2 126 ? 142.666 146.082 66.255 1.00 104.13 126 GLU B C 1
ATOM 2540 O O . GLU B 2 126 ? 143.884 146.277 66.156 1.00 104.13 126 GLU B O 1
ATOM 2546 N N . GLN B 2 127 ? 142.169 144.989 66.837 1.00 101.48 127 GLN B N 1
ATOM 2547 C CA . GLN B 2 127 ? 143.067 143.983 67.391 1.00 101.48 127 GLN B CA 1
ATOM 2548 C C . GLN B 2 127 ? 143.925 143.356 66.301 1.00 101.48 127 GLN B C 1
ATOM 2549 O O . GLN B 2 127 ? 145.127 143.139 66.494 1.00 101.48 127 GLN B O 1
ATOM 2555 N N . LEU B 2 128 ? 143.326 143.055 65.147 1.00 107.32 128 LEU B N 1
ATOM 2556 C CA . LEU B 2 128 ? 144.103 142.504 64.043 1.00 107.32 128 LEU B CA 1
ATOM 2557 C C . LEU B 2 128 ? 145.201 143.468 63.618 1.00 107.32 128 LEU B C 1
ATOM 2558 O O . LEU B 2 128 ? 146.309 143.045 63.269 1.00 107.32 128 LEU B O 1
ATOM 2563 N N . LYS B 2 129 ? 144.912 144.770 63.640 1.00 110.98 129 LYS B N 1
ATOM 2564 C CA . LYS B 2 129 ? 145.944 145.758 63.349 1.00 110.98 129 LYS B CA 1
ATOM 2565 C C . LYS B 2 129 ? 147.043 145.724 64.402 1.00 110.98 129 LYS B C 1
ATOM 2566 O O . LYS B 2 129 ? 148.227 145.880 64.082 1.00 110.98 129 LYS B O 1
ATOM 2572 N N . SER B 2 130 ? 146.670 145.528 65.669 1.00 108.87 130 SER B N 1
ATOM 2573 C CA . SER B 2 130 ? 147.663 145.540 66.739 1.00 108.87 130 SER B CA 1
ATOM 2574 C C . SER B 2 130 ? 148.708 144.448 66.542 1.00 108.87 130 SER B C 1
ATOM 2575 O O . SER B 2 130 ? 149.907 144.689 66.721 1.00 108.87 130 SER B O 1
ATOM 2578 N N . GLY B 2 131 ? 148.276 143.243 66.174 1.00 109.06 131 GLY B N 1
ATOM 2579 C CA . GLY B 2 131 ? 149.206 142.159 65.916 1.00 109.06 131 GLY B CA 1
ATOM 2580 C C . GLY B 2 131 ? 148.832 140.843 66.566 1.00 109.06 131 GLY B C 1
ATOM 2581 O O . GLY B 2 131 ? 149.627 139.898 66.559 1.00 109.06 131 GLY B O 1
ATOM 2582 N N . THR B 2 132 ? 147.631 140.761 67.133 1.00 106.19 132 THR B N 1
ATOM 2583 C CA . THR B 2 132 ? 147.130 139.538 67.742 1.00 106.19 132 THR B CA 1
ATOM 2584 C C . THR B 2 132 ? 145.681 139.334 67.329 1.00 106.19 132 THR B C 1
ATOM 2585 O O . THR B 2 132 ? 144.915 140.298 67.244 1.00 106.19 132 THR B O 1
ATOM 2589 N N . ALA B 2 133 ? 145.305 138.083 67.071 1.00 103.84 133 ALA B N 1
ATOM 2590 C CA . ALA B 2 133 ? 143.944 137.737 66.687 1.00 103.84 133 ALA B CA 1
ATOM 2591 C C . ALA B 2 133 ? 143.316 136.911 67.797 1.00 103.84 133 ALA B C 1
ATOM 2592 O O . ALA B 2 133 ? 143.934 135.968 68.297 1.00 103.84 133 ALA B O 1
ATOM 2594 N N . SER B 2 134 ? 142.101 137.274 68.192 1.00 98.35 134 SER B N 1
ATOM 2595 C CA . SER B 2 134 ? 141.347 136.529 69.189 1.00 98.35 134 SER B CA 1
ATOM 2596 C C . SER B 2 134 ? 139.996 136.150 68.605 1.00 98.35 134 SER B C 1
ATOM 2597 O O . SER B 2 134 ? 139.244 137.019 68.154 1.00 98.35 134 SER B O 1
ATOM 2600 N N . VAL B 2 135 ? 139.696 134.855 68.612 1.00 95.91 135 VAL B N 1
ATOM 2601 C CA . VAL B 2 135 ? 138.409 134.336 68.166 1.00 95.91 135 VAL B CA 1
ATOM 2602 C C . VAL B 2 135 ? 137.690 133.784 69.385 1.00 95.91 135 VAL B C 1
ATOM 2603 O O . VAL B 2 135 ? 138.243 132.948 70.109 1.00 95.91 135 VAL B O 1
ATOM 2607 N N . VAL B 2 136 ? 136.464 134.244 69.619 1.00 90.12 136 VAL B N 1
ATOM 2608 C CA . VAL B 2 136 ? 135.733 133.902 70.833 1.00 90.12 136 VAL B CA 1
ATOM 2609 C C . VAL B 2 136 ? 134.500 133.104 70.444 1.00 90.12 136 VAL B C 1
ATOM 2610 O O . VAL B 2 136 ? 133.860 133.402 69.432 1.00 90.12 136 VAL B O 1
ATOM 2614 N N . CYS B 2 137 ? 134.181 132.072 71.221 1.00 90.81 137 CYS B N 1
ATOM 2615 C CA . CYS B 2 137 ? 132.889 131.415 71.084 1.00 90.81 137 CYS B CA 1
ATOM 2616 C C . CYS B 2 137 ? 132.266 131.241 72.461 1.00 90.81 137 CYS B C 1
ATOM 2617 O O . CYS B 2 137 ? 132.935 130.852 73.425 1.00 90.81 137 CYS B O 1
ATOM 2620 N N . LEU B 2 138 ? 130.974 131.549 72.529 1.00 86.61 138 LEU B N 1
ATOM 2621 C CA . LEU B 2 138 ? 130.240 131.735 73.770 1.00 86.61 138 LEU B CA 1
ATOM 2622 C C . LEU B 2 138 ? 129.106 130.728 73.873 1.00 86.61 138 LEU B C 1
ATOM 2623 O O . LEU B 2 138 ? 128.326 130.562 72.929 1.00 86.61 138 LEU B O 1
ATOM 2628 N N . LEU B 2 139 ? 129.017 130.069 75.027 1.00 87.08 139 LEU B N 1
ATOM 2629 C CA . LEU B 2 139 ? 127.905 129.198 75.383 1.00 87.08 139 LEU B CA 1
ATOM 2630 C C . LEU B 2 139 ? 127.131 129.884 76.500 1.00 87.08 139 LEU B C 1
ATOM 2631 O O . LEU B 2 139 ? 127.720 130.272 77.513 1.00 87.08 139 LEU B O 1
ATOM 2636 N N . ASN B 2 140 ? 125.824 130.037 76.320 1.00 84.49 140 ASN B N 1
ATOM 2637 C CA . ASN B 2 140 ? 125.006 130.835 77.224 1.00 84.49 140 ASN B CA 1
ATOM 2638 C C . ASN B 2 140 ? 123.832 130.018 77.743 1.00 84.49 140 ASN B C 1
ATOM 2639 O O . ASN B 2 140 ? 123.206 129.270 76.981 1.00 84.49 140 ASN B O 1
ATOM 2644 N N . ASN B 2 141 ? 123.534 130.170 79.036 1.00 82.19 141 ASN B N 1
ATOM 2645 C CA . ASN B 2 141 ? 122.273 129.721 79.622 1.00 82.19 141 ASN B CA 1
ATOM 2646 C C . ASN B 2 141 ? 122.067 128.220 79.406 1.00 82.19 141 ASN B C 1
ATOM 2647 O O . ASN B 2 141 ? 121.154 127.775 78.713 1.00 82.19 141 ASN B O 1
ATOM 2652 N N . PHE B 2 142 ? 122.957 127.448 80.026 1.00 80.46 142 PHE B N 1
ATOM 2653 C CA . PHE B 2 142 ? 122.906 125.997 79.959 1.00 80.46 142 PHE B CA 1
ATOM 2654 C C . PHE B 2 142 ? 123.077 125.405 81.350 1.00 80.46 142 PHE B C 1
ATOM 2655 O O . PHE B 2 142 ? 123.514 126.072 82.291 1.00 80.46 142 PHE B O 1
ATOM 2663 N N . TYR B 2 143 ? 122.717 124.125 81.463 1.00 75.53 143 TYR B N 1
ATOM 2664 C CA . TYR B 2 143 ? 122.882 123.359 82.688 1.00 75.53 143 TYR B CA 1
ATOM 2665 C C . TYR B 2 143 ? 122.940 121.893 82.300 1.00 75.53 143 TYR B C 1
ATOM 2666 O O . TYR B 2 143 ? 122.161 121.474 81.433 1.00 75.53 143 TYR B O 1
ATOM 2675 N N . PRO B 2 144 ? 123.823 121.083 82.902 1.00 79.70 144 PRO B N 1
ATOM 2676 C CA . PRO B 2 144 ? 124.797 121.392 83.958 1.00 79.70 144 PRO B CA 1
ATOM 2677 C C . PRO B 2 144 ? 126.102 121.985 83.435 1.00 79.70 144 PRO B C 1
ATOM 2678 O O . PRO B 2 144 ? 126.244 122.280 82.253 1.00 79.70 144 PRO B O 1
ATOM 2682 N N . ARG B 2 145 ? 127.078 122.157 84.328 1.00 82.14 145 ARG B N 1
ATOM 2683 C CA . ARG B 2 145 ? 128.314 122.849 83.989 1.00 82.14 145 ARG B CA 1
ATOM 2684 C C . ARG B 2 145 ? 129.212 122.047 83.055 1.00 82.14 145 ARG B C 1
ATOM 2685 O O . ARG B 2 145 ? 130.142 122.617 82.475 1.00 82.14 145 ARG B O 1
ATOM 2693 N N . GLU B 2 146 ? 128.965 120.747 82.891 1.00 87.23 146 GLU B N 1
ATOM 2694 C CA . GLU B 2 146 ? 129.854 119.885 82.112 1.00 87.23 146 GLU B CA 1
ATOM 2695 C C . GLU B 2 146 ? 129.556 120.035 80.619 1.00 87.23 146 GLU B C 1
ATOM 2696 O O . GLU B 2 146 ? 128.922 119.193 79.980 1.00 87.23 146 GLU B O 1
ATOM 2702 N N . ALA B 2 147 ? 130.035 121.144 80.064 1.00 88.40 147 ALA B N 1
ATOM 2703 C CA . ALA B 2 147 ? 129.997 121.397 78.631 1.00 88.40 147 ALA B CA 1
ATOM 2704 C C . ALA B 2 147 ? 131.411 121.359 78.068 1.00 88.40 147 ALA B C 1
ATOM 2705 O O . ALA B 2 147 ? 132.371 121.743 78.741 1.00 88.40 147 ALA B O 1
ATOM 2707 N N . LYS B 2 148 ? 131.539 120.897 76.824 1.00 94.46 148 LYS B N 1
ATOM 2708 C CA . LYS B 2 148 ? 132.854 120.757 76.212 1.00 94.46 148 LYS B CA 1
ATOM 2709 C C . LYS B 2 148 ? 132.874 121.455 74.860 1.00 94.46 148 LYS B C 1
ATOM 2710 O O . LYS B 2 148 ? 131.877 121.449 74.133 1.00 94.46 148 LYS B O 1
ATOM 2716 N N . VAL B 2 149 ? 134.015 122.060 74.534 1.00 93.81 149 VAL B N 1
ATOM 2717 C CA . VAL B 2 149 ? 134.167 122.883 73.341 1.00 93.81 149 VAL B CA 1
ATOM 2718 C C . VAL B 2 149 ? 135.487 122.547 72.662 1.00 93.81 149 VAL B C 1
ATOM 2719 O O . VAL B 2 149 ? 136.512 122.369 73.330 1.00 93.81 149 VAL B O 1
ATOM 2723 N N . GLN B 2 150 ? 135.460 122.466 71.333 1.00 97.91 150 GLN B N 1
ATOM 2724 C CA . GLN B 2 150 ? 136.644 122.197 70.527 1.00 97.91 150 GLN B CA 1
ATOM 2725 C C . GLN B 2 150 ? 136.741 123.214 69.400 1.00 97.91 150 GLN B C 1
ATOM 2726 O O . GLN B 2 150 ? 135.737 123.530 68.751 1.00 97.91 150 GLN B O 1
ATOM 2732 N N . TRP B 2 151 ? 137.948 123.717 69.166 1.00 95.61 151 TRP B N 1
ATOM 2733 C CA . TRP B 2 151 ? 138.208 124.630 68.063 1.00 95.61 151 TRP B CA 1
ATOM 2734 C C . TRP B 2 151 ? 138.731 123.852 66.864 1.00 95.61 151 TRP B C 1
ATOM 2735 O O . TRP B 2 151 ? 139.458 122.867 67.019 1.00 95.61 151 TRP B O 1
ATOM 2746 N N . LYS B 2 152 ? 138.353 124.294 65.667 1.00 104.75 152 LYS B N 1
ATOM 2747 C CA . LYS B 2 152 ? 138.826 123.672 64.438 1.00 104.75 152 LYS B CA 1
ATOM 2748 C C . LYS B 2 152 ? 139.133 124.747 63.408 1.00 104.75 152 LYS B C 1
ATOM 2749 O O . LYS B 2 152 ? 138.288 125.602 63.123 1.00 104.75 152 LYS B O 1
ATOM 2755 N N . VAL B 2 153 ? 140.338 124.693 62.850 1.00 107.63 153 VAL B N 1
ATOM 2756 C CA . VAL B 2 153 ? 140.786 125.628 61.825 1.00 107.63 153 VAL B CA 1
ATOM 2757 C C . VAL B 2 153 ? 141.059 124.826 60.562 1.00 107.63 153 VAL B C 1
ATOM 2758 O O . VAL B 2 153 ? 141.914 123.932 60.562 1.00 107.63 153 VAL B O 1
ATOM 2762 N N . ASP B 2 154 ? 140.338 125.146 59.489 1.00 111.08 154 ASP B N 1
ATOM 2763 C CA . ASP B 2 154 ? 140.463 124.418 58.228 1.00 111.08 154 ASP B CA 1
ATOM 2764 C C . ASP B 2 154 ? 140.278 122.919 58.452 1.00 111.08 154 ASP B C 1
ATOM 2765 O O . ASP B 2 154 ? 140.977 122.089 57.867 1.00 111.08 154 ASP B O 1
ATOM 2770 N N . ASN B 2 155 ? 139.326 122.573 59.316 1.00 111.04 155 ASN B N 1
ATOM 2771 C CA . ASN B 2 155 ? 138.991 121.206 59.702 1.00 111.04 155 ASN B CA 1
ATOM 2772 C C . ASN B 2 155 ? 140.106 120.529 60.489 1.00 111.04 155 ASN B C 1
ATOM 2773 O O . ASN B 2 155 ? 140.039 119.313 60.705 1.00 111.04 155 ASN B O 1
ATOM 2778 N N . ALA B 2 156 ? 141.124 121.265 60.925 1.00 108.55 156 ALA B N 1
ATOM 2779 C CA . ALA B 2 156 ? 142.220 120.710 61.706 1.00 108.55 156 ALA B CA 1
ATOM 2780 C C . ALA B 2 156 ? 142.070 121.108 63.167 1.00 108.55 156 ALA B C 1
ATOM 2781 O O . ALA B 2 156 ? 141.693 122.242 63.478 1.00 108.55 156 ALA B O 1
ATOM 2783 N N . LEU B 2 157 ? 142.368 120.170 64.061 1.00 105.81 157 LEU B N 1
ATOM 2784 C CA . LEU B 2 157 ? 142.241 120.413 65.489 1.00 105.81 157 LEU B CA 1
ATOM 2785 C C . LEU B 2 157 ? 143.390 121.275 65.999 1.00 105.81 157 LEU B C 1
ATOM 2786 O O . LEU B 2 157 ? 144.489 121.284 65.438 1.00 105.81 157 LEU B O 1
ATOM 2791 N N . GLN B 2 158 ? 143.119 122.007 67.078 1.00 105.30 158 GLN B N 1
ATOM 2792 C CA . GLN B 2 158 ? 144.114 122.833 67.745 1.00 105.30 158 GLN B CA 1
ATOM 2793 C C . GLN B 2 158 ? 144.044 122.594 69.246 1.00 105.30 158 GLN B C 1
ATOM 2794 O O . GLN B 2 158 ? 142.975 122.325 69.799 1.00 105.30 158 GLN B O 1
ATOM 2800 N N . SER B 2 159 ? 145.199 122.694 69.899 1.00 107.04 159 SER B N 1
ATOM 2801 C CA . SER B 2 159 ? 145.283 122.498 71.338 1.00 107.04 159 SER B CA 1
ATOM 2802 C C . SER B 2 159 ? 146.398 123.368 71.896 1.00 107.04 159 SER B C 1
ATOM 2803 O O . SER B 2 159 ? 147.357 123.701 71.195 1.00 107.04 159 SER B O 1
ATOM 2806 N N . GLY B 2 160 ? 146.260 123.732 73.169 1.00 104.74 160 GLY B N 1
ATOM 2807 C CA . GLY B 2 160 ? 147.263 124.516 73.857 1.00 104.74 160 GLY B CA 1
ATOM 2808 C C . GLY B 2 160 ? 147.210 126.005 73.599 1.00 104.74 160 GLY B C 1
ATOM 2809 O O . GLY B 2 160 ? 148.069 126.732 74.114 1.00 104.74 160 GLY B O 1
ATOM 2810 N N . ASN B 2 161 ? 146.237 126.487 72.823 1.00 101.33 161 ASN B N 1
ATOM 2811 C CA . ASN B 2 161 ? 146.117 127.907 72.515 1.00 101.33 161 ASN B CA 1
ATOM 2812 C C . ASN B 2 161 ? 144.690 128.398 72.723 1.00 101.33 161 ASN B C 1
ATOM 2813 O O . ASN B 2 161 ? 144.270 129.379 72.105 1.00 101.33 161 ASN B O 1
ATOM 2818 N N . SER B 2 162 ? 143.933 127.729 73.590 1.00 95.60 162 SER B N 1
ATOM 2819 C CA . SER B 2 162 ? 142.557 128.108 73.876 1.00 95.60 162 SER B CA 1
ATOM 2820 C C . SER B 2 162 ? 142.347 128.127 75.380 1.00 95.60 162 SER B C 1
ATOM 2821 O O . SER B 2 162 ? 142.811 127.230 76.089 1.00 95.60 162 SER B O 1
ATOM 2824 N N . GLN B 2 163 ? 141.646 129.151 75.862 1.00 88.66 163 GLN B N 1
ATOM 2825 C CA . GLN B 2 163 ? 141.373 129.301 77.286 1.00 88.66 163 GLN B CA 1
ATOM 2826 C C . GLN B 2 163 ? 139.884 129.506 77.508 1.00 88.66 163 GLN B C 1
ATOM 2827 O O . GLN B 2 163 ? 139.230 130.234 76.757 1.00 88.66 163 GLN B O 1
ATOM 2833 N N . GLU B 2 164 ? 139.355 128.876 78.555 1.00 88.62 164 GLU B N 1
ATOM 2834 C CA . GLU B 2 164 ? 137.931 128.895 78.849 1.00 88.62 164 GLU B CA 1
ATOM 2835 C C . GLU B 2 164 ? 137.677 129.540 80.205 1.00 88.62 164 GLU B C 1
ATOM 2836 O O . GLU B 2 164 ? 138.465 129.387 81.142 1.00 88.62 164 GLU B O 1
ATOM 2842 N N . SER B 2 165 ? 136.564 130.265 80.295 1.00 82.89 165 SER B N 1
ATOM 2843 C CA . SER B 2 165 ? 136.129 130.892 81.535 1.00 82.89 165 SER B CA 1
ATOM 2844 C C . SER B 2 165 ? 134.655 130.592 81.758 1.00 82.89 165 SER B C 1
ATOM 2845 O O . SER B 2 165 ? 133.855 130.643 80.819 1.00 82.89 165 SER B O 1
ATOM 2848 N N . VAL B 2 166 ? 134.300 130.286 83.006 1.00 80.14 166 VAL B N 1
ATOM 2849 C CA . VAL B 2 166 ? 132.948 129.876 83.372 1.00 80.14 166 VAL B CA 1
ATOM 2850 C C . VAL B 2 166 ? 132.468 130.745 84.524 1.00 80.14 166 VAL B C 1
ATOM 2851 O O . VAL B 2 166 ? 133.212 130.980 85.482 1.00 80.14 166 VAL B O 1
ATOM 2855 N N . THR B 2 167 ? 131.226 131.214 84.433 1.00 79.98 167 THR B N 1
ATOM 2856 C CA . THR B 2 167 ? 130.638 132.021 85.490 1.00 79.98 167 THR B CA 1
ATOM 2857 C C . THR B 2 167 ? 130.103 131.138 86.612 1.00 79.98 167 THR B C 1
ATOM 2858 O O . THR B 2 167 ? 129.944 129.923 86.466 1.00 79.98 167 THR B O 1
ATOM 2862 N N . GLU B 2 168 ? 129.827 131.771 87.748 1.00 79.45 168 GLU B N 1
ATOM 2863 C CA . GLU B 2 168 ? 129.177 131.082 88.850 1.00 79.45 168 GLU B CA 1
ATOM 2864 C C . GLU B 2 168 ? 127.700 130.857 88.536 1.00 79.45 168 GLU B C 1
ATOM 2865 O O . GLU B 2 168 ? 127.114 131.511 87.669 1.00 79.45 168 GLU B O 1
ATOM 2871 N N . GLN B 2 169 ? 127.098 129.914 89.255 1.00 75.36 169 GLN B N 1
ATOM 2872 C CA . GLN B 2 169 ? 125.706 129.564 89.005 1.00 75.36 169 GLN B CA 1
ATOM 2873 C C . GLN B 2 169 ? 124.802 130.766 89.239 1.00 75.36 169 GLN B C 1
ATOM 2874 O O . GLN B 2 169 ? 124.941 131.481 90.235 1.00 75.36 169 GLN B O 1
ATOM 2880 N N . ASP B 2 170 ? 123.871 130.984 88.315 1.00 77.81 170 ASP B N 1
ATOM 2881 C CA . ASP B 2 170 ? 122.956 132.110 88.429 1.00 77.81 170 ASP B CA 1
ATOM 2882 C C . ASP B 2 170 ? 122.046 131.931 89.637 1.00 77.81 170 ASP B C 1
ATOM 2883 O O . ASP B 2 170 ? 121.547 130.835 89.903 1.00 77.81 170 ASP B O 1
ATOM 2888 N N . SER B 2 171 ? 121.829 133.023 90.371 1.00 78.55 171 SER B N 1
ATOM 2889 C CA . SER B 2 171 ? 120.979 132.981 91.554 1.00 78.55 171 SER B CA 1
ATOM 2890 C C . SER B 2 171 ? 119.496 133.066 91.222 1.00 78.55 171 SER B C 1
ATOM 2891 O O . SER B 2 171 ? 118.666 132.788 92.093 1.00 78.55 171 SER B O 1
ATOM 2894 N N . LYS B 2 172 ? 119.144 133.446 89.995 1.00 80.91 172 LYS B N 1
ATOM 2895 C CA . LYS B 2 172 ? 117.751 133.553 89.579 1.00 80.91 172 LYS B CA 1
ATOM 2896 C C . LYS B 2 172 ? 117.295 132.378 88.728 1.00 80.91 172 LYS B C 1
ATOM 2897 O O . LYS B 2 172 ? 116.162 131.912 88.885 1.00 80.91 172 LYS B O 1
ATOM 2903 N N . ASP B 2 173 ? 118.150 131.886 87.831 1.00 79.94 173 ASP B N 1
ATOM 2904 C CA . ASP B 2 173 ? 117.787 130.818 86.914 1.00 79.94 173 ASP B CA 1
ATOM 2905 C C . ASP B 2 173 ? 118.592 129.542 87.106 1.00 79.94 173 ASP B C 1
ATOM 2906 O O . ASP B 2 173 ? 118.204 128.504 86.560 1.00 79.94 173 ASP B O 1
ATOM 2911 N N . SER B 2 174 ? 119.692 129.583 87.855 1.00 76.19 174 SER B N 1
ATOM 2912 C CA . SER B 2 174 ? 120.520 128.416 88.136 1.00 76.19 174 SER B CA 1
ATOM 2913 C C . SER B 2 174 ? 121.180 127.844 86.888 1.00 76.19 174 SER B C 1
ATOM 2914 O O . SER B 2 174 ? 121.387 126.631 86.801 1.00 76.19 174 SER B O 1
ATOM 2917 N N . THR B 2 175 ? 121.514 128.688 85.915 1.00 77.46 175 THR B N 1
ATOM 2918 C CA . THR B 2 175 ? 122.178 128.259 84.696 1.00 77.46 175 THR B CA 1
ATOM 2919 C C . THR B 2 175 ? 123.641 128.702 84.714 1.00 77.46 175 THR B C 1
ATOM 2920 O O . THR B 2 175 ? 124.127 129.294 85.680 1.00 77.46 175 THR B O 1
ATOM 2924 N N . TYR B 2 176 ? 124.351 128.409 83.625 1.00 76.99 176 TYR B N 1
ATOM 2925 C CA . TYR B 2 176 ? 125.773 128.699 83.508 1.00 76.99 176 TYR B CA 1
ATOM 2926 C C . TYR B 2 176 ? 126.074 129.373 82.175 1.00 76.99 176 TYR B C 1
ATOM 2927 O O . TYR B 2 176 ? 125.306 129.291 81.210 1.00 76.99 176 TYR B O 1
ATOM 2936 N N . SER B 2 177 ? 127.225 130.037 82.131 1.00 80.28 177 SER B N 1
ATOM 2937 C CA . SER B 2 177 ? 127.739 130.607 80.896 1.00 80.28 177 SER B CA 1
ATOM 2938 C C . SER B 2 177 ? 129.229 130.318 80.812 1.00 80.28 177 SER B C 1
ATOM 2939 O O . SER B 2 177 ? 129.933 130.308 81.824 1.00 80.28 177 SER B O 1
ATOM 2942 N N . LEU B 2 178 ? 129.698 130.079 79.591 1.00 83.73 178 LEU B N 1
ATOM 2943 C CA . LEU B 2 178 ? 131.088 129.733 79.343 1.00 83.73 178 LEU B CA 1
ATOM 2944 C C . LEU B 2 178 ? 131.560 130.489 78.112 1.00 83.73 178 LEU B C 1
ATOM 2945 O O . LEU B 2 178 ? 130.775 130.777 77.207 1.00 83.73 178 LEU B O 1
ATOM 2950 N N . SER B 2 179 ? 132.850 130.806 78.084 1.00 84.78 179 SER B N 1
ATOM 2951 C CA . SER B 2 179 ? 133.423 131.519 76.950 1.00 84.78 179 SER B CA 1
ATOM 2952 C C . SER B 2 179 ? 134.817 130.981 76.681 1.00 84.78 179 SER B C 1
ATOM 2953 O O . SER B 2 179 ? 135.637 130.906 77.602 1.00 84.78 179 SER B O 1
ATOM 2956 N N . SER B 2 180 ? 135.083 130.616 75.428 1.00 90.48 180 SER B N 1
ATOM 2957 C CA . SER B 2 180 ? 136.379 130.093 75.024 1.00 90.48 180 SER B CA 1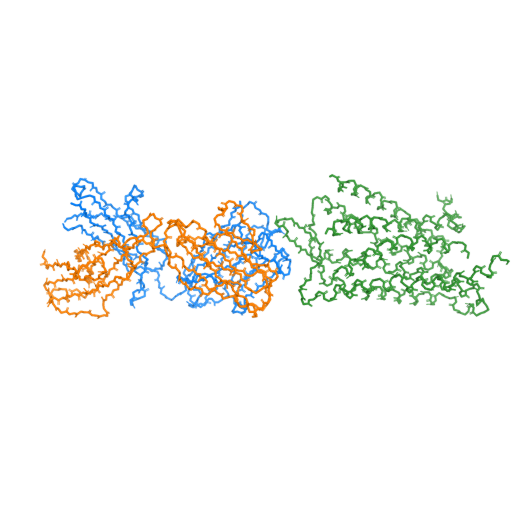
ATOM 2958 C C . SER B 2 180 ? 137.023 131.042 74.026 1.00 90.48 180 SER B C 1
ATOM 2959 O O . SER B 2 180 ? 136.409 131.415 73.020 1.00 90.48 180 SER B O 1
ATOM 2962 N N . THR B 2 181 ? 138.266 131.420 74.309 1.00 93.01 181 THR B N 1
ATOM 2963 C CA . THR B 2 181 ? 139.032 132.340 73.481 1.00 93.01 181 THR B CA 1
ATOM 2964 C C . THR B 2 181 ? 140.233 131.614 72.895 1.00 93.01 181 THR B C 1
ATOM 2965 O O . THR B 2 181 ? 140.975 130.942 73.622 1.00 93.01 181 THR B O 1
ATOM 2969 N N . LEU B 2 182 ? 140.415 131.753 71.584 1.00 97.76 182 LEU B N 1
ATOM 2970 C CA . LEU B 2 182 ? 141.548 131.197 70.857 1.00 97.76 182 LEU B CA 1
ATOM 2971 C C . LEU B 2 182 ? 142.408 132.354 70.370 1.00 97.76 182 LEU B C 1
ATOM 2972 O O . LEU B 2 182 ? 141.911 133.249 69.676 1.00 97.76 182 LEU B O 1
ATOM 2977 N N . THR B 2 183 ? 143.688 132.333 70.734 1.00 101.78 183 THR B N 1
ATOM 2978 C CA . THR B 2 183 ? 144.620 133.406 70.414 1.00 101.78 183 THR B CA 1
ATOM 2979 C C . THR B 2 183 ? 145.596 132.939 69.343 1.00 101.78 183 THR B C 1
ATOM 2980 O O . THR B 2 183 ? 146.224 131.885 69.485 1.00 101.78 183 THR B O 1
ATOM 2984 N N . LEU B 2 184 ? 145.733 133.735 68.285 1.00 104.76 184 LEU B N 1
ATOM 2985 C CA . LEU B 2 184 ? 146.600 133.422 67.162 1.00 104.76 184 LEU B CA 1
ATOM 2986 C C . LEU B 2 184 ? 147.469 134.627 66.830 1.00 104.76 184 LEU B C 1
ATOM 2987 O O . LEU B 2 184 ? 147.111 135.775 67.116 1.00 104.76 184 LEU B O 1
ATOM 2992 N N . SER B 2 185 ? 148.620 134.350 66.227 1.00 110.48 185 SER B N 1
ATOM 2993 C CA . SER B 2 185 ? 149.473 135.412 65.719 1.00 110.48 185 SER B CA 1
ATOM 2994 C C . SER B 2 185 ? 148.820 136.077 64.514 1.00 110.48 185 SER B C 1
ATOM 2995 O O . SER B 2 185 ? 148.051 135.457 63.774 1.00 110.48 185 SER B O 1
ATOM 2998 N N . LYS B 2 186 ? 149.137 137.358 64.318 1.00 110.39 186 LYS B N 1
ATOM 2999 C CA . LYS B 2 186 ? 148.523 138.112 63.231 1.00 110.39 186 LYS B CA 1
ATOM 3000 C C . LYS B 2 186 ? 148.768 137.435 61.889 1.00 110.39 186 LYS B C 1
ATOM 3001 O O . LYS B 2 186 ? 147.848 137.283 61.079 1.00 110.39 186 LYS B O 1
ATOM 3007 N N . ALA B 2 187 ? 150.011 137.020 61.636 1.00 111.94 187 ALA B N 1
ATOM 3008 C CA . ALA B 2 187 ? 150.331 136.381 60.364 1.00 111.94 187 ALA B CA 1
ATOM 3009 C C . ALA B 2 187 ? 149.571 135.072 60.195 1.00 111.94 187 ALA B C 1
ATOM 3010 O O . ALA B 2 187 ? 149.053 134.781 59.110 1.00 111.94 187 ALA B O 1
ATOM 3012 N N . ASP B 2 188 ? 149.494 134.266 61.256 1.00 112.77 188 ASP B N 1
ATOM 3013 C CA . ASP B 2 188 ? 148.818 132.977 61.165 1.00 112.77 188 ASP B CA 1
ATOM 3014 C C . ASP B 2 188 ? 147.335 133.122 60.855 1.00 112.77 188 ASP B C 1
ATOM 3015 O O . ASP B 2 188 ? 146.723 132.174 60.351 1.00 112.77 188 ASP B O 1
ATOM 3020 N N . TYR B 2 189 ? 146.744 134.282 61.144 1.00 109.05 189 TYR B N 1
ATOM 3021 C CA . TYR 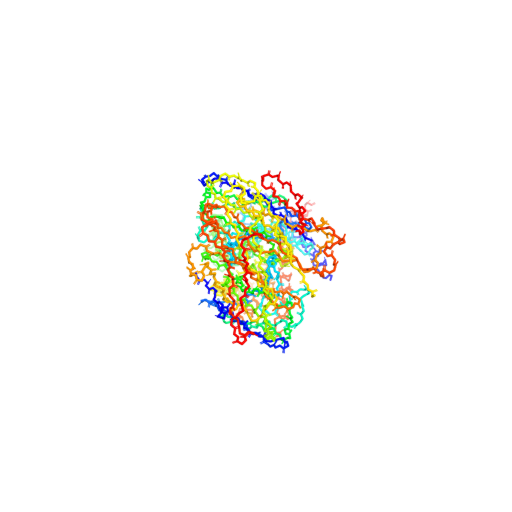B 2 189 ? 145.311 134.457 60.932 1.00 109.05 189 TYR B CA 1
ATOM 3022 C C . TYR B 2 189 ? 144.948 134.294 59.461 1.00 109.05 189 TYR B C 1
ATOM 3023 O O . TYR B 2 189 ? 143.950 133.647 59.125 1.00 109.05 189 TYR B O 1
ATOM 3032 N N . GLU B 2 190 ? 145.748 134.874 58.566 1.00 111.79 190 GLU B N 1
ATOM 3033 C CA . GLU B 2 190 ? 145.454 134.806 57.140 1.00 111.79 190 GLU B CA 1
ATOM 3034 C C . GLU B 2 190 ? 145.896 133.496 56.505 1.00 111.79 190 GLU B C 1
ATOM 3035 O O . GLU B 2 190 ? 145.515 133.222 55.362 1.00 111.79 190 GLU B O 1
ATOM 3041 N N . LYS B 2 191 ? 146.684 132.682 57.209 1.00 114.01 191 LYS B N 1
ATOM 3042 C CA . LYS B 2 191 ? 147.108 131.397 56.669 1.00 114.01 191 LYS B CA 1
ATOM 3043 C C . LYS B 2 191 ? 145.957 130.411 56.535 1.00 114.01 191 LYS B C 1
ATOM 3044 O O . LYS B 2 191 ? 146.130 129.368 55.896 1.00 114.01 191 LYS B O 1
ATOM 3050 N N . HIS B 2 192 ? 144.799 130.711 57.117 1.00 111.74 192 HIS B N 1
ATOM 3051 C CA . HIS B 2 192 ? 143.644 129.829 57.094 1.00 111.74 192 HIS B CA 1
ATOM 3052 C C . HIS B 2 192 ? 142.417 130.630 56.679 1.00 111.74 192 HIS B C 1
ATOM 3053 O O . HIS B 2 192 ? 142.438 131.863 56.641 1.00 111.74 192 HIS B O 1
ATOM 3060 N N . LYS B 2 193 ? 141.340 129.917 56.361 1.00 111.98 193 LYS B N 1
ATOM 3061 C CA . LYS B 2 193 ? 140.143 130.529 55.797 1.00 111.98 193 LYS B CA 1
ATOM 3062 C C . LYS B 2 193 ? 138.903 130.362 56.660 1.00 111.98 193 LYS B C 1
ATOM 3063 O O . LYS B 2 193 ? 138.139 131.318 56.813 1.00 111.98 193 LYS B O 1
ATOM 3069 N N . VAL B 2 194 ? 138.677 129.181 57.230 1.00 109.75 194 VAL B N 1
ATOM 3070 C CA . VAL B 2 194 ? 137.446 128.870 57.949 1.00 109.75 194 VAL B CA 1
ATOM 3071 C C . VAL B 2 194 ? 137.793 128.510 59.386 1.00 109.75 194 VAL B C 1
ATOM 3072 O O . VAL B 2 194 ? 138.713 127.721 59.630 1.00 109.75 194 VAL B O 1
ATOM 3076 N N . TYR B 2 195 ? 137.056 129.089 60.330 1.00 106.18 195 TYR B N 1
ATOM 3077 C CA . TYR B 2 195 ? 137.217 128.824 61.751 1.00 106.18 195 TYR B CA 1
ATOM 3078 C C . TYR B 2 195 ? 135.899 128.295 62.292 1.00 106.18 195 TYR B C 1
ATOM 3079 O O . TYR B 2 195 ? 134.828 128.719 61.847 1.00 106.18 195 TYR B O 1
ATOM 3088 N N . ALA B 2 196 ? 135.969 127.364 63.244 1.00 102.11 196 ALA B N 1
ATOM 3089 C CA . ALA B 2 196 ? 134.765 126.755 63.789 1.00 102.11 196 ALA B CA 1
ATOM 3090 C C . ALA B 2 196 ? 134.940 126.453 65.269 1.00 102.11 196 ALA B C 1
ATOM 3091 O O . ALA B 2 196 ? 136.003 125.999 65.700 1.00 102.11 196 ALA B O 1
ATOM 3093 N N . CYS B 2 197 ? 133.886 126.713 66.038 1.00 98.30 197 CYS B N 1
ATOM 3094 C CA . CYS B 2 197 ? 133.777 126.293 67.428 1.00 98.30 197 CYS B CA 1
ATOM 3095 C C . CYS B 2 197 ? 132.659 125.262 67.504 1.00 98.30 197 CYS B C 1
ATOM 3096 O O . CYS B 2 197 ? 131.526 125.540 67.094 1.00 98.30 197 CYS B O 1
ATOM 3099 N N . GLU B 2 198 ? 132.982 124.070 68.004 1.00 98.59 198 GLU B N 1
ATOM 3100 C CA . GLU B 2 198 ? 132.033 122.972 68.105 1.00 98.59 198 GLU B CA 1
ATOM 3101 C C . GLU B 2 198 ? 131.792 122.657 69.573 1.00 98.59 198 GLU B C 1
ATOM 3102 O O . GLU B 2 198 ? 132.733 122.604 70.370 1.00 98.59 198 GLU B O 1
ATOM 3108 N N . VAL B 2 199 ? 130.527 122.444 69.922 1.00 94.00 199 VAL B N 1
ATOM 3109 C CA . VAL B 2 199 ? 130.100 122.305 71.306 1.00 94.00 199 VAL B CA 1
ATOM 3110 C C . VAL B 2 199 ? 129.404 120.966 71.480 1.00 94.00 199 VAL B C 1
ATOM 3111 O O . VAL B 2 199 ? 128.560 120.580 70.660 1.00 94.00 199 VAL B O 1
ATOM 3115 N N . THR B 2 200 ? 129.771 120.258 72.547 1.00 94.08 200 THR B N 1
ATOM 3116 C CA . THR B 2 200 ? 129.094 119.045 72.979 1.00 94.08 200 THR B CA 1
ATOM 3117 C C . THR B 2 200 ? 128.561 119.257 74.389 1.00 94.08 200 THR B C 1
ATOM 3118 O O . THR B 2 200 ? 129.306 119.677 75.287 1.00 94.08 200 THR B O 1
ATOM 3122 N N . HIS B 2 201 ? 127.273 118.972 74.570 1.00 87.72 201 HIS B N 1
ATOM 3123 C CA . HIS B 2 201 ? 126.603 119.105 75.853 1.00 87.72 201 HIS B CA 1
ATOM 3124 C C . HIS B 2 201 ? 125.433 118.132 75.868 1.00 87.72 201 HIS B C 1
ATOM 3125 O O . HIS B 2 201 ? 124.917 117.740 74.818 1.00 87.72 201 HIS B O 1
ATOM 3132 N N . GLN B 2 202 ? 125.012 117.739 77.073 1.00 91.18 202 GLN B N 1
ATOM 3133 C CA . GLN B 2 202 ? 123.974 116.716 77.177 1.00 91.18 202 GLN B CA 1
ATOM 3134 C C . GLN B 2 202 ? 122.650 117.195 76.597 1.00 91.18 202 GLN B C 1
ATOM 3135 O O . GLN B 2 202 ? 121.804 116.374 76.226 1.00 91.18 202 GLN B O 1
ATOM 3141 N N . GLY B 2 203 ? 122.449 118.509 76.508 1.00 91.60 203 GLY B N 1
ATOM 3142 C CA . GLY B 2 203 ? 121.203 119.038 75.987 1.00 91.60 203 GLY B CA 1
ATOM 3143 C C . GLY B 2 203 ? 121.055 118.933 74.484 1.00 91.60 203 GLY B C 1
ATOM 3144 O O . GLY B 2 203 ? 119.960 119.190 73.971 1.00 91.60 203 GLY B O 1
ATOM 3145 N N . LEU B 2 204 ? 122.116 118.563 73.774 1.00 94.54 204 LEU B N 1
ATOM 3146 C CA . LEU B 2 204 ? 122.094 118.434 72.325 1.00 94.54 204 LEU B CA 1
ATOM 3147 C C . LEU B 2 204 ? 122.284 116.977 71.931 1.00 94.54 204 LEU B C 1
ATOM 3148 O O . LEU B 2 204 ? 123.145 116.282 72.480 1.00 94.54 204 LEU B O 1
ATOM 3153 N N . SER B 2 205 ? 121.473 116.518 70.977 1.00 102.16 205 SER B N 1
ATOM 3154 C CA . SER B 2 205 ? 121.620 115.154 70.482 1.00 102.16 205 SER B CA 1
ATOM 3155 C C . SER B 2 205 ? 122.972 114.956 69.807 1.00 102.16 205 SER B C 1
ATOM 3156 O O . SER B 2 205 ? 123.617 113.917 69.991 1.00 102.16 205 SER B O 1
ATOM 3159 N N . SER B 2 206 ? 123.413 115.932 69.027 1.00 102.79 206 SER B N 1
ATOM 3160 C CA . SER B 2 206 ? 124.678 115.888 68.314 1.00 102.79 206 SER B CA 1
ATOM 3161 C C . SER B 2 206 ? 125.432 117.187 68.540 1.00 102.79 206 SER B C 1
ATOM 3162 O O . SER B 2 206 ? 124.831 118.212 68.877 1.00 102.79 206 SER B O 1
ATOM 3165 N N . PRO B 2 207 ? 126.753 117.179 68.364 1.00 100.25 207 PRO B N 1
ATOM 3166 C CA . PRO B 2 207 ? 127.524 118.413 68.557 1.00 100.25 207 PRO B CA 1
ATOM 3167 C C . PRO B 2 207 ? 127.050 119.510 67.616 1.00 100.25 207 PRO B C 1
ATOM 3168 O O . PRO B 2 207 ? 126.672 119.249 66.473 1.00 100.25 207 PRO B O 1
ATOM 3172 N N . VAL B 2 208 ? 127.074 120.748 68.108 1.00 98.05 208 VAL B N 1
ATOM 3173 C CA . VAL B 2 208 ? 126.629 121.903 67.332 1.00 98.05 208 VAL B CA 1
ATOM 3174 C C . VAL B 2 208 ? 127.841 122.742 66.961 1.00 98.05 208 VAL B C 1
ATOM 3175 O O . VAL B 2 208 ? 128.685 123.043 67.811 1.00 98.05 208 VAL B O 1
ATOM 3179 N N . THR B 2 209 ? 127.926 123.129 65.690 1.00 100.36 209 THR B N 1
ATOM 3180 C CA . THR B 2 209 ? 129.082 123.837 65.157 1.00 100.36 209 THR B CA 1
ATOM 3181 C C . THR B 2 209 ? 128.675 125.235 64.720 1.00 100.36 209 THR B C 1
ATOM 3182 O O . THR B 2 209 ? 127.666 125.404 64.028 1.00 100.36 209 THR B O 1
ATOM 3186 N N . LYS B 2 210 ? 129.461 126.232 65.123 1.00 99.01 210 LYS B N 1
ATOM 3187 C CA . LYS B 2 210 ? 129.315 127.597 64.638 1.00 99.01 210 LYS B CA 1
ATOM 3188 C C . LYS B 2 210 ? 130.632 128.023 64.011 1.00 99.01 210 LYS B C 1
ATOM 3189 O O . LYS B 2 210 ? 131.678 127.970 64.665 1.00 99.01 210 LYS B O 1
ATOM 3195 N N . SER B 2 211 ? 130.582 128.454 62.753 1.00 102.61 211 SER B N 1
ATOM 3196 C CA . SER B 2 211 ? 131.800 128.697 61.997 1.00 102.61 211 SER B CA 1
ATOM 3197 C C . SER B 2 211 ? 131.656 129.969 61.180 1.00 102.61 211 SER B C 1
ATOM 3198 O O . SER B 2 211 ? 130.548 130.434 60.900 1.00 102.61 211 SER B O 1
ATOM 3201 N N . PHE B 2 212 ? 132.803 130.527 60.801 1.00 103.88 212 PHE B N 1
ATOM 3202 C CA . PHE B 2 212 ? 132.848 131.704 59.948 1.00 103.88 212 PHE B CA 1
ATOM 3203 C C . PHE B 2 212 ? 134.070 131.635 59.046 1.00 103.88 212 PHE B C 1
ATOM 3204 O O . PHE B 2 212 ? 135.084 131.018 59.386 1.00 103.88 212 PHE B O 1
ATOM 3212 N N . ASN B 2 213 ? 133.970 132.298 57.899 1.00 110.24 213 ASN B N 1
ATOM 3213 C CA . ASN B 2 213 ? 135.069 132.414 56.952 1.00 110.24 213 ASN B CA 1
ATOM 3214 C C . ASN B 2 213 ? 135.525 133.864 56.884 1.00 110.24 213 ASN B C 1
ATOM 3215 O O . ASN B 2 213 ? 134.703 134.786 56.922 1.00 110.24 213 ASN B O 1
ATOM 3220 N N . ARG B 2 214 ? 136.837 134.062 56.787 1.00 110.80 214 ARG B N 1
ATOM 3221 C CA . ARG B 2 214 ? 137.398 135.406 56.761 1.00 110.80 214 ARG B CA 1
ATOM 3222 C C . ARG B 2 214 ? 136.806 136.214 55.615 1.00 110.80 214 ARG B C 1
ATOM 3223 O O . ARG B 2 214 ? 136.710 135.734 54.482 1.00 110.80 214 ARG B O 1
ATOM 3231 N N . GLY B 2 215 ? 136.411 137.447 55.917 1.00 107.54 215 GLY B N 1
ATOM 3232 C CA . GLY B 2 215 ? 135.824 138.328 54.925 1.00 107.54 215 GLY B CA 1
ATOM 3233 C C . GLY B 2 215 ? 134.705 139.180 55.491 1.00 107.54 215 GLY B C 1
ATOM 3234 O O . GLY B 2 215 ? 133.663 138.664 55.895 1.00 107.54 215 GLY B O 1
ATOM 3235 N N . ASN C 3 68 ? 115.123 144.841 139.081 1.00 96.91 33 ASN C N 1
ATOM 3236 C CA . ASN C 3 68 ? 115.656 146.093 139.691 1.00 96.91 33 ASN C CA 1
ATOM 3237 C C . ASN C 3 68 ? 116.351 145.809 141.019 1.00 96.91 33 ASN C C 1
ATOM 3238 O O . ASN C 3 68 ? 116.710 146.733 141.749 1.00 96.91 33 ASN C O 1
ATOM 3243 N N . GLY C 3 69 ? 116.540 144.525 141.330 1.00 91.62 34 GLY C N 1
ATOM 3244 C CA . GLY C 3 69 ? 117.194 144.165 142.574 1.00 91.62 34 GLY C CA 1
ATOM 3245 C C . GLY C 3 69 ? 118.661 144.538 142.604 1.00 91.62 34 GLY C C 1
ATOM 3246 O O . GLY C 3 69 ? 119.247 144.681 143.682 1.00 91.62 34 GLY C O 1
ATOM 3247 N N . LYS C 3 70 ? 119.276 144.700 141.431 1.00 88.07 35 LYS C N 1
ATOM 3248 C CA . LYS C 3 70 ? 120.691 145.050 141.383 1.00 88.07 35 LYS C CA 1
ATOM 3249 C C . LYS C 3 70 ? 120.939 146.419 142.006 1.00 88.07 35 LYS C C 1
ATOM 3250 O O . LYS C 3 70 ? 121.939 146.618 142.704 1.00 88.07 35 LYS C O 1
ATOM 3256 N N . LEU C 3 71 ? 120.042 147.376 141.763 1.00 87.94 36 LEU C N 1
ATOM 3257 C CA . LEU C 3 71 ? 120.195 148.698 142.363 1.00 87.94 36 LEU C CA 1
ATOM 3258 C C . LEU C 3 71 ? 120.117 148.627 143.884 1.00 87.94 36 LEU C C 1
ATOM 3259 O O . LEU C 3 71 ? 120.920 149.255 144.589 1.00 87.94 36 LEU C O 1
ATOM 3264 N N . LEU C 3 72 ? 119.153 147.870 144.410 1.00 88.13 37 LEU C N 1
ATOM 3265 C CA . LEU C 3 72 ? 119.037 147.726 145.857 1.00 88.13 37 LEU C CA 1
ATOM 3266 C C . LEU C 3 72 ? 120.275 147.056 146.435 1.00 88.13 37 LEU C C 1
ATOM 3267 O O . LEU C 3 72 ? 120.773 147.453 147.496 1.00 88.13 37 LEU C O 1
ATOM 3272 N N . LEU C 3 73 ? 120.787 146.035 145.747 1.00 87.89 38 LEU C N 1
ATOM 3273 C CA . LEU C 3 73 ? 121.997 145.368 146.211 1.00 87.89 38 LEU C CA 1
ATOM 3274 C C . LEU C 3 73 ? 123.183 146.325 146.209 1.00 87.89 38 LEU C C 1
ATOM 3275 O O . LEU C 3 73 ? 124.020 146.287 147.116 1.00 87.89 38 LEU C O 1
ATOM 3280 N N . ALA C 3 74 ? 123.276 147.186 145.194 1.00 84.75 39 ALA C N 1
ATOM 3281 C CA . ALA C 3 74 ? 124.355 148.168 145.155 1.00 84.75 39 ALA C CA 1
ATOM 3282 C C . ALA C 3 74 ? 124.248 149.150 146.315 1.00 84.75 39 ALA C C 1
ATOM 3283 O O . ALA C 3 74 ? 125.258 149.510 146.932 1.00 84.75 39 ALA C O 1
ATOM 3285 N N . VAL C 3 75 ? 123.033 149.602 146.622 1.00 86.42 40 VAL C N 1
ATOM 3286 C CA . VAL C 3 75 ? 122.853 150.498 147.763 1.00 86.42 40 VAL C CA 1
ATOM 3287 C C . VAL C 3 75 ? 123.276 149.802 149.052 1.00 86.42 40 VAL C C 1
ATOM 3288 O O . VAL C 3 75 ? 123.943 150.395 149.913 1.00 86.42 40 VAL C O 1
ATOM 3292 N N . PHE C 3 76 ? 122.891 148.534 149.208 1.00 89.85 41 PHE C N 1
ATOM 3293 C CA . PHE C 3 76 ? 123.281 147.787 150.399 1.00 89.85 41 PHE C CA 1
ATOM 3294 C C . PHE C 3 76 ? 124.797 147.648 150.480 1.00 89.85 41 PHE C C 1
ATOM 3295 O O . PHE C 3 76 ? 125.383 147.741 151.565 1.00 89.85 41 PHE C O 1
ATOM 3303 N N . TYR C 3 77 ? 125.447 147.416 149.339 1.00 86.50 42 TYR C N 1
ATOM 3304 C CA . TYR C 3 77 ? 126.903 147.340 149.321 1.00 86.50 42 TYR C CA 1
ATOM 3305 C C . TYR C 3 77 ? 127.525 148.665 149.733 1.00 86.50 42 TYR C C 1
ATOM 3306 O O . TYR C 3 77 ? 128.542 148.685 150.429 1.00 86.50 42 TYR C O 1
ATOM 3315 N N . CYS C 3 78 ? 126.942 149.783 149.299 1.00 88.36 43 CYS C N 1
ATOM 3316 C CA . CYS C 3 78 ? 127.453 151.083 149.728 1.00 88.36 43 CYS C CA 1
ATOM 3317 C C . CYS C 3 78 ? 127.318 151.254 151.238 1.00 88.36 43 CYS C C 1
ATOM 3318 O O . CYS C 3 78 ? 128.230 151.768 151.901 1.00 88.36 43 CYS C O 1
ATOM 3321 N N . LEU C 3 79 ? 126.178 150.838 151.796 1.00 88.67 44 LEU C N 1
ATOM 3322 C CA . LEU C 3 79 ? 125.994 150.910 153.244 1.00 88.67 44 LEU C CA 1
ATOM 3323 C C . LEU C 3 79 ? 127.054 150.086 153.968 1.00 88.67 44 LEU C C 1
ATOM 3324 O O . LEU C 3 79 ? 127.674 150.547 154.941 1.00 88.67 44 LEU C O 1
ATOM 3329 N N . LEU C 3 80 ? 127.268 148.853 153.506 1.00 89.20 45 LEU C N 1
ATOM 3330 C CA . LEU C 3 80 ? 128.287 148.006 154.112 1.00 89.20 45 LEU C CA 1
ATOM 3331 C C . LEU C 3 80 ? 129.659 148.648 153.998 1.00 89.20 45 LEU C C 1
ATOM 3332 O O . LEU C 3 80 ? 130.439 148.634 154.953 1.00 89.20 45 LEU C O 1
ATOM 3337 N N . PHE C 3 81 ? 129.970 149.217 152.834 1.00 85.41 46 PHE C N 1
ATOM 3338 C CA . PHE C 3 81 ? 131.253 149.882 152.653 1.00 85.41 46 PHE C CA 1
ATOM 3339 C C . PHE C 3 81 ? 131.450 150.970 153.694 1.00 85.41 46 PHE C C 1
ATOM 3340 O O . PHE C 3 81 ? 132.466 150.996 154.396 1.00 85.41 46 PHE C O 1
ATOM 3348 N N . VAL C 3 82 ? 130.478 151.873 153.819 1.00 89.41 47 VAL C N 1
ATOM 3349 C CA . VAL C 3 82 ? 130.661 153.013 154.714 1.00 89.41 47 VAL C CA 1
ATOM 3350 C C . VAL C 3 82 ? 130.828 152.536 156.154 1.00 89.41 47 VAL C C 1
ATOM 3351 O O . VAL C 3 82 ? 131.772 152.933 156.852 1.00 89.41 47 VAL C O 1
ATOM 3355 N N . PHE C 3 83 ? 129.934 151.653 156.615 1.00 91.97 48 PHE C N 1
ATOM 3356 C CA . PHE C 3 83 ? 130.002 151.241 158.016 1.00 91.97 48 PHE C CA 1
ATOM 3357 C C . PHE C 3 83 ? 131.258 150.425 158.304 1.00 91.97 48 PHE C C 1
ATOM 3358 O O . PHE C 3 83 ? 131.916 150.637 159.330 1.00 91.97 48 PHE C O 1
ATOM 3366 N N . SER C 3 84 ? 131.609 149.485 157.423 1.00 89.46 49 SER C N 1
ATOM 3367 C CA . SER C 3 84 ? 132.799 148.675 157.649 1.00 89.46 49 SER C CA 1
ATOM 3368 C C . SER C 3 84 ? 134.056 149.533 157.640 1.00 89.46 49 SER C C 1
ATOM 3369 O O . SER C 3 84 ? 134.950 149.347 158.476 1.00 89.46 49 SER C O 1
ATOM 3372 N N . LEU C 3 85 ? 134.150 150.478 156.701 1.00 89.69 50 LEU C N 1
ATOM 3373 C CA . LEU C 3 85 ? 135.313 151.353 156.659 1.00 89.69 50 LEU C CA 1
ATOM 3374 C C . LEU C 3 85 ? 135.422 152.166 157.939 1.00 89.69 50 LEU C C 1
ATOM 3375 O O . LEU C 3 85 ? 136.502 152.264 158.532 1.00 89.69 50 LEU C O 1
ATOM 3380 N N . LEU C 3 86 ? 134.310 152.749 158.393 1.00 93.44 51 LEU C N 1
ATOM 3381 C CA . LEU C 3 86 ? 134.362 153.536 159.621 1.00 93.44 51 LEU C CA 1
ATOM 3382 C C . LEU C 3 86 ? 134.784 152.680 160.808 1.00 93.44 51 LEU C C 1
ATOM 3383 O O . LEU C 3 86 ? 135.648 153.082 161.596 1.00 93.44 51 LEU C O 1
ATOM 3388 N N . GLY C 3 87 ? 134.196 151.490 160.949 1.00 94.46 52 GLY C N 1
ATOM 3389 C CA . GLY C 3 87 ? 134.523 150.654 162.093 1.00 94.46 52 GLY C CA 1
ATOM 3390 C C . GLY C 3 87 ? 135.975 150.216 162.100 1.00 94.46 52 GLY C C 1
ATOM 3391 O O . GLY C 3 87 ? 136.664 150.312 163.121 1.00 94.46 52 GLY C O 1
ATOM 3392 N N . ASN C 3 88 ? 136.464 149.734 160.955 1.00 91.93 53 ASN C N 1
ATOM 3393 C CA . ASN C 3 88 ? 137.849 149.286 160.888 1.00 91.93 53 ASN C CA 1
ATOM 3394 C C . ASN C 3 88 ? 138.813 150.447 161.090 1.00 91.93 53 ASN C C 1
ATOM 3395 O O . ASN C 3 88 ? 139.844 150.296 161.758 1.00 91.93 53 ASN C O 1
ATOM 3400 N N . SER C 3 89 ? 138.500 151.613 160.520 1.00 94.12 54 SER C N 1
ATOM 3401 C CA . SER C 3 89 ? 139.351 152.776 160.721 1.00 94.12 54 SER C CA 1
ATOM 3402 C C . SER C 3 89 ? 139.413 153.158 162.190 1.00 94.12 54 SER C C 1
ATOM 3403 O O . SER C 3 89 ? 140.489 153.462 162.709 1.00 94.12 54 SER C O 1
ATOM 3406 N N . LEU C 3 90 ? 138.271 153.146 162.883 1.00 100.25 55 LEU C N 1
ATOM 3407 C CA . LEU C 3 90 ? 138.279 153.471 164.306 1.00 100.25 55 LEU C CA 1
ATOM 3408 C C . LEU C 3 90 ? 139.096 152.460 165.101 1.00 100.25 55 LEU C C 1
ATOM 3409 O O . LEU C 3 90 ? 139.857 152.837 166.002 1.00 100.25 55 LEU C O 1
ATOM 3414 N N . VAL C 3 91 ? 138.947 151.170 164.792 1.00 100.71 56 VAL C N 1
ATOM 3415 C CA . VAL C 3 91 ? 139.684 150.148 165.533 1.00 100.71 56 VAL C CA 1
ATOM 3416 C C . VAL C 3 91 ? 141.185 150.337 165.342 1.00 100.71 56 VAL C C 1
ATOM 3417 O O . VAL C 3 91 ? 141.962 150.339 166.308 1.00 100.71 56 VAL C O 1
ATOM 3421 N N . ILE C 3 92 ? 141.615 150.504 164.091 1.00 97.68 57 ILE C N 1
ATOM 3422 C CA . ILE C 3 92 ? 143.036 150.705 163.826 1.00 97.68 57 ILE C CA 1
ATOM 3423 C C . ILE C 3 92 ? 143.516 151.992 164.482 1.00 97.68 57 ILE C C 1
ATOM 3424 O O . ILE C 3 92 ? 144.624 152.053 165.027 1.00 97.68 57 ILE C O 1
ATOM 3429 N N . LEU C 3 93 ? 142.689 153.038 164.446 1.00 104.07 58 LEU C N 1
ATOM 3430 C CA . LEU C 3 93 ? 143.061 154.310 165.050 1.00 104.07 58 LEU C CA 1
ATOM 3431 C C . LEU C 3 93 ? 143.342 154.145 166.534 1.00 104.07 58 LEU C C 1
ATOM 3432 O O . LEU C 3 93 ? 144.386 154.580 167.032 1.00 104.07 58 LEU C O 1
ATOM 3437 N N . VAL C 3 94 ? 142.416 153.518 167.263 1.00 107.76 59 VAL C N 1
ATOM 3438 C CA . VAL C 3 94 ? 142.617 153.352 168.700 1.00 107.76 59 VAL C CA 1
ATOM 3439 C C . VAL C 3 94 ? 143.854 152.501 168.960 1.00 107.76 59 VAL C C 1
ATOM 3440 O O . VAL C 3 94 ? 144.731 152.878 169.749 1.00 107.76 59 VAL C O 1
ATOM 3444 N N . LEU C 3 95 ? 143.972 151.368 168.256 1.00 105.80 60 LEU C N 1
ATOM 3445 C CA . LEU C 3 95 ? 145.078 150.455 168.527 1.00 105.80 60 LEU C CA 1
ATOM 3446 C C . LEU C 3 95 ? 146.429 151.094 168.240 1.00 105.80 60 LEU C C 1
ATOM 3447 O O . LEU C 3 95 ? 147.410 150.797 168.931 1.00 105.80 60 LEU C O 1
ATOM 3452 N N . VAL C 3 96 ? 146.509 151.969 167.238 1.00 105.22 61 VAL C N 1
ATOM 3453 C CA . VAL C 3 96 ? 147.791 152.532 166.834 1.00 105.22 61 VAL C CA 1
ATOM 3454 C C . VAL C 3 96 ? 148.103 153.866 167.506 1.00 105.22 61 VAL C C 1
ATOM 3455 O O . VAL C 3 96 ? 149.280 154.256 167.555 1.00 105.22 61 VAL C O 1
ATOM 3459 N N . VAL C 3 97 ? 147.105 154.568 168.032 1.00 108.51 62 VAL C N 1
ATOM 3460 C CA . VAL C 3 97 ? 147.318 155.865 168.662 1.00 108.51 62 VAL C CA 1
ATOM 3461 C C . VAL C 3 97 ? 147.373 155.749 170.178 1.00 108.51 62 VAL C C 1
ATOM 3462 O O . VAL C 3 97 ? 148.306 156.245 170.809 1.00 108.51 62 VAL C O 1
ATOM 3466 N N . CYS C 3 98 ? 146.381 155.101 170.786 1.00 113.66 63 CYS C N 1
ATOM 3467 C CA . CYS C 3 98 ? 146.308 155.044 172.239 1.00 113.66 63 CYS C CA 1
ATOM 3468 C C . CYS C 3 98 ? 147.021 153.832 172.823 1.00 113.66 63 CYS C C 1
ATOM 3469 O O . CYS C 3 98 ? 147.013 153.656 174.046 1.00 113.66 63 CYS C O 1
ATOM 3472 N N . LYS C 3 99 ? 147.632 152.997 171.986 1.00 113.72 64 LYS C N 1
ATOM 3473 C CA . LYS C 3 99 ? 148.430 151.878 172.462 1.00 113.72 64 LYS C CA 1
ATOM 3474 C C . LYS C 3 99 ? 149.541 151.612 171.458 1.00 113.72 64 LYS C C 1
ATOM 3475 O O . LYS C 3 99 ? 149.455 151.996 170.289 1.00 113.72 64 LYS C O 1
ATOM 3481 N N . LYS C 3 100 ? 150.592 150.945 171.935 1.00 114.67 65 LYS C N 1
ATOM 3482 C CA . LYS C 3 100 ? 151.728 150.569 171.103 1.00 114.67 65 LYS C CA 1
ATOM 3483 C C . LYS C 3 100 ? 151.706 149.087 170.750 1.00 114.67 65 LYS C C 1
ATOM 3484 O O . LYS C 3 100 ? 152.746 148.519 170.401 1.00 114.67 65 LYS C O 1
ATOM 3490 N N . LEU C 3 101 ? 150.539 148.449 170.836 1.00 109.60 66 LEU C N 1
ATOM 3491 C CA . LEU C 3 101 ? 150.408 147.017 170.578 1.00 109.60 66 LEU C CA 1
ATOM 3492 C C . LEU C 3 101 ? 151.341 146.217 171.483 1.00 109.60 66 LEU C C 1
ATOM 3493 O O . LEU C 3 101 ? 151.918 145.206 171.077 1.00 109.60 66 LEU C O 1
ATOM 3498 N N . ARG C 3 102 ? 151.490 146.678 172.726 1.00 113.83 67 ARG C N 1
ATOM 3499 C CA . ARG C 3 102 ? 152.343 145.969 173.673 1.00 113.83 67 ARG C CA 1
ATOM 3500 C C . ARG C 3 102 ? 151.829 144.558 173.918 1.00 113.83 67 ARG C C 1
ATOM 3501 O O . ARG C 3 102 ? 152.607 143.597 173.931 1.00 113.83 67 ARG C O 1
ATOM 3509 N N . SER C 3 103 ? 150.522 144.411 174.108 1.00 108.42 68 SER C N 1
ATOM 3510 C CA . SER C 3 103 ? 149.939 143.095 174.308 1.00 108.42 68 SER C CA 1
ATOM 3511 C C . SER C 3 103 ? 149.988 142.285 173.017 1.00 108.42 68 SER C C 1
ATOM 3512 O O . SER C 3 103 ? 149.869 142.822 171.913 1.00 108.42 68 SER C O 1
ATOM 3515 N N . ILE C 3 104 ? 150.174 140.974 173.168 1.00 106.01 69 ILE C N 1
ATOM 3516 C CA . ILE C 3 104 ? 150.123 140.083 172.013 1.00 106.01 69 ILE C CA 1
ATOM 3517 C C . ILE C 3 104 ? 148.723 140.072 171.416 1.00 106.01 69 ILE C C 1
ATOM 3518 O O . ILE C 3 104 ? 148.551 139.951 170.198 1.00 106.01 69 ILE C O 1
ATOM 3523 N N . THR C 3 105 ? 147.700 140.193 172.266 1.00 105.39 70 THR C N 1
ATOM 3524 C CA . THR C 3 105 ? 146.322 140.134 171.790 1.00 105.39 70 THR C CA 1
ATOM 3525 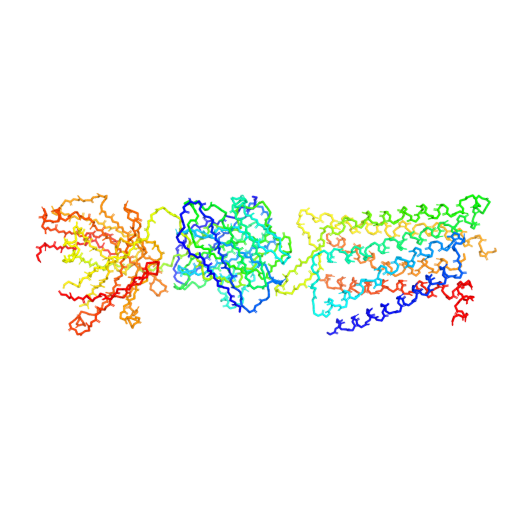C C . THR C 3 105 ? 146.021 141.222 170.767 1.00 105.39 70 THR C C 1
ATOM 3526 O O . THR C 3 105 ? 145.172 141.031 169.891 1.00 105.39 70 THR C O 1
ATOM 3530 N N . ASP C 3 106 ? 146.698 142.365 170.859 1.00 107.62 71 ASP C N 1
ATOM 3531 C CA . ASP C 3 106 ? 146.403 143.490 169.980 1.00 107.62 71 ASP C CA 1
ATOM 3532 C C . ASP C 3 106 ? 146.921 143.290 168.564 1.00 107.62 71 ASP C C 1
ATOM 3533 O O . ASP C 3 106 ? 146.335 143.826 167.616 1.00 107.62 71 ASP C O 1
ATOM 3538 N N . VAL C 3 107 ? 148.009 142.538 168.396 1.00 100.12 72 VAL C N 1
ATOM 3539 C CA . VAL C 3 107 ? 148.572 142.336 167.066 1.00 100.12 72 VAL C CA 1
ATOM 3540 C C . VAL C 3 107 ? 147.597 141.570 166.179 1.00 100.12 72 VAL C C 1
ATOM 3541 O O . VAL C 3 107 ? 147.404 141.909 165.002 1.00 100.12 72 VAL C O 1
ATOM 3545 N N . TYR C 3 108 ? 146.969 140.525 166.721 1.00 97.59 73 TYR C N 1
ATOM 3546 C CA . TYR C 3 108 ? 145.996 139.773 165.938 1.00 97.59 73 TYR C CA 1
ATOM 3547 C C . TYR C 3 108 ? 144.802 140.641 165.566 1.00 97.59 73 TYR C C 1
ATOM 3548 O O . TYR C 3 108 ? 144.269 140.526 164.458 1.00 97.59 73 TYR C O 1
ATOM 3557 N N . LEU C 3 109 ? 144.363 141.510 166.477 1.00 101.65 74 LEU C N 1
ATOM 3558 C CA . LEU C 3 109 ? 143.265 142.418 166.161 1.00 101.65 74 LEU C CA 1
ATOM 3559 C C . LEU C 3 109 ? 143.655 143.377 165.042 1.00 101.65 74 LEU C C 1
ATOM 3560 O O . LEU C 3 109 ? 142.857 143.659 164.139 1.00 101.65 74 LEU C O 1
ATOM 3565 N N . LEU C 3 110 ? 144.882 143.898 165.092 1.00 95.83 75 LEU C N 1
ATOM 3566 C CA . LEU C 3 110 ? 145.352 144.779 164.029 1.00 95.83 75 LEU C CA 1
ATOM 3567 C C . LEU C 3 110 ? 145.338 144.062 162.686 1.00 95.83 75 LEU C C 1
ATOM 3568 O O . LEU C 3 110 ? 144.881 144.612 161.675 1.00 95.83 75 LEU C O 1
ATOM 3573 N N . ASN C 3 111 ? 145.834 142.826 162.658 1.00 90.40 76 ASN C N 1
ATOM 3574 C CA . ASN C 3 111 ? 145.844 142.077 161.406 1.00 90.40 76 ASN C CA 1
ATOM 3575 C C . ASN C 3 111 ? 144.433 141.755 160.933 1.00 90.40 76 ASN C C 1
ATOM 3576 O O . ASN C 3 111 ? 144.167 141.765 159.726 1.00 90.40 76 ASN C O 1
ATOM 3581 N N . LEU C 3 112 ? 143.516 141.481 161.859 1.00 91.39 77 LEU C N 1
ATOM 3582 C CA . LEU C 3 112 ? 142.132 141.221 161.478 1.00 91.39 77 LEU C CA 1
ATOM 3583 C C . LEU C 3 112 ? 141.491 142.459 160.861 1.00 91.39 77 LEU C C 1
ATOM 3584 O O . LEU C 3 112 ? 140.739 142.359 159.883 1.00 91.39 77 LEU C O 1
ATOM 3589 N N . ALA C 3 113 ? 141.773 143.637 161.421 1.00 89.36 78 ALA C N 1
ATOM 3590 C CA . ALA C 3 113 ? 141.265 144.873 160.833 1.00 89.36 78 ALA C CA 1
ATOM 3591 C C . ALA C 3 113 ? 141.855 145.107 159.447 1.00 89.36 78 ALA C C 1
ATOM 3592 O O . ALA C 3 113 ? 141.141 145.504 158.514 1.00 89.36 78 ALA C O 1
ATOM 3594 N N . LEU C 3 114 ? 143.161 144.879 159.293 1.00 87.14 79 LEU C N 1
ATOM 3595 C CA . LEU C 3 114 ? 143.776 145.024 157.979 1.00 87.14 79 LEU C CA 1
ATOM 3596 C C . LEU C 3 114 ? 143.225 144.018 156.981 1.00 87.14 79 LEU C C 1
ATOM 3597 O O . LEU C 3 114 ? 143.256 144.278 155.774 1.00 87.14 79 LEU C O 1
ATOM 3602 N N . SER C 3 115 ? 142.739 142.871 157.454 1.00 84.89 80 SER C N 1
ATOM 3603 C CA . SER C 3 115 ? 142.074 141.922 156.567 1.00 84.89 80 SER C CA 1
ATOM 3604 C C . SER C 3 115 ? 140.680 142.402 156.181 1.00 84.89 80 SER C C 1
ATOM 3605 O O . SER C 3 115 ? 140.268 142.256 155.026 1.00 84.89 80 SER C O 1
ATOM 3608 N N . ASP C 3 116 ? 139.939 142.966 157.136 1.00 89.98 81 ASP C N 1
ATOM 3609 C CA . ASP C 3 116 ? 138.611 143.488 156.823 1.00 89.98 81 ASP C CA 1
ATOM 3610 C C . ASP C 3 116 ? 138.682 144.623 155.811 1.00 89.98 81 ASP C C 1
ATOM 3611 O O . ASP C 3 116 ? 137.792 144.760 154.959 1.00 89.98 81 ASP C O 1
ATOM 3616 N N . LEU C 3 117 ? 139.721 145.453 155.890 1.00 84.80 82 LEU C N 1
ATOM 3617 C CA . LEU C 3 117 ? 139.861 146.514 154.898 1.00 84.80 82 LEU C CA 1
ATOM 3618 C C . LEU C 3 117 ? 139.980 145.948 153.488 1.00 84.80 82 LEU C C 1
ATOM 3619 O O . LEU C 3 117 ? 139.585 146.608 152.520 1.00 84.80 82 LEU C O 1
ATOM 3624 N N . LEU C 3 118 ? 140.519 144.736 153.345 1.00 81.11 83 LEU C N 1
ATOM 3625 C CA . LEU C 3 118 ? 140.606 144.126 152.022 1.00 81.11 83 LEU C CA 1
ATOM 3626 C C . LEU C 3 118 ? 139.221 143.847 151.450 1.00 81.11 83 LEU C C 1
ATOM 3627 O O . LEU C 3 118 ? 138.982 144.070 150.258 1.00 81.11 83 LEU C O 1
ATOM 3632 N N . PHE C 3 119 ? 138.294 143.351 152.274 1.00 84.53 84 PHE C N 1
ATOM 3633 C CA . PHE C 3 119 ? 136.905 143.277 151.829 1.00 84.53 84 PHE C CA 1
ATOM 3634 C C . PHE C 3 119 ? 136.363 144.655 151.503 1.00 84.53 84 PHE C C 1
ATOM 3635 O O . PHE C 3 119 ? 135.687 144.843 150.486 1.00 84.53 84 PHE C O 1
ATOM 3643 N N . VAL C 3 120 ? 136.644 145.633 152.361 1.00 83.65 85 VAL C N 1
ATOM 3644 C CA . VAL C 3 120 ? 136.054 146.955 152.176 1.00 83.65 85 VAL C CA 1
ATOM 3645 C C . VAL C 3 120 ? 136.453 147.530 150.824 1.00 83.65 85 VAL C C 1
ATOM 3646 O O . VAL C 3 120 ? 135.656 148.199 150.156 1.00 83.65 85 VAL C O 1
ATOM 3650 N N . PHE C 3 121 ? 137.690 147.281 150.400 1.00 79.09 86 PHE C N 1
ATOM 3651 C CA . PHE C 3 121 ? 138.193 147.881 149.171 1.00 79.09 86 PHE C CA 1
ATOM 3652 C C . PHE C 3 121 ? 137.591 147.270 147.910 1.00 79.09 86 PHE C C 1
ATOM 3653 O O . PHE C 3 121 ? 137.716 147.869 146.837 1.00 79.09 86 PHE C O 1
ATOM 3661 N N . SER C 3 122 ? 136.953 146.104 148.000 1.00 78.08 87 SER C N 1
ATOM 3662 C CA . SER C 3 122 ? 136.375 145.463 146.824 1.00 78.08 87 SER C CA 1
ATOM 3663 C C . SER C 3 122 ? 134.917 145.837 146.585 1.00 78.08 87 SER C C 1
ATOM 3664 O O . SER C 3 122 ? 134.360 145.453 145.552 1.00 78.08 87 SER C O 1
ATOM 3667 N N . PHE C 3 123 ? 134.284 146.565 147.511 1.00 82.00 88 PHE C N 1
ATOM 3668 C CA . PHE C 3 123 ? 132.880 146.925 147.319 1.00 82.00 88 PHE C CA 1
ATOM 3669 C C . PHE C 3 123 ? 132.671 147.868 146.142 1.00 82.00 88 PHE C C 1
ATOM 3670 O O . PHE C 3 123 ? 131.829 147.563 145.281 1.00 82.00 88 PHE C O 1
ATOM 3678 N N . PRO C 3 124 ? 133.374 148.999 146.027 1.00 75.39 89 PRO C N 1
ATOM 3679 C CA . PRO C 3 124 ? 133.046 149.946 144.947 1.00 75.39 89 PRO C CA 1
ATOM 3680 C C . PRO C 3 124 ? 133.115 149.340 143.558 1.00 75.39 89 PRO C C 1
ATOM 3681 O O . PRO C 3 124 ? 132.295 149.696 142.701 1.00 75.39 89 PRO C O 1
ATOM 3685 N N . PHE C 3 125 ? 134.054 148.430 143.304 1.00 72.80 90 PHE C N 1
ATOM 3686 C CA . PHE C 3 125 ? 134.080 147.756 142.012 1.00 72.80 90 PHE C CA 1
ATOM 3687 C C . PHE C 3 125 ? 132.814 146.939 141.800 1.00 72.80 90 PHE C C 1
ATOM 3688 O O . PHE C 3 125 ? 132.241 146.943 140.706 1.00 72.80 90 PHE C O 1
ATOM 3696 N N . GLN C 3 126 ? 132.350 146.243 142.838 1.00 77.81 91 GLN C N 1
ATOM 3697 C CA . GLN C 3 126 ? 131.112 145.484 142.714 1.00 77.81 91 GLN C CA 1
ATOM 3698 C C . GLN C 3 126 ? 129.914 146.397 142.487 1.00 77.81 91 GLN C C 1
ATOM 3699 O O . GLN C 3 126 ? 129.016 146.055 141.709 1.00 77.81 91 GLN C O 1
ATOM 3705 N N . THR C 3 127 ? 129.869 147.547 143.161 1.00 77.53 92 THR C N 1
ATOM 3706 C CA . THR C 3 127 ? 128.769 148.480 142.943 1.00 77.53 92 THR C CA 1
ATOM 3707 C C . THR C 3 127 ? 128.768 148.989 141.508 1.00 77.53 92 THR C C 1
ATOM 3708 O O . THR C 3 127 ? 127.716 149.052 140.862 1.00 77.53 92 THR C O 1
ATOM 3712 N N . TYR C 3 128 ? 129.941 149.355 140.987 1.00 71.93 93 TYR C N 1
ATOM 3713 C CA . TYR C 3 128 ? 130.020 149.804 139.603 1.00 71.93 93 TYR C CA 1
ATOM 3714 C C . TYR C 3 128 ? 129.847 148.668 138.607 1.00 71.93 93 TYR C C 1
ATOM 3715 O O . TYR C 3 128 ? 129.674 148.938 137.416 1.00 71.93 93 TYR C O 1
ATOM 3724 N N . TYR C 3 129 ? 129.922 147.418 139.052 1.00 72.33 94 TYR C N 1
ATOM 3725 C CA . TYR C 3 129 ? 129.634 146.285 138.185 1.00 72.33 94 TYR C CA 1
ATOM 3726 C C . TYR C 3 129 ? 128.148 145.965 138.132 1.00 72.33 94 TYR C C 1
ATOM 3727 O O . TYR C 3 129 ? 127.630 145.641 137.058 1.00 72.33 94 TYR C O 1
ATOM 3736 N N . LEU C 3 130 ? 127.446 146.050 139.263 1.00 81.14 95 LEU C N 1
ATOM 3737 C CA . LEU C 3 130 ? 126.003 145.838 139.247 1.00 81.14 95 LEU C CA 1
ATOM 3738 C C . LEU C 3 130 ? 125.323 146.856 138.342 1.00 81.14 95 LEU C C 1
ATOM 3739 O O . LEU C 3 130 ? 124.514 146.499 137.478 1.00 81.14 95 LEU C O 1
ATOM 3744 N N . LEU C 3 131 ? 125.641 148.132 138.527 1.00 76.48 96 LEU C N 1
ATOM 3745 C CA . LEU C 3 131 ? 125.287 149.153 137.556 1.00 76.48 96 LEU C CA 1
ATOM 3746 C C . LEU C 3 131 ? 126.253 149.085 136.380 1.00 76.48 96 LEU C C 1
ATOM 3747 O O . LEU C 3 131 ? 127.438 148.791 136.544 1.00 76.48 96 LEU C O 1
ATOM 3752 N N . ASP C 3 132 ? 125.741 149.353 135.184 1.00 73.04 97 ASP C N 1
ATOM 3753 C CA . ASP C 3 132 ? 126.567 149.353 133.971 1.00 73.04 97 ASP C CA 1
ATOM 3754 C C . ASP C 3 132 ? 127.233 147.981 133.853 1.00 73.04 97 ASP C C 1
ATOM 3755 O O . ASP C 3 132 ? 126.530 146.962 133.888 1.00 73.04 97 ASP C O 1
ATOM 3760 N N . GLN C 3 133 ? 128.555 147.902 133.719 1.00 67.91 98 GLN C N 1
ATOM 3761 C CA . GLN C 3 133 ? 129.235 146.635 133.481 1.00 67.91 98 GLN C CA 1
ATOM 3762 C C . GLN C 3 133 ? 130.698 146.782 133.884 1.00 67.91 98 GLN C C 1
ATOM 3763 O O . GLN C 3 133 ? 131.129 147.835 134.362 1.00 67.91 98 GLN C O 1
ATOM 3769 N N . TRP C 3 134 ? 131.462 145.710 133.684 1.00 67.21 99 TRP C N 1
ATOM 3770 C CA . TRP C 3 134 ? 132.868 145.659 134.083 1.00 67.21 99 TRP C CA 1
ATOM 3771 C C . TRP C 3 134 ? 133.717 146.347 133.022 1.00 67.21 99 TRP C C 1
ATOM 3772 O O . TRP C 3 134 ? 133.800 145.889 131.881 1.00 67.21 99 TRP C O 1
ATOM 3783 N N . VAL C 3 135 ? 134.365 147.451 133.404 1.00 67.34 100 VAL C N 1
ATOM 3784 C CA . VAL C 3 135 ? 135.166 148.244 132.479 1.00 67.34 100 VAL C CA 1
ATOM 3785 C C . VAL C 3 135 ? 136.620 148.360 132.910 1.00 67.34 100 VAL C C 1
ATOM 3786 O O . VAL C 3 135 ? 137.358 149.177 132.344 1.00 67.34 100 VAL C O 1
ATOM 3790 N N . PHE C 3 136 ? 137.056 147.579 133.896 1.00 67.38 101 PHE C N 1
ATOM 3791 C CA . PHE C 3 136 ? 138.377 147.753 134.486 1.00 67.38 101 PHE C CA 1
ATOM 3792 C C . PHE C 3 136 ? 139.449 146.858 133.875 1.00 67.38 101 PHE C C 1
ATOM 3793 O O . PHE C 3 136 ? 140.626 147.018 134.215 1.00 67.38 101 PHE C O 1
ATOM 3801 N N . GLY C 3 137 ? 139.090 145.935 132.993 1.00 67.14 102 GLY C N 1
ATOM 3802 C CA . GLY C 3 137 ? 140.076 145.077 132.368 1.00 67.14 102 GLY C CA 1
ATOM 3803 C C . GLY C 3 137 ? 140.240 143.747 133.073 1.00 67.14 102 GLY C C 1
ATOM 3804 O O . GLY C 3 137 ? 139.453 143.351 133.938 1.00 67.14 102 GLY C O 1
ATOM 3805 N N . THR C 3 138 ? 141.302 143.038 132.682 1.00 68.64 103 THR C N 1
ATOM 3806 C CA . THR C 3 138 ? 141.542 141.696 133.205 1.00 68.64 103 THR C CA 1
ATOM 3807 C C . THR C 3 138 ? 142.432 141.720 134.442 1.00 68.64 103 THR C C 1
ATOM 3808 O O . THR C 3 138 ? 142.233 140.925 135.368 1.00 68.64 103 THR C O 1
ATOM 3812 N N . VAL C 3 139 ? 143.420 142.615 134.476 1.00 68.87 104 VAL C N 1
ATOM 3813 C CA . VAL C 3 139 ? 144.298 142.700 135.640 1.00 68.87 104 VAL C CA 1
ATOM 3814 C C . VAL C 3 139 ? 143.490 143.053 136.882 1.00 68.87 104 VAL C C 1
ATOM 3815 O O . VAL C 3 139 ? 143.661 142.452 137.948 1.00 68.87 104 VAL C O 1
ATOM 3819 N N . MET C 3 140 ? 142.591 144.031 136.762 1.00 69.82 105 MET C N 1
ATOM 3820 C CA . MET C 3 140 ? 141.720 144.362 137.883 1.00 69.82 105 MET C CA 1
ATOM 3821 C C . MET C 3 140 ? 140.758 143.223 138.192 1.00 69.82 105 MET C C 1
ATOM 3822 O O . MET C 3 140 ? 140.430 142.991 139.361 1.00 69.82 105 MET C O 1
ATOM 3827 N N . CYS C 3 141 ? 140.296 142.506 137.166 1.00 69.57 106 CYS C N 1
ATOM 3828 C CA . CYS C 3 141 ? 139.435 141.352 137.400 1.00 69.57 106 CYS C CA 1
ATOM 3829 C C . CYS C 3 141 ? 140.133 140.324 138.279 1.00 69.57 106 CYS C C 1
ATOM 3830 O O . CYS C 3 141 ? 139.505 139.708 139.147 1.00 69.57 106 CYS C O 1
ATOM 3833 N N . LYS C 3 142 ? 141.435 140.127 138.071 1.00 69.36 107 LYS C N 1
ATOM 3834 C CA . LYS C 3 142 ? 142.187 139.215 138.928 1.00 69.36 107 LYS C CA 1
ATOM 3835 C C . LYS C 3 142 ? 142.419 139.819 140.308 1.00 69.36 107 LYS C C 1
ATOM 3836 O O . LYS C 3 142 ? 142.283 139.134 141.327 1.00 69.36 107 LYS C O 1
ATOM 3842 N N . VAL C 3 143 ? 142.772 141.105 140.359 1.00 69.55 108 VAL C N 1
ATOM 3843 C CA . VAL C 3 143 ? 143.198 141.714 141.617 1.00 69.55 108 VAL C CA 1
ATOM 3844 C C . VAL C 3 143 ? 142.039 141.807 142.603 1.00 69.55 108 VAL C C 1
ATOM 3845 O O . VAL C 3 143 ? 142.220 141.602 143.808 1.00 69.55 108 VAL C O 1
ATOM 3849 N N . VAL C 3 144 ? 140.840 142.148 142.127 1.00 71.78 109 VAL C N 1
ATOM 3850 C CA . VAL C 3 144 ? 139.704 142.282 143.036 1.00 71.78 109 VAL C CA 1
ATOM 3851 C C . VAL C 3 144 ? 139.353 140.934 143.656 1.00 71.78 109 VAL C C 1
ATOM 3852 O O . VAL C 3 144 ? 139.112 140.828 144.868 1.00 71.78 109 VAL C O 1
ATOM 3856 N N . SER C 3 145 ? 139.314 139.882 142.837 1.00 73.58 110 SER C N 1
ATOM 3857 C CA . SER C 3 145 ? 139.069 138.550 143.375 1.00 73.58 110 SER C CA 1
ATOM 3858 C C . SER C 3 145 ? 140.179 138.126 144.325 1.00 73.58 110 SER C C 1
ATOM 3859 O O . SER C 3 145 ? 139.916 137.441 145.321 1.00 73.58 110 SER C O 1
ATOM 3862 N N . GLY C 3 146 ? 141.422 138.512 144.032 1.00 73.31 111 GLY C N 1
ATOM 3863 C CA . GLY C 3 146 ? 142.499 138.239 144.964 1.00 73.31 111 GLY C CA 1
ATOM 3864 C C . GLY C 3 146 ? 142.274 138.907 146.305 1.00 73.31 111 GLY C C 1
ATOM 3865 O O . GLY C 3 146 ? 142.473 138.294 147.353 1.00 73.31 111 GLY C O 1
ATOM 3866 N N . PHE C 3 147 ? 141.852 140.171 146.288 1.00 75.03 112 PHE C N 1
ATOM 3867 C CA . PHE C 3 147 ? 141.502 140.849 147.532 1.00 75.03 112 PHE C CA 1
ATOM 3868 C C . PHE C 3 147 ? 140.445 140.062 148.290 1.00 75.03 112 PHE C C 1
ATOM 3869 O O . PHE C 3 147 ? 140.593 139.788 149.486 1.00 75.03 112 PHE C O 1
ATOM 3877 N N . TYR C 3 148 ? 139.372 139.682 147.598 1.00 80.27 113 TYR C N 1
ATOM 3878 C CA . TYR C 3 148 ? 138.282 138.964 148.253 1.00 80.27 113 TYR C CA 1
ATOM 3879 C C . TYR C 3 148 ? 138.781 137.685 148.918 1.00 80.27 113 TYR C C 1
ATOM 3880 O O . TYR C 3 148 ? 138.545 137.453 150.112 1.00 80.27 113 TYR C O 1
ATOM 3889 N N . TYR C 3 149 ? 139.494 136.850 148.162 1.00 76.54 114 TYR C N 1
ATOM 3890 C CA . TYR C 3 149 ? 139.872 135.535 148.670 1.00 76.54 114 TYR C CA 1
ATOM 3891 C C . TYR C 3 149 ? 140.949 135.638 149.742 1.00 76.54 114 TYR C C 1
ATOM 3892 O O . TYR C 3 149 ? 140.922 134.900 150.734 1.00 76.54 114 TYR C O 1
ATOM 3901 N N . ILE C 3 150 ? 141.916 136.541 149.562 1.00 76.37 115 ILE C N 1
ATOM 3902 C CA . ILE C 3 150 ? 142.939 136.728 150.583 1.00 76.37 115 ILE C CA 1
ATOM 3903 C C . ILE C 3 150 ? 142.307 137.224 151.873 1.00 76.37 115 ILE C C 1
ATOM 3904 O O . ILE C 3 150 ? 142.659 136.766 152.966 1.00 76.37 115 ILE C O 1
ATOM 3909 N N . GLY C 3 151 ? 141.371 138.171 151.777 1.00 79.31 116 GLY C N 1
ATOM 3910 C CA . GLY C 3 151 ? 140.682 138.623 152.970 1.00 79.31 116 GLY C CA 1
ATOM 3911 C C . GLY C 3 151 ? 139.962 137.490 153.671 1.00 79.31 116 GLY C C 1
ATOM 3912 O O . GLY C 3 151 ? 140.083 137.317 154.886 1.00 79.31 116 GLY C O 1
ATOM 3913 N N . PHE C 3 152 ? 139.223 136.684 152.908 1.00 82.15 117 PHE C N 1
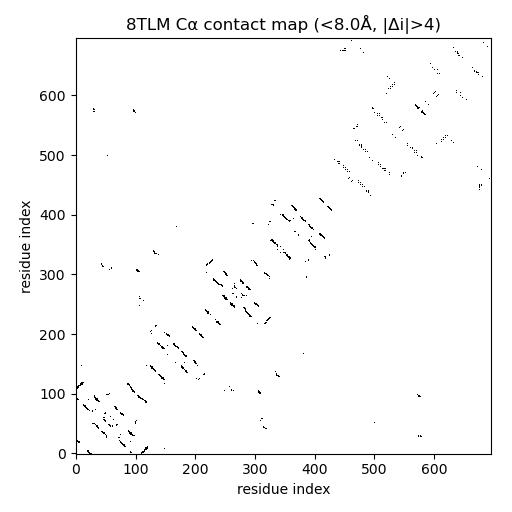ATOM 3914 C CA . PHE C 3 152 ? 138.507 135.560 153.502 1.00 82.15 117 PHE C CA 1
ATOM 3915 C C . PHE C 3 152 ? 139.465 134.626 154.235 1.00 82.15 117 PHE C C 1
ATOM 3916 O O . PHE C 3 152 ? 139.282 134.331 155.422 1.00 82.15 117 PHE C O 1
ATOM 3924 N N . TYR C 3 153 ? 140.514 134.173 153.546 1.00 80.95 118 TYR C N 1
ATOM 3925 C CA . TYR C 3 153 ? 141.421 133.196 154.142 1.00 80.95 118 TYR C CA 1
ATOM 3926 C C . TYR C 3 153 ? 142.133 133.768 155.361 1.00 80.95 118 TYR C C 1
ATOM 3927 O O . TYR C 3 153 ? 142.234 133.107 156.402 1.00 80.95 118 TYR C O 1
ATOM 3936 N N . SER C 3 154 ? 142.652 134.991 155.249 1.00 80.20 119 SER C N 1
ATOM 3937 C CA . SER C 3 154 ? 143.410 135.571 156.350 1.00 80.20 119 SER C CA 1
ATOM 3938 C C . SER C 3 154 ? 142.522 135.798 157.565 1.00 80.20 119 SER C C 1
ATOM 3939 O O . SER C 3 154 ? 142.916 135.503 158.700 1.00 80.20 119 SER C O 1
ATOM 3942 N N . SER C 3 155 ? 141.314 136.326 157.350 1.00 84.22 120 SER C N 1
ATOM 3943 C CA . SER C 3 155 ? 140.412 136.546 158.471 1.00 84.22 120 SER C CA 1
ATOM 3944 C C . SER C 3 155 ? 139.961 135.232 159.082 1.00 84.22 120 SER C C 1
ATOM 3945 O O . SER C 3 155 ? 139.642 135.182 160.274 1.00 84.22 120 SER C O 1
ATOM 3948 N N . MET C 3 156 ? 139.921 134.159 158.290 1.00 87.54 121 MET C N 1
ATOM 3949 C CA . MET C 3 156 ? 139.517 132.874 158.843 1.00 87.54 121 MET C CA 1
ATOM 3950 C C . MET C 3 156 ? 140.642 132.258 159.668 1.00 87.54 121 MET C C 1
ATOM 3951 O O . MET C 3 156 ? 140.387 131.594 160.678 1.00 87.54 121 MET C O 1
ATOM 3956 N N . PHE C 3 157 ? 141.895 132.461 159.246 1.00 83.01 122 PHE C N 1
ATOM 3957 C CA . PHE C 3 157 ? 143.026 131.897 159.980 1.00 83.01 122 PHE C CA 1
ATOM 3958 C C . PHE C 3 157 ? 143.334 132.686 161.249 1.00 83.01 122 PHE C C 1
ATOM 3959 O O . PHE C 3 157 ? 143.759 132.107 162.259 1.00 83.01 122 PHE C O 1
ATOM 3967 N N . PHE C 3 158 ? 143.161 134.009 161.219 1.00 85.90 123 PHE C N 1
ATOM 3968 C CA . PHE C 3 158 ? 143.515 134.801 162.392 1.00 85.90 123 PHE C CA 1
ATOM 3969 C C . PHE C 3 158 ? 142.603 134.481 163.568 1.00 85.90 123 PHE C C 1
ATOM 3970 O O . PHE C 3 158 ? 143.027 134.536 164.728 1.00 85.90 123 PHE C O 1
ATOM 3978 N N . ILE C 3 159 ? 141.350 134.123 163.291 1.00 93.08 124 ILE C N 1
ATOM 3979 C CA . ILE C 3 159 ? 140.451 133.722 164.368 1.00 93.08 124 ILE C CA 1
ATOM 3980 C C . ILE C 3 159 ? 140.935 132.424 165.001 1.00 93.08 124 ILE C C 1
ATOM 3981 O O . ILE C 3 159 ? 140.864 132.247 166.223 1.00 93.08 124 ILE C O 1
ATOM 3986 N N . THR C 3 160 ? 141.434 131.493 164.185 1.00 91.77 125 THR C N 1
ATOM 3987 C CA . THR C 3 160 ? 142.006 130.266 164.732 1.00 91.77 125 THR C CA 1
ATOM 3988 C C . THR C 3 160 ? 143.216 130.574 165.601 1.00 91.77 125 THR C C 1
ATOM 3989 O O . THR C 3 160 ? 143.406 129.968 166.661 1.00 91.77 125 THR C O 1
ATOM 3993 N N . LEU C 3 161 ? 144.060 131.506 165.156 1.00 91.21 126 LEU C N 1
ATOM 3994 C CA . LEU C 3 161 ? 145.207 131.893 165.975 1.00 91.21 126 LEU C CA 1
ATOM 3995 C C . LEU C 3 161 ? 144.753 132.468 167.312 1.00 91.21 126 LEU C C 1
ATOM 3996 O O . LEU C 3 161 ? 145.315 132.141 168.363 1.00 91.21 126 LEU C O 1
ATOM 4001 N N . MET C 3 162 ? 143.730 133.324 167.292 1.00 96.67 127 MET C N 1
ATOM 4002 C CA . MET C 3 162 ? 143.212 133.884 168.538 1.00 96.67 127 MET C CA 1
ATOM 4003 C C . MET C 3 162 ? 142.679 132.789 169.456 1.00 96.67 127 MET C C 1
ATOM 4004 O O . MET C 3 162 ? 142.926 132.800 170.667 1.00 96.67 127 MET C O 1
ATOM 4009 N N . SER C 3 163 ? 141.935 131.837 168.893 1.00 99.54 128 SER C N 1
ATOM 4010 C CA . SER C 3 163 ? 141.378 130.761 169.708 1.00 99.54 128 SER C CA 1
ATOM 4011 C C . SER C 3 163 ? 142.481 129.909 170.323 1.00 99.54 128 SER C C 1
ATOM 4012 O O . SER C 3 163 ? 142.413 129.549 171.506 1.00 99.54 128 SER C O 1
ATOM 4015 N N . VAL C 3 164 ? 143.502 129.575 169.535 1.00 97.81 129 VAL C N 1
ATOM 4016 C CA . VAL C 3 164 ? 144.610 128.781 170.052 1.00 97.81 129 VAL C CA 1
ATOM 4017 C C . VAL C 3 164 ? 145.332 129.540 171.155 1.00 97.81 129 VAL C C 1
ATOM 4018 O O . VAL C 3 164 ? 145.714 128.966 172.180 1.00 97.81 129 VAL C O 1
ATOM 4022 N N . ASP C 3 165 ? 145.538 130.842 170.959 1.00 102.44 130 ASP C N 1
ATOM 4023 C CA . ASP C 3 165 ? 146.207 131.645 171.976 1.00 102.44 130 ASP C CA 1
ATOM 4024 C C . ASP C 3 165 ? 145.403 131.664 173.271 1.00 102.44 130 ASP C C 1
ATOM 4025 O O . ASP C 3 165 ? 145.959 131.531 174.369 1.00 102.44 130 ASP C O 1
ATOM 4030 N N . ARG C 3 166 ? 144.082 131.822 173.160 1.00 106.02 131 ARG C N 1
ATOM 4031 C CA . ARG C 3 166 ? 143.246 131.866 174.354 1.00 106.02 131 ARG C CA 1
ATOM 4032 C C . ARG C 3 166 ? 143.251 130.528 175.083 1.00 106.02 131 ARG C C 1
ATOM 4033 O O . ARG C 3 166 ? 143.311 130.489 176.318 1.00 106.02 131 ARG C O 1
ATOM 4041 N N . TYR C 3 167 ? 143.174 129.422 174.340 1.00 106.39 132 TYR C N 1
ATOM 4042 C CA . TYR C 3 167 ? 143.322 128.110 174.962 1.00 106.39 132 TYR C CA 1
ATOM 4043 C C . TYR C 3 167 ? 144.654 128.001 175.688 1.00 106.39 132 TYR C C 1
ATOM 4044 O O . TYR C 3 167 ? 144.715 127.593 176.855 1.00 106.39 132 TYR C O 1
ATOM 4053 N N . LEU C 3 168 ? 145.737 128.374 175.006 1.00 108.76 133 LEU C N 1
ATOM 4054 C CA . LEU C 3 168 ? 147.067 128.236 175.583 1.00 108.76 133 LEU C CA 1
ATOM 4055 C C . LEU C 3 168 ? 147.187 129.034 176.872 1.00 108.76 133 LEU C C 1
ATOM 4056 O O . LEU C 3 168 ? 147.864 128.609 177.814 1.00 108.76 133 LEU C O 1
ATOM 4061 N N . ALA C 3 169 ? 146.537 130.196 176.934 1.00 108.09 134 ALA C N 1
ATOM 4062 C CA . ALA C 3 169 ? 146.543 130.973 178.169 1.00 108.09 134 ALA C CA 1
ATOM 4063 C C . ALA C 3 169 ? 145.718 130.291 179.253 1.00 108.09 134 ALA C C 1
ATOM 4064 O O . ALA C 3 169 ? 146.212 130.018 180.353 1.00 108.09 134 ALA C O 1
ATOM 4066 N N . VAL C 3 170 ? 144.450 130.001 178.957 1.00 110.20 135 VAL C N 1
ATOM 4067 C CA . VAL C 3 170 ? 143.531 129.549 179.997 1.00 110.20 135 VAL C CA 1
ATOM 4068 C C . VAL C 3 170 ? 143.994 128.228 180.598 1.00 110.20 135 VAL C C 1
ATOM 4069 O O . VAL C 3 170 ? 143.982 128.054 181.822 1.00 110.20 135 VAL C O 1
ATOM 4073 N N . VAL C 3 171 ? 144.405 127.281 179.763 1.00 111.28 136 VAL C N 1
ATOM 4074 C CA . VAL C 3 171 ? 144.720 125.929 180.214 1.00 111.28 136 VAL C CA 1
ATOM 4075 C C . VAL C 3 171 ? 146.194 125.780 180.565 1.00 111.28 136 VAL C C 1
ATOM 4076 O O . VAL C 3 171 ? 146.538 125.253 181.623 1.00 111.28 136 VAL C O 1
ATOM 4080 N N . HIS C 3 172 ? 147.083 126.240 179.686 1.00 113.52 137 HIS C N 1
ATOM 4081 C CA . HIS C 3 172 ? 148.521 126.080 179.851 1.00 113.52 137 HIS C CA 1
ATOM 4082 C C . HIS C 3 172 ? 149.189 127.340 180.392 1.00 113.52 137 HIS C C 1
ATOM 4083 O O . HIS C 3 172 ? 150.304 127.671 179.974 1.00 113.52 137 HIS C O 1
ATOM 4090 N N . ALA C 3 173 ? 148.529 128.048 181.311 1.00 114.48 138 ALA C N 1
ATOM 4091 C CA . ALA C 3 173 ? 149.022 129.340 181.779 1.00 114.48 138 ALA C CA 1
ATOM 4092 C C . ALA C 3 173 ? 150.479 129.278 182.223 1.00 114.48 138 ALA C C 1
ATOM 4093 O O . ALA C 3 173 ? 151.256 130.206 181.974 1.00 114.48 138 ALA C O 1
ATOM 4095 N N . VAL C 3 174 ? 150.869 128.189 182.887 1.00 117.11 139 VAL C N 1
ATOM 4096 C CA . VAL C 3 174 ? 152.227 128.090 183.417 1.00 117.11 139 VAL C CA 1
ATOM 4097 C C . VAL C 3 174 ? 153.247 128.228 182.293 1.00 117.11 139 VAL C C 1
ATOM 4098 O O . VAL C 3 174 ? 154.232 128.967 182.411 1.00 117.11 139 VAL C O 1
ATOM 4102 N N . TYR C 3 175 ? 153.029 127.516 181.188 1.00 116.30 140 TYR C N 1
ATOM 4103 C CA . TYR C 3 175 ? 153.935 127.594 180.049 1.00 116.30 140 TYR C CA 1
ATOM 4104 C C . TYR C 3 175 ? 153.639 128.785 179.147 1.00 116.30 140 TYR C C 1
ATOM 4105 O O . TYR C 3 175 ? 154.454 129.101 178.273 1.00 116.30 140 TYR C O 1
ATOM 4114 N N . ALA C 3 176 ? 152.503 129.455 179.344 1.00 114.44 141 ALA C N 1
ATOM 4115 C CA . ALA C 3 176 ? 152.082 130.501 178.417 1.00 114.44 141 ALA C CA 1
ATOM 4116 C C . ALA C 3 176 ? 153.083 131.648 178.360 1.00 114.44 141 ALA C C 1
ATOM 4117 O O . ALA C 3 176 ? 153.295 132.245 177.298 1.00 114.44 141 ALA C O 1
ATOM 4119 N N . LEU C 3 177 ? 153.708 131.975 179.493 1.00 116.97 142 LEU C N 1
ATOM 4120 C CA . LEU C 3 177 ? 154.535 133.176 179.558 1.00 116.97 142 LEU C CA 1
ATOM 4121 C C . LEU C 3 177 ? 155.652 133.157 178.522 1.00 116.97 142 LEU C C 1
ATOM 4122 O O . LEU C 3 177 ? 156.037 134.214 178.009 1.00 116.97 142 LEU C O 1
ATOM 4127 N N . LYS C 3 178 ? 156.185 131.978 178.200 1.00 116.15 143 LYS C N 1
ATOM 4128 C CA . LYS C 3 178 ? 157.284 131.911 177.241 1.00 116.15 143 LYS C CA 1
ATOM 4129 C C . LYS C 3 178 ? 156.812 132.230 175.827 1.00 116.15 143 LYS C C 1
ATOM 4130 O O . LYS C 3 178 ? 157.477 132.975 175.098 1.00 116.15 143 LYS C O 1
ATOM 4136 N N . VAL C 3 179 ? 155.667 131.679 175.422 1.00 113.04 144 VAL C N 1
ATOM 4137 C CA . VAL C 3 179 ? 155.223 131.811 174.038 1.00 113.04 144 VAL C CA 1
ATOM 4138 C C . VAL C 3 179 ? 154.665 133.204 173.769 1.00 113.04 144 VAL C C 1
ATOM 4139 O O . VAL C 3 179 ? 154.892 133.778 172.699 1.00 113.04 144 VAL C O 1
ATOM 4143 N N . ARG C 3 180 ? 153.931 133.770 174.727 1.00 110.19 145 ARG C N 1
ATOM 4144 C CA . ARG C 3 180 ? 153.247 135.049 174.531 1.00 110.19 145 ARG C CA 1
ATOM 4145 C C . ARG C 3 180 ? 154.267 136.183 174.530 1.00 110.19 145 ARG C C 1
ATOM 4146 O O . ARG C 3 180 ? 154.541 136.827 175.546 1.00 110.19 145 ARG C O 1
ATOM 4154 N N . THR C 3 181 ? 154.840 136.428 173.354 1.00 109.20 146 THR C N 1
ATOM 4155 C CA . THR C 3 181 ? 155.753 137.538 173.127 1.00 109.20 146 THR C CA 1
ATOM 4156 C C . THR C 3 181 ? 155.461 138.151 171.762 1.00 109.20 146 THR C C 1
ATOM 4157 O O . THR C 3 181 ? 154.727 137.588 170.947 1.00 109.20 146 THR C O 1
ATOM 4161 N N . ILE C 3 182 ? 156.047 139.325 171.520 1.00 107.03 147 ILE C N 1
ATOM 4162 C CA . ILE C 3 182 ? 155.785 140.046 170.275 1.00 107.03 147 ILE C CA 1
ATOM 4163 C C . ILE C 3 182 ? 156.351 139.286 169.080 1.00 107.03 147 ILE C C 1
ATOM 4164 O O . ILE C 3 182 ? 155.762 139.284 167.990 1.00 107.03 147 ILE C O 1
ATOM 4169 N N . ARG C 3 183 ? 157.504 138.637 169.259 1.00 108.27 148 ARG C N 1
ATOM 4170 C CA . ARG C 3 183 ? 158.142 137.948 168.143 1.00 108.27 148 ARG C CA 1
ATOM 4171 C C . ARG C 3 183 ? 157.256 136.831 167.609 1.00 108.27 148 ARG C C 1
ATOM 4172 O O . ARG C 3 183 ? 157.126 136.658 166.390 1.00 108.27 148 ARG C O 1
ATOM 4180 N N . MET C 3 184 ? 156.643 136.057 168.507 1.00 105.91 149 MET C N 1
ATOM 4181 C CA . MET C 3 184 ? 155.738 135.003 168.071 1.00 105.91 149 MET C CA 1
ATOM 4182 C C . MET C 3 184 ? 154.567 135.558 167.279 1.00 105.91 149 MET C C 1
ATOM 4183 O O . MET C 3 184 ? 154.213 134.993 166.239 1.00 105.91 149 MET C O 1
ATOM 4188 N N . GLY C 3 185 ? 153.965 136.651 167.736 1.00 101.25 150 GLY C N 1
ATOM 4189 C CA . GLY C 3 185 ? 152.869 137.253 167.009 1.00 101.25 150 GLY C CA 1
ATOM 4190 C C . GLY C 3 185 ? 153.291 137.690 165.624 1.00 101.25 150 GLY C C 1
ATOM 4191 O O . GLY C 3 185 ? 152.599 137.411 164.642 1.00 101.25 150 GLY C O 1
ATOM 4192 N N . THR C 3 186 ? 154.437 138.367 165.530 1.00 99.38 151 THR C N 1
ATOM 4193 C CA . THR C 3 186 ? 154.906 138.837 164.231 1.00 99.38 151 THR C CA 1
ATOM 4194 C C . THR C 3 186 ? 155.142 137.670 163.279 1.00 99.38 151 THR C C 1
ATOM 4195 O O . THR C 3 186 ? 154.698 137.690 162.122 1.00 99.38 151 THR C O 1
ATOM 4199 N N . THR C 3 187 ? 155.844 136.637 163.753 1.00 97.08 152 THR C N 1
ATOM 4200 C CA . THR C 3 187 ? 156.161 135.502 162.894 1.00 97.08 152 THR C CA 1
ATOM 4201 C C . THR C 3 187 ? 154.897 134.780 162.447 1.00 97.08 152 THR C C 1
ATOM 4202 O O . THR C 3 187 ? 154.747 134.437 161.267 1.00 97.08 152 THR C O 1
ATOM 4206 N N . LEU C 3 188 ? 153.970 134.539 163.376 1.00 93.94 153 LEU C N 1
ATOM 4207 C CA . LEU C 3 188 ? 152.743 133.838 163.018 1.00 93.94 153 LEU C CA 1
ATOM 4208 C C . LEU C 3 188 ? 151.903 134.657 162.048 1.00 93.94 153 LEU C C 1
ATOM 4209 O O . LEU C 3 188 ? 151.290 134.102 161.132 1.00 93.94 153 LEU C O 1
ATOM 4214 N N . CYS C 3 189 ? 151.859 135.978 162.229 1.00 93.20 154 CYS C N 1
ATOM 4215 C CA . CYS C 3 189 ? 151.098 136.815 161.308 1.00 93.20 154 CYS C CA 1
ATOM 4216 C C . CYS C 3 189 ? 151.693 136.774 159.909 1.00 93.20 154 CYS C C 1
ATOM 4217 O O . CYS C 3 189 ? 150.962 136.662 158.915 1.00 93.20 154 CYS C O 1
ATOM 4220 N N . LEU C 3 190 ? 153.020 136.873 159.806 1.00 91.80 155 LEU C N 1
ATOM 4221 C CA . LEU C 3 190 ? 153.650 136.779 158.495 1.00 91.80 155 LEU C CA 1
ATOM 4222 C C . LEU C 3 190 ? 153.363 135.428 157.855 1.00 91.80 155 LEU C C 1
ATOM 4223 O O . LEU C 3 190 ? 153.024 135.349 156.665 1.00 91.80 155 LEU C O 1
ATOM 4228 N N . ALA C 3 191 ? 153.473 134.351 158.635 1.00 88.82 156 ALA C N 1
ATOM 4229 C CA . ALA C 3 191 ? 153.194 133.026 158.097 1.00 88.82 156 ALA C CA 1
ATOM 4230 C C . ALA C 3 191 ? 151.755 132.923 157.614 1.00 88.82 156 ALA C C 1
ATOM 4231 O O . ALA C 3 191 ? 151.488 132.337 156.560 1.00 88.82 156 ALA C O 1
ATOM 4233 N N . VAL C 3 192 ? 150.811 133.483 158.373 1.00 85.01 157 VAL C N 1
ATOM 4234 C CA . VAL C 3 192 ? 149.406 133.416 157.986 1.00 85.01 157 VAL C CA 1
ATOM 4235 C C . VAL C 3 192 ? 149.173 134.177 156.690 1.00 85.01 157 VAL C C 1
ATOM 4236 O O . VAL C 3 192 ? 148.434 133.721 155.810 1.00 85.01 157 VAL C O 1
ATOM 4240 N N . TRP C 3 193 ? 149.778 135.358 156.558 1.00 82.23 158 TRP C N 1
ATOM 4241 C CA . TRP C 3 193 ? 149.594 136.138 155.338 1.00 82.23 158 TRP C CA 1
ATOM 4242 C C . TRP C 3 193 ? 150.149 135.400 154.125 1.00 82.23 158 TRP C C 1
ATOM 4243 O O . TRP C 3 193 ? 149.496 135.326 153.074 1.00 82.23 158 TRP C O 1
ATOM 4254 N N . LEU C 3 194 ? 151.354 134.836 154.251 1.00 85.07 159 LEU C N 1
ATOM 4255 C CA . LEU C 3 194 ? 151.908 134.067 153.139 1.00 85.07 159 LEU C CA 1
ATOM 4256 C C . LEU C 3 194 ? 151.053 132.846 152.824 1.00 85.07 159 LEU C C 1
ATOM 4257 O O . LEU C 3 194 ? 150.848 132.514 151.652 1.00 85.07 159 LEU C O 1
ATOM 4262 N N . THR C 3 195 ? 150.546 132.160 153.850 1.00 81.39 160 THR C N 1
ATOM 4263 C CA . THR C 3 195 ? 149.702 130.997 153.602 1.00 81.39 160 THR C CA 1
ATOM 4264 C C . THR C 3 195 ? 148.435 131.389 152.856 1.00 81.39 160 THR C C 1
ATOM 4265 O O . THR C 3 195 ? 148.016 130.696 151.923 1.00 81.39 160 THR C O 1
ATOM 4269 N N . ALA C 3 196 ? 147.809 132.498 153.254 1.00 78.43 161 ALA C N 1
ATOM 4270 C CA . ALA C 3 196 ? 146.603 132.948 152.569 1.00 78.43 161 ALA C CA 1
ATOM 4271 C C . ALA C 3 196 ? 146.896 133.306 151.119 1.00 78.43 161 ALA C C 1
ATOM 4272 O O . ALA C 3 196 ? 146.135 132.941 150.214 1.00 78.43 161 ALA C O 1
ATOM 4274 N N . ILE C 3 197 ? 148.002 134.011 150.872 1.00 79.23 162 ILE C N 1
ATOM 4275 C CA . ILE C 3 197 ? 148.339 134.382 149.500 1.00 79.23 162 ILE C CA 1
ATOM 4276 C C . ILE C 3 197 ? 148.587 133.137 148.656 1.00 79.23 162 ILE C C 1
ATOM 4277 O O . ILE C 3 197 ? 148.113 133.034 147.515 1.00 79.23 162 ILE C O 1
ATOM 4282 N N . MET C 3 198 ? 149.337 132.174 149.196 1.00 80.35 163 MET C N 1
ATOM 4283 C CA . MET C 3 198 ? 149.613 130.951 148.453 1.00 80.35 163 MET C CA 1
ATOM 4284 C C . MET C 3 198 ? 148.332 130.181 148.165 1.00 80.35 163 MET C C 1
ATOM 4285 O O . MET C 3 198 ? 148.148 129.662 147.059 1.00 80.35 163 MET C O 1
ATOM 4290 N N . ALA C 3 199 ? 147.434 130.093 149.147 1.00 78.72 164 ALA C N 1
ATOM 4291 C CA . ALA C 3 199 ? 146.175 129.395 148.924 1.00 78.72 164 ALA C CA 1
ATOM 4292 C C . ALA C 3 199 ? 145.300 130.123 147.913 1.00 78.72 164 ALA C C 1
ATOM 4293 O O . ALA C 3 199 ? 144.474 129.492 147.245 1.00 78.72 164 ALA C O 1
ATOM 4295 N N . THR C 3 200 ? 145.453 131.443 147.795 1.00 76.43 165 THR C N 1
ATOM 4296 C CA . THR C 3 200 ? 144.662 132.193 146.825 1.00 76.43 165 THR C CA 1
ATOM 4297 C C . THR C 3 200 ? 145.232 132.113 145.415 1.00 76.43 165 THR C C 1
ATOM 4298 O O . THR C 3 200 ? 144.483 132.262 144.445 1.00 76.43 165 THR C O 1
ATOM 4302 N N . ILE C 3 201 ? 146.542 131.896 145.279 1.00 76.73 166 ILE C N 1
ATOM 4303 C CA . ILE C 3 201 ? 147.159 131.903 143.949 1.00 76.73 166 ILE C CA 1
ATOM 4304 C C . ILE C 3 201 ? 146.424 131.000 142.960 1.00 76.73 166 ILE C C 1
ATOM 4305 O O . ILE C 3 201 ? 146.181 131.436 141.827 1.00 76.73 166 ILE C O 1
ATOM 4310 N N . PRO C 3 202 ? 146.060 129.763 143.299 1.00 75.99 167 PRO C N 1
ATOM 4311 C CA . PRO C 3 202 ? 145.427 128.890 142.295 1.00 75.99 167 PRO C CA 1
ATOM 4312 C C . PRO C 3 202 ? 144.153 129.452 141.686 1.00 75.99 167 PRO C C 1
ATOM 4313 O O . PRO C 3 202 ? 143.883 129.201 140.505 1.00 75.99 167 PRO C O 1
ATOM 4317 N N . LEU C 3 203 ? 143.352 130.192 142.452 1.00 76.62 168 LEU C N 1
ATOM 4318 C CA . LEU C 3 203 ? 142.065 130.660 141.942 1.00 76.62 168 LEU C CA 1
ATOM 4319 C C . LEU C 3 203 ? 142.239 131.758 140.898 1.00 76.62 168 LEU C C 1
ATOM 4320 O O . LEU C 3 203 ? 141.504 131.804 139.906 1.00 76.62 168 LEU C O 1
ATOM 4325 N N . LEU C 3 204 ? 143.203 132.655 141.107 1.00 73.35 169 LEU C N 1
ATOM 4326 C CA . LEU C 3 204 ? 143.286 133.856 140.282 1.00 73.35 169 LEU C CA 1
ATOM 4327 C C . LEU C 3 204 ? 143.611 133.525 138.832 1.00 73.35 169 LEU C C 1
ATOM 4328 O O . LEU C 3 204 ? 143.174 134.230 137.916 1.00 73.35 169 LEU C O 1
ATOM 4333 N N . VAL C 3 205 ? 144.377 132.458 138.598 1.00 71.48 170 VAL C N 1
ATOM 4334 C CA . VAL C 3 205 ? 144.868 132.179 137.254 1.00 71.48 170 VAL C CA 1
ATOM 4335 C C . VAL C 3 205 ? 143.736 131.999 136.252 1.00 71.48 170 VAL C C 1
ATOM 4336 O O . VAL C 3 205 ? 143.967 132.093 135.042 1.00 71.48 170 VAL C O 1
ATOM 4340 N N . PHE C 3 206 ? 142.513 131.742 136.718 1.00 70.73 171 PHE C N 1
ATOM 4341 C CA . PHE C 3 206 ? 141.393 131.482 135.823 1.00 70.73 171 PHE C CA 1
ATOM 4342 C C . PHE C 3 206 ? 140.442 132.660 135.663 1.00 70.73 171 PHE C C 1
ATOM 4343 O O . PHE C 3 206 ? 139.600 132.630 134.760 1.00 70.73 171 PHE C O 1
ATOM 4351 N N . TYR C 3 207 ? 140.543 133.686 136.503 1.00 70.34 172 TYR C N 1
ATOM 4352 C CA . TYR C 3 207 ? 139.653 134.833 136.383 1.00 70.34 172 TYR C CA 1
ATOM 4353 C C . TYR C 3 207 ? 140.059 135.697 135.196 1.00 70.34 172 TYR C C 1
ATOM 4354 O O . TYR C 3 207 ? 141.248 135.928 134.963 1.00 70.34 172 TYR C O 1
ATOM 4363 N N . GLN C 3 208 ? 139.070 136.175 134.444 1.00 66.04 173 GLN C N 1
ATOM 4364 C CA . GLN C 3 208 ? 139.332 137.032 133.296 1.00 66.04 173 GLN C CA 1
ATOM 4365 C C . GLN C 3 208 ? 138.027 137.678 132.856 1.00 66.04 173 GLN C C 1
ATOM 4366 O O . GLN C 3 208 ? 136.948 137.367 133.368 1.00 66.04 173 GLN C O 1
ATOM 4372 N N . VAL C 3 209 ? 138.141 138.582 131.889 1.00 65.30 174 VAL C N 1
ATOM 4373 C CA . VAL C 3 209 ? 137.001 139.320 131.359 1.00 65.30 174 VAL C CA 1
ATOM 4374 C C . VAL C 3 209 ? 136.481 138.613 130.118 1.00 65.30 174 VAL C C 1
ATOM 4375 O O . VAL C 3 209 ? 137.254 138.087 129.310 1.00 65.30 174 VAL C O 1
ATOM 4379 N N . ALA C 3 210 ? 135.160 138.598 129.968 1.00 63.80 175 ALA C N 1
ATOM 4380 C CA . ALA C 3 210 ? 134.501 137.993 128.824 1.00 63.80 175 ALA C CA 1
ATOM 4381 C C . ALA C 3 210 ? 133.407 138.920 128.319 1.00 63.80 175 ALA C C 1
ATOM 4382 O O . ALA C 3 210 ? 132.798 139.670 129.088 1.00 63.80 175 ALA C O 1
ATOM 4384 N N . SER C 3 211 ? 133.163 138.855 127.012 1.00 62.02 176 SER C N 1
ATOM 4385 C CA . SER C 3 211 ? 132.158 139.670 126.340 1.00 62.02 176 SER C CA 1
ATOM 4386 C C . SER C 3 211 ? 130.997 138.769 125.939 1.00 62.02 176 SER C C 1
ATOM 4387 O O . SER C 3 211 ? 131.148 137.903 125.072 1.00 62.02 176 SER C O 1
ATOM 4390 N N . GLU C 3 212 ? 129.843 138.974 126.571 1.00 64.01 177 GLU C N 1
ATOM 4391 C CA . GLU C 3 212 ? 128.624 138.244 126.240 1.00 64.01 177 GLU C CA 1
ATOM 4392 C C . GLU C 3 212 ? 127.781 139.132 125.330 1.00 64.01 177 GLU C C 1
ATOM 4393 O O . GLU C 3 212 ? 126.783 139.725 125.738 1.00 64.01 177 GLU C O 1
ATOM 4399 N N . ASP C 3 213 ? 128.201 139.221 124.070 1.00 61.04 178 ASP C N 1
ATOM 4400 C CA . ASP C 3 213 ? 127.514 140.038 123.072 1.00 61.04 178 ASP C CA 1
ATOM 4401 C C . ASP C 3 213 ? 127.597 141.522 123.426 1.00 61.04 178 ASP C C 1
ATOM 4402 O O . ASP C 3 213 ? 126.597 142.241 123.437 1.00 61.04 178 ASP C O 1
ATOM 4407 N N . GLY C 3 214 ? 128.813 141.981 123.719 1.00 62.45 179 GLY C N 1
ATOM 4408 C CA . GLY C 3 214 ? 129.068 143.374 123.996 1.00 62.45 179 GLY C CA 1
ATOM 4409 C C . GLY C 3 214 ? 129.008 143.760 125.458 1.00 62.45 179 GLY C C 1
ATOM 4410 O O . GLY C 3 214 ? 129.425 144.870 125.806 1.00 62.45 179 GLY C O 1
ATOM 4411 N N . VAL C 3 215 ? 128.506 142.884 126.320 1.00 63.03 180 VAL C N 1
ATOM 4412 C CA . VAL C 3 215 ? 128.420 143.155 127.750 1.00 63.03 180 VAL C CA 1
ATOM 4413 C C . VAL C 3 215 ? 129.603 142.482 128.430 1.00 63.03 180 VAL C C 1
ATOM 4414 O O . VAL C 3 215 ? 129.801 141.272 128.293 1.00 63.03 180 VAL C O 1
ATOM 4418 N N . LEU C 3 216 ? 130.392 143.261 129.160 1.00 64.36 181 LEU C N 1
ATOM 4419 C CA . LEU C 3 216 ? 131.602 142.752 129.784 1.00 64.36 181 LEU C CA 1
ATOM 4420 C C . LEU C 3 216 ? 131.295 142.175 131.159 1.00 64.36 181 LEU C C 1
ATOM 4421 O O . LEU C 3 216 ? 130.417 142.661 131.876 1.00 64.36 181 LEU C O 1
ATOM 4426 N N . GLN C 3 217 ? 132.027 141.123 131.522 1.00 68.88 182 GLN C N 1
ATOM 4427 C CA . GLN C 3 217 ? 131.860 140.518 132.836 1.00 68.88 182 GLN C CA 1
ATOM 4428 C C . GLN C 3 217 ? 133.154 139.840 133.263 1.00 68.88 182 GLN C C 1
ATOM 4429 O O . GLN C 3 217 ? 133.844 139.222 132.453 1.00 68.88 182 GLN C O 1
ATOM 4435 N N . CYS C 3 218 ? 133.461 139.947 134.554 1.00 69.72 183 CYS C N 1
ATOM 4436 C CA . CYS C 3 218 ? 134.643 139.332 135.148 1.00 69.72 183 CYS C CA 1
ATOM 4437 C C . CYS C 3 218 ? 134.234 138.011 135.789 1.00 69.72 183 CYS C C 1
ATOM 4438 O O . CYS C 3 218 ? 133.382 137.991 136.682 1.00 69.72 183 CYS C O 1
ATOM 4441 N N . TYR C 3 219 ? 134.836 136.914 135.333 1.00 72.51 184 TYR C N 1
ATOM 4442 C CA . TYR C 3 219 ? 134.412 135.589 135.765 1.00 72.51 184 TYR C CA 1
ATOM 4443 C C . TYR C 3 219 ? 135.530 134.603 135.453 1.00 72.51 184 TYR C C 1
ATOM 4444 O O . TYR C 3 219 ? 136.473 134.924 134.726 1.00 72.51 184 TYR C O 1
ATOM 4453 N N . SER C 3 220 ? 135.431 133.407 136.030 1.00 69.75 185 SER C N 1
ATOM 4454 C CA . SER C 3 220 ? 136.434 132.363 135.849 1.00 69.75 185 SER C CA 1
ATOM 4455 C C . SER C 3 220 ? 135.901 131.290 134.908 1.00 69.75 185 SER C C 1
ATOM 4456 O O . SER C 3 220 ? 134.789 130.790 135.097 1.00 69.75 185 SER C O 1
ATOM 4459 N N . PHE C 3 221 ? 136.701 130.931 133.905 1.00 68.04 186 PHE C N 1
ATOM 4460 C CA . PHE C 3 221 ? 136.296 129.994 132.865 1.00 68.04 186 PHE C CA 1
ATOM 4461 C C . PHE C 3 221 ? 137.241 128.802 132.853 1.00 68.04 186 PHE C C 1
ATOM 4462 O O . PHE C 3 221 ? 138.461 128.971 132.952 1.00 68.04 186 PHE C O 1
ATOM 4470 N N . TYR C 3 222 ? 136.675 127.604 132.730 1.00 73.26 187 TYR C N 1
ATOM 4471 C CA . TYR C 3 222 ? 137.432 126.362 132.713 1.00 73.26 187 TYR C CA 1
ATOM 4472 C C . TYR C 3 222 ? 137.100 125.568 131.458 1.00 73.26 187 TYR C C 1
ATOM 4473 O O . TYR C 3 222 ? 135.933 125.468 131.068 1.00 73.26 187 TYR C O 1
ATOM 4482 N N . ASN C 3 223 ? 138.126 125.001 130.833 1.00 75.19 188 ASN C N 1
ATOM 4483 C CA . ASN C 3 223 ? 137.914 124.038 129.767 1.00 75.19 188 ASN C CA 1
ATOM 4484 C C . ASN C 3 223 ? 137.585 122.673 130.362 1.00 75.19 188 ASN C C 1
ATOM 4485 O O . ASN C 3 223 ? 137.682 122.455 131.572 1.00 75.19 188 ASN C O 1
ATOM 4490 N N . GLN C 3 224 ? 137.190 121.742 129.493 1.00 76.02 189 GLN C N 1
ATOM 4491 C CA . GLN C 3 224 ? 136.920 120.388 129.961 1.00 76.02 189 GLN C CA 1
ATOM 4492 C C . GLN C 3 224 ? 138.188 119.694 130.437 1.00 76.02 189 GLN C C 1
ATOM 4493 O O . GLN C 3 224 ? 138.102 118.671 131.125 1.00 76.02 189 GLN C O 1
ATOM 4499 N N . GLN C 3 225 ? 139.361 120.222 130.083 1.00 76.37 190 GLN C N 1
ATOM 4500 C CA . GLN C 3 225 ? 140.618 119.667 130.574 1.00 76.37 190 GLN C CA 1
ATOM 4501 C C . GLN C 3 225 ? 140.966 120.230 131.948 1.00 76.37 190 GLN C C 1
ATOM 4502 O O . GLN C 3 225 ? 141.342 119.486 132.860 1.00 76.37 190 GLN C O 1
ATOM 4508 N N . THR C 3 226 ? 140.846 121.549 132.111 1.00 76.25 191 THR C N 1
ATOM 4509 C CA . THR C 3 226 ? 141.196 122.199 133.368 1.00 76.25 191 THR C CA 1
ATOM 4510 C C . THR C 3 226 ? 140.061 122.176 134.382 1.00 76.25 191 THR C C 1
ATOM 4511 O O . THR C 3 226 ? 140.204 122.771 135.455 1.00 76.25 191 THR C O 1
ATOM 4515 N N . LEU C 3 227 ? 138.943 121.517 134.072 1.00 79.59 192 LEU C N 1
ATOM 4516 C CA . LEU C 3 227 ? 137.799 121.537 134.977 1.00 79.59 192 LEU C CA 1
ATOM 4517 C C . LEU C 3 227 ? 138.128 120.911 136.327 1.00 79.59 192 LEU C C 1
ATOM 4518 O O . LEU C 3 227 ? 137.478 121.227 137.329 1.00 79.59 192 LEU C O 1
ATOM 4523 N N . LYS C 3 228 ? 139.123 120.023 136.377 1.00 78.68 193 LYS C N 1
ATOM 4524 C CA . LYS C 3 228 ? 139.456 119.363 137.636 1.00 78.68 193 LYS C CA 1
ATOM 4525 C C . LYS C 3 228 ? 139.890 120.371 138.693 1.00 78.68 193 LYS C C 1
ATOM 4526 O O . LYS C 3 228 ? 139.629 120.182 139.889 1.00 78.68 193 LYS C O 1
ATOM 4532 N N . TRP C 3 229 ? 140.562 121.444 138.275 1.00 79.17 194 TRP C N 1
ATOM 4533 C CA . TRP C 3 229 ? 141.021 122.433 139.240 1.00 79.17 194 TRP C CA 1
ATOM 4534 C C . TRP C 3 229 ? 139.856 123.157 139.897 1.00 79.17 194 TRP C C 1
ATOM 4535 O O . TRP C 3 229 ? 139.983 123.618 141.032 1.00 79.17 194 TRP C O 1
ATOM 4546 N N . LYS C 3 230 ? 138.712 123.255 139.220 1.00 80.52 195 LYS C N 1
ATOM 4547 C CA . LYS C 3 230 ? 137.549 123.861 139.862 1.00 80.52 195 LYS C CA 1
ATOM 4548 C C . LYS C 3 230 ? 137.096 123.037 141.062 1.00 80.52 195 LYS C C 1
ATOM 4549 O O . LYS C 3 230 ? 136.864 123.584 142.148 1.00 80.52 195 LYS C O 1
ATOM 4555 N N . ILE C 3 231 ? 136.985 121.718 140.890 1.00 83.24 196 ILE C N 1
ATOM 4556 C CA . ILE C 3 231 ? 136.626 120.847 142.007 1.00 83.24 196 ILE C CA 1
ATOM 4557 C C . ILE C 3 231 ? 137.695 120.914 143.085 1.00 83.24 196 ILE C C 1
ATOM 4558 O O . ILE C 3 231 ? 137.392 120.973 144.287 1.00 83.24 196 ILE C O 1
ATOM 4563 N N . PHE C 3 232 ? 138.965 120.888 142.676 1.00 82.17 197 PHE C N 1
ATOM 4564 C CA . PHE C 3 232 ? 140.044 120.936 143.653 1.00 82.17 197 PHE C CA 1
ATOM 4565 C C . PHE C 3 232 ? 139.961 122.201 144.493 1.00 82.17 197 PHE C C 1
ATOM 4566 O O . PHE C 3 232 ? 140.105 122.152 145.716 1.00 82.17 197 PHE C O 1
ATOM 4574 N N . THR C 3 233 ? 139.724 123.348 143.854 1.00 81.81 198 THR C N 1
ATOM 4575 C CA . THR C 3 233 ? 139.666 124.604 144.591 1.00 81.81 198 THR C CA 1
ATOM 4576 C C . THR C 3 233 ? 138.429 124.671 145.475 1.00 81.81 198 THR C C 1
ATOM 4577 O O . THR C 3 233 ? 138.488 125.195 146.592 1.00 81.81 198 THR C O 1
ATOM 4581 N N . ASN C 3 234 ? 137.296 124.150 144.999 1.00 87.99 199 ASN C N 1
ATOM 4582 C CA . ASN C 3 234 ? 136.101 124.128 145.838 1.00 87.99 199 ASN C CA 1
ATOM 4583 C C . ASN C 3 234 ? 136.353 123.345 147.119 1.00 87.99 199 ASN C C 1
ATOM 4584 O O . ASN C 3 234 ? 136.078 123.827 148.227 1.00 87.99 199 ASN C O 1
ATOM 4589 N N . PHE C 3 235 ? 136.895 122.133 146.989 1.00 88.71 200 PHE C N 1
ATOM 4590 C CA . PHE C 3 235 ? 137.144 121.326 148.178 1.00 88.71 200 PHE C CA 1
ATOM 4591 C C . PHE C 3 235 ? 138.264 121.918 149.026 1.00 88.71 200 PHE C C 1
ATOM 4592 O O . PHE C 3 235 ? 138.227 121.833 150.258 1.00 88.71 200 PHE C O 1
ATOM 4600 N N . LYS C 3 236 ? 139.267 122.528 148.395 1.00 84.24 201 LYS C N 1
ATOM 4601 C CA . LYS C 3 236 ? 140.300 123.211 149.160 1.00 84.24 201 LYS C CA 1
ATOM 4602 C C . LYS C 3 236 ? 139.685 124.283 150.039 1.00 84.24 201 LYS C C 1
ATOM 4603 O O . LYS C 3 236 ? 139.935 124.335 151.246 1.00 84.24 201 LYS C O 1
ATOM 4609 N N . MET C 3 237 ? 138.864 125.149 149.447 1.00 87.56 202 MET C N 1
ATOM 4610 C CA . MET C 3 237 ? 138.185 126.174 150.225 1.00 87.56 202 MET C CA 1
ATOM 4611 C C . MET C 3 237 ? 137.422 125.540 151.377 1.00 87.56 202 MET C C 1
ATOM 4612 O O . MET C 3 237 ? 137.614 125.903 152.540 1.00 87.56 202 MET C O 1
ATOM 4617 N N . ASN C 3 238 ? 136.585 124.546 151.075 1.00 90.46 203 ASN C N 1
ATOM 4618 C CA . ASN C 3 238 ? 135.769 123.942 152.124 1.00 90.46 203 ASN C CA 1
ATOM 4619 C C . ASN C 3 238 ? 136.630 123.442 153.278 1.00 90.46 203 ASN C C 1
ATOM 4620 O O . ASN C 3 238 ? 136.539 123.955 154.401 1.00 90.46 203 ASN C O 1
ATOM 4625 N N . ILE C 3 239 ? 137.484 122.447 153.021 1.00 88.84 204 ILE C N 1
ATOM 4626 C CA . ILE C 3 239 ? 138.230 121.819 154.111 1.00 88.84 204 ILE C CA 1
ATOM 4627 C C . ILE C 3 239 ? 139.152 122.822 154.796 1.00 88.84 204 ILE C C 1
ATOM 4628 O O . ILE C 3 239 ? 139.187 122.907 156.028 1.00 88.84 204 ILE C O 1
ATOM 4633 N N . LEU C 3 240 ? 139.921 123.590 154.022 1.00 86.41 205 LEU C N 1
ATOM 4634 C CA . LEU C 3 240 ? 140.906 124.475 154.629 1.00 86.41 205 LEU C CA 1
ATOM 4635 C C . LEU C 3 240 ? 140.244 125.568 155.459 1.00 86.41 205 LEU C C 1
ATOM 4636 O O . LEU C 3 240 ? 140.714 125.894 156.554 1.00 86.41 205 LEU C O 1
ATOM 4641 N N . GLY C 3 241 ? 139.156 126.155 154.959 1.00 88.30 206 GLY C N 1
ATOM 4642 C CA . GLY C 3 241 ? 138.595 127.330 155.585 1.00 88.30 206 GLY C CA 1
ATOM 4643 C C . GLY C 3 241 ? 137.458 127.091 156.555 1.00 88.30 206 GLY C C 1
ATOM 4644 O O . GLY C 3 241 ? 137.086 128.019 157.278 1.00 88.30 206 GLY C O 1
ATOM 4645 N N . LEU C 3 242 ? 136.874 125.890 156.590 1.00 92.62 207 LEU C N 1
ATOM 4646 C CA . LEU C 3 242 ? 135.811 125.601 157.543 1.00 92.62 207 LEU C CA 1
ATOM 4647 C C . LEU C 3 242 ? 136.186 124.501 158.526 1.00 92.62 207 LEU C C 1
ATOM 4648 O O . LEU C 3 242 ? 136.118 124.706 159.740 1.00 92.62 207 LEU C O 1
ATOM 4653 N N . LEU C 3 243 ? 136.581 123.328 158.032 1.00 90.79 208 LEU C N 1
ATOM 4654 C CA . LEU C 3 243 ? 136.683 122.161 158.901 1.00 90.79 208 LEU C CA 1
ATOM 4655 C C . LEU C 3 243 ? 137.801 122.322 159.925 1.00 90.79 208 LEU C C 1
ATOM 4656 O O . LEU C 3 243 ? 137.593 122.120 161.126 1.00 90.79 208 LEU C O 1
ATOM 4661 N N . ILE C 3 244 ? 138.999 122.677 159.471 1.00 91.06 209 ILE C N 1
ATOM 4662 C CA . ILE C 3 244 ? 140.151 122.738 160.369 1.00 91.06 209 ILE C CA 1
ATOM 4663 C C . ILE C 3 244 ? 139.924 123.838 161.403 1.00 91.06 209 ILE C C 1
ATOM 4664 O O . ILE C 3 244 ? 140.076 123.585 162.609 1.00 91.06 209 ILE C O 1
ATOM 4669 N N . PRO C 3 245 ? 139.563 125.062 161.000 1.00 90.77 210 PRO C N 1
ATOM 4670 C CA . PRO C 3 245 ? 139.221 126.077 162.010 1.00 90.77 210 PRO C CA 1
ATOM 4671 C C . PRO C 3 245 ? 138.115 125.642 162.953 1.00 90.77 210 PRO C C 1
ATOM 4672 O O . PRO C 3 245 ? 138.199 125.876 164.167 1.00 90.77 210 PRO C O 1
ATOM 4676 N N . PHE C 3 246 ? 137.069 125.009 162.421 1.00 96.08 211 PHE C N 1
ATOM 4677 C CA . PHE C 3 246 ? 135.974 124.561 163.271 1.00 96.08 211 PHE C CA 1
ATOM 4678 C C . PHE C 3 246 ? 136.454 123.510 164.259 1.00 96.08 211 PHE C C 1
ATOM 4679 O O . PHE C 3 246 ? 136.062 123.517 165.430 1.00 96.08 211 PHE C O 1
ATOM 4687 N N . THR C 3 247 ? 137.304 122.590 163.802 1.00 95.70 212 THR C N 1
ATOM 4688 C CA . THR C 3 247 ? 137.829 121.571 164.702 1.00 95.70 212 THR C CA 1
ATOM 4689 C C . THR C 3 247 ? 138.665 122.199 165.808 1.00 95.70 212 THR C C 1
ATOM 4690 O O . THR C 3 247 ? 138.577 121.790 166.973 1.00 95.70 212 THR C O 1
ATOM 4694 N N . ILE C 3 248 ? 139.487 123.193 165.464 1.00 95.34 213 ILE C N 1
ATOM 4695 C CA . ILE C 3 248 ? 140.309 123.848 166.479 1.00 95.34 213 ILE C CA 1
ATOM 4696 C C . ILE C 3 248 ? 139.425 124.549 167.504 1.00 95.34 213 ILE C C 1
ATOM 4697 O O . ILE C 3 248 ? 139.668 124.472 168.715 1.00 95.34 213 ILE C O 1
ATOM 4702 N N . PHE C 3 249 ? 138.386 125.246 167.037 1.00 99.47 214 PHE C N 1
ATOM 4703 C CA . PHE C 3 249 ? 137.455 125.882 167.967 1.00 99.47 214 PHE C CA 1
ATOM 4704 C C . PHE C 3 249 ? 136.799 124.848 168.872 1.00 99.47 214 PHE C C 1
ATOM 4705 O O . PHE C 3 249 ? 136.682 125.047 170.088 1.00 99.47 214 PHE C O 1
ATOM 4713 N N . MET C 3 250 ? 136.350 123.737 168.288 1.00 103.64 215 MET C N 1
ATOM 4714 C CA . MET C 3 250 ? 135.675 122.708 169.066 1.00 103.64 215 MET C CA 1
ATOM 4715 C C . MET C 3 250 ? 136.597 122.176 170.153 1.00 103.64 215 MET C C 1
ATOM 4716 O O . MET C 3 250 ? 136.192 122.022 171.309 1.00 103.64 215 MET C O 1
ATOM 4721 N N . PHE C 3 251 ? 137.851 121.900 169.800 1.00 104.16 216 PHE C N 1
ATOM 4722 C CA . PHE C 3 251 ? 138.787 121.384 170.792 1.00 104.16 216 PHE C CA 1
ATOM 4723 C C . PHE C 3 251 ? 139.059 122.412 171.884 1.00 104.16 216 PHE C C 1
ATOM 4724 O O . PHE C 3 251 ? 139.072 122.077 173.074 1.00 104.16 216 PHE C O 1
ATOM 4732 N N . CYS C 3 252 ? 139.282 123.671 171.500 1.00 105.50 217 CYS C N 1
ATOM 4733 C CA . CYS C 3 252 ? 139.714 124.672 172.471 1.00 105.50 217 CYS C CA 1
ATOM 4734 C C . CYS C 3 252 ? 138.592 125.051 173.431 1.00 105.50 217 CYS C C 1
ATOM 4735 O O . CYS C 3 252 ? 138.789 125.085 174.653 1.00 105.50 217 CYS C O 1
ATOM 4738 N N . TYR C 3 253 ? 137.404 125.343 172.901 1.00 107.06 218 TYR C N 1
ATOM 4739 C CA . TYR C 3 253 ? 136.398 126.025 173.704 1.00 107.06 218 TYR C CA 1
ATOM 4740 C C . TYR C 3 253 ? 135.628 125.099 174.630 1.00 107.06 218 TYR C C 1
ATOM 4741 O O . TYR C 3 253 ? 135.173 125.557 175.680 1.00 107.06 218 TYR C O 1
ATOM 4750 N N . ILE C 3 254 ? 135.503 123.812 174.311 1.00 110.26 219 ILE C N 1
ATOM 4751 C CA . ILE C 3 254 ? 134.963 122.897 175.310 1.00 110.26 219 ILE C CA 1
ATOM 4752 C C . ILE C 3 254 ? 135.840 122.918 176.555 1.00 110.26 219 ILE C C 1
ATOM 4753 O O . ILE C 3 254 ? 135.3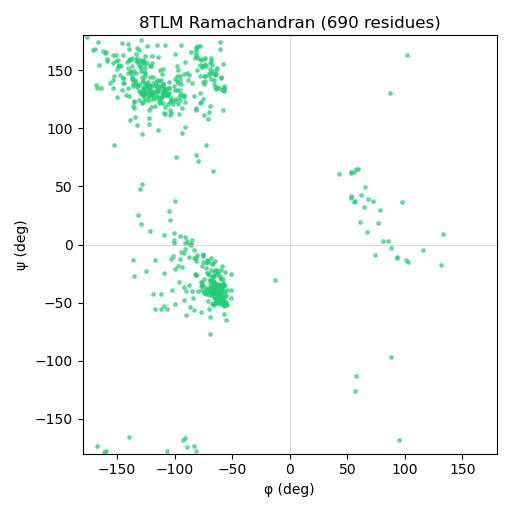42 123.026 177.683 1.00 110.26 219 ILE C O 1
ATOM 4758 N N . LYS C 3 255 ? 137.161 122.872 176.369 1.00 111.65 220 LYS C N 1
ATOM 4759 C CA . LYS C 3 255 ? 138.072 122.885 177.509 1.00 111.65 220 LYS C CA 1
ATOM 4760 C C . LYS C 3 255 ? 138.044 124.226 178.231 1.00 111.65 220 LYS C C 1
ATOM 4761 O O . LYS C 3 255 ? 138.054 124.273 179.467 1.00 111.65 220 LYS C O 1
ATOM 4767 N N . ILE C 3 256 ? 138.016 125.330 177.482 1.00 111.35 221 ILE C N 1
ATOM 4768 C CA . ILE C 3 256 ? 138.007 126.643 178.126 1.00 111.35 221 ILE C CA 1
ATOM 4769 C C . ILE C 3 256 ? 136.732 126.830 178.941 1.00 111.35 221 ILE C C 1
ATOM 4770 O O . ILE C 3 256 ? 136.767 127.353 180.060 1.00 111.35 221 ILE C O 1
ATOM 4775 N N . LEU C 3 257 ? 135.584 126.430 178.390 1.00 116.96 222 LEU C N 1
ATOM 4776 C CA . LEU C 3 257 ? 134.345 126.505 179.156 1.00 116.96 222 LEU C CA 1
ATOM 4777 C C . LEU C 3 257 ? 134.406 125.599 180.377 1.00 116.96 222 LEU C C 1
ATOM 4778 O O . LEU C 3 257 ? 133.984 125.990 181.471 1.00 116.96 222 LEU C O 1
ATOM 4783 N N . HIS C 3 258 ? 134.942 124.388 180.214 1.00 118.44 223 HIS C N 1
ATOM 4784 C CA . HIS C 3 258 ? 135.080 123.479 181.345 1.00 118.44 223 HIS C CA 1
ATOM 4785 C C . HIS C 3 258 ? 135.891 124.118 182.465 1.00 118.44 223 HIS C C 1
ATOM 4786 O O . HIS C 3 258 ? 135.568 123.958 183.648 1.00 118.44 223 HIS C O 1
ATOM 4793 N N . GLN C 3 259 ? 136.946 124.849 182.110 1.00 117.68 224 GLN C N 1
ATOM 4794 C CA . GLN C 3 259 ? 137.795 125.470 183.122 1.00 117.68 224 GLN C CA 1
ATOM 4795 C C . GLN C 3 259 ? 137.161 126.725 183.717 1.00 117.68 224 GLN C C 1
ATOM 4796 O O . GLN C 3 259 ? 137.327 126.996 184.911 1.00 117.68 224 GLN C O 1
ATOM 4802 N N . LEU C 3 260 ? 136.435 127.500 182.908 1.00 118.92 225 LEU C N 1
ATOM 4803 C CA . LEU C 3 260 ? 136.033 128.847 183.297 1.00 118.92 225 LEU C CA 1
ATOM 4804 C C . LEU C 3 260 ? 134.633 128.925 183.893 1.00 118.92 225 LEU C C 1
ATOM 4805 O O . LEU C 3 260 ? 134.389 129.773 184.759 1.00 118.92 225 LEU C O 1
ATOM 4810 N N . LYS C 3 261 ? 133.706 128.071 183.452 1.00 121.63 226 LYS C N 1
ATOM 4811 C CA . LYS C 3 261 ? 132.319 128.195 183.892 1.00 121.63 226 LYS C CA 1
ATOM 4812 C C . LYS C 3 261 ? 132.196 128.109 185.407 1.00 121.63 226 LYS C C 1
ATOM 4813 O O . LYS C 3 261 ? 131.282 128.704 185.990 1.00 121.63 226 LYS C O 1
ATOM 4819 N N . ARG C 3 262 ? 133.099 127.384 186.058 1.00 123.01 227 ARG C N 1
ATOM 4820 C CA . ARG C 3 262 ? 133.028 127.173 187.498 1.00 123.01 227 ARG C CA 1
ATOM 4821 C C . ARG C 3 262 ? 134.132 127.943 188.213 1.00 123.01 227 ARG C C 1
ATOM 4822 O O . ARG C 3 262 ? 135.269 127.995 187.745 1.00 123.01 227 ARG C O 1
ATOM 4830 N N . ILE C 3 272 ? 137.242 133.702 177.480 1.00 110.34 237 ILE C N 1
ATOM 4831 C CA . ILE C 3 272 ? 136.135 134.586 177.814 1.00 110.34 237 ILE C CA 1
ATOM 4832 C C . ILE C 3 272 ? 135.128 134.628 176.667 1.00 110.34 237 ILE C C 1
ATOM 4833 O O . ILE C 3 272 ? 135.387 134.114 175.580 1.00 110.34 237 ILE C O 1
ATOM 4838 N N . ARG C 3 273 ? 133.974 135.248 176.924 1.00 112.13 238 ARG C N 1
ATOM 4839 C CA . ARG C 3 273 ? 132.876 135.207 175.964 1.00 112.13 238 ARG C CA 1
ATOM 4840 C C . ARG C 3 273 ? 133.230 135.886 174.648 1.00 112.13 238 ARG C C 1
ATOM 4841 O O . ARG C 3 273 ? 132.631 135.578 173.612 1.00 112.13 238 ARG C O 1
ATOM 4849 N N . LEU C 3 274 ? 134.184 136.815 174.664 1.00 109.61 239 LEU C N 1
ATOM 4850 C CA . LEU C 3 274 ? 134.489 137.613 173.482 1.00 109.61 239 LEU C CA 1
ATOM 4851 C C . LEU C 3 274 ? 134.847 136.739 172.286 1.00 109.61 239 LEU C C 1
ATOM 4852 O O . LEU C 3 274 ? 134.180 136.789 171.246 1.00 109.61 239 LEU C O 1
ATOM 4857 N N . VAL C 3 275 ? 135.899 135.931 172.424 1.00 106.17 240 VAL C N 1
ATOM 4858 C CA . VAL C 3 275 ? 136.390 135.163 171.284 1.00 106.17 240 VAL C CA 1
ATOM 4859 C C . VAL C 3 275 ? 135.385 134.084 170.899 1.00 106.17 240 VAL C C 1
ATOM 4860 O O . VAL C 3 275 ? 135.266 133.718 169.724 1.00 106.17 240 VAL C O 1
ATOM 4864 N N . LEU C 3 276 ? 134.649 133.553 171.878 1.00 105.90 241 LEU C N 1
ATOM 4865 C CA . LEU C 3 276 ? 133.605 132.579 171.570 1.00 105.90 241 LEU C CA 1
ATOM 4866 C C . LEU C 3 276 ? 132.536 133.194 170.673 1.00 105.90 241 LEU C C 1
ATOM 4867 O O . LEU C 3 276 ? 132.133 132.603 169.662 1.00 105.90 241 LEU C O 1
ATOM 4872 N N . ILE C 3 277 ? 132.061 134.388 171.034 1.00 104.57 242 ILE C N 1
ATOM 4873 C CA . ILE C 3 277 ? 131.086 135.081 170.200 1.00 104.57 242 ILE C CA 1
ATOM 4874 C C . ILE C 3 277 ? 131.682 135.358 168.827 1.00 104.57 242 ILE C C 1
ATOM 4875 O O . ILE C 3 277 ? 131.013 135.218 167.796 1.00 104.57 242 ILE C O 1
ATOM 4880 N N . VAL C 3 278 ? 132.955 135.754 168.797 1.00 104.19 243 VAL C N 1
ATOM 4881 C CA . VAL C 3 278 ? 133.609 136.041 167.522 1.00 104.19 243 VAL C CA 1
ATOM 4882 C C . VAL C 3 278 ? 133.565 134.814 166.620 1.00 104.19 243 VAL C C 1
ATOM 4883 O O . VAL C 3 278 ? 133.197 134.899 165.442 1.00 104.19 243 VAL C O 1
ATOM 4887 N N . VAL C 3 279 ? 133.933 133.651 167.163 1.00 102.72 244 VAL C N 1
ATOM 4888 C CA . VAL C 3 279 ? 134.002 132.448 166.338 1.00 102.72 244 VAL C CA 1
ATOM 4889 C C . VAL C 3 279 ? 132.609 132.025 165.894 1.00 102.72 244 VAL C C 1
ATOM 4890 O O . VAL C 3 279 ? 132.409 131.627 164.744 1.00 102.72 244 VAL C O 1
ATOM 4894 N N . ILE C 3 280 ? 131.623 132.088 166.793 1.00 103.35 245 ILE C N 1
ATOM 4895 C CA . ILE C 3 280 ? 130.289 131.629 166.409 1.00 103.35 245 ILE C CA 1
ATOM 4896 C C . ILE C 3 280 ? 129.729 132.528 165.315 1.00 103.35 245 ILE C C 1
ATOM 4897 O O . ILE C 3 280 ? 129.128 132.054 164.344 1.00 103.35 245 ILE C O 1
ATOM 4902 N N . ALA C 3 281 ? 129.942 133.840 165.440 1.00 101.93 246 ALA C N 1
ATOM 4903 C CA . ALA C 3 281 ? 129.487 134.760 164.405 1.00 101.93 246 ALA C CA 1
ATOM 4904 C C . ALA C 3 281 ? 130.196 134.485 163.084 1.00 101.93 246 ALA C C 1
ATOM 4905 O O . ALA C 3 281 ? 129.554 134.341 162.037 1.00 101.93 246 ALA C O 1
ATOM 4907 N N . SER C 3 282 ? 131.529 134.406 163.115 1.00 100.58 247 SER C N 1
ATOM 4908 C CA . SER C 3 282 ? 132.295 134.234 161.886 1.00 100.58 247 SER C CA 1
ATOM 4909 C C . SER C 3 282 ? 132.123 132.846 161.286 1.00 100.58 247 SER C C 1
ATOM 4910 O O . SER C 3 282 ? 132.503 132.633 160.131 1.00 100.58 247 SER C O 1
ATOM 4913 N N . LEU C 3 283 ? 131.577 131.897 162.046 1.00 99.98 248 LEU C N 1
ATOM 4914 C CA . LEU C 3 283 ? 131.280 130.584 161.491 1.00 99.98 248 LEU C CA 1
ATOM 4915 C C . LEU C 3 283 ? 129.873 130.541 160.915 1.00 99.98 248 LEU C C 1
ATOM 4916 O O . LEU C 3 283 ? 129.650 129.938 159.864 1.00 99.98 248 LEU C O 1
ATOM 4921 N N . LEU C 3 284 ? 128.902 131.157 161.594 1.00 101.61 249 LEU C N 1
ATOM 4922 C CA . LEU C 3 284 ? 127.549 131.171 161.051 1.00 101.61 249 LEU C CA 1
ATOM 4923 C C . LEU C 3 284 ? 127.463 132.054 159.816 1.00 101.61 249 LEU C C 1
ATOM 4924 O O . LEU C 3 284 ? 126.603 131.835 158.955 1.00 101.61 249 LEU C O 1
ATOM 4929 N N . PHE C 3 285 ? 128.341 133.055 159.705 1.00 99.62 250 PHE C N 1
ATOM 4930 C CA . PHE C 3 285 ? 128.352 133.885 158.505 1.00 99.62 250 PHE C CA 1
ATOM 4931 C C . PHE C 3 285 ? 128.790 133.087 157.283 1.00 99.62 250 PHE C C 1
ATOM 4932 O O . PHE C 3 285 ? 128.212 133.232 156.200 1.00 99.62 250 PHE C O 1
ATOM 4940 N N . TRP C 3 286 ? 129.809 132.241 157.434 1.00 95.33 251 TRP C N 1
ATOM 4941 C CA . TRP C 3 286 ? 130.416 131.560 156.297 1.00 95.33 251 TRP C CA 1
ATOM 4942 C C . TRP C 3 286 ? 129.898 130.145 156.079 1.00 95.33 251 TRP C C 1
ATOM 4943 O O . TRP C 3 286 ? 130.067 129.604 154.982 1.00 95.33 251 TRP C O 1
ATOM 4954 N N . VAL C 3 287 ? 129.274 129.527 157.083 1.00 98.40 252 VAL C N 1
ATOM 4955 C CA . VAL C 3 287 ? 128.820 128.146 156.930 1.00 98.40 252 VAL C CA 1
ATOM 4956 C C . VAL C 3 287 ? 127.791 127.997 155.815 1.00 98.40 252 VAL C C 1
ATOM 4957 O O . VAL C 3 287 ? 127.864 127.007 155.071 1.00 98.40 252 VAL C O 1
ATOM 4961 N N . PRO C 3 288 ? 126.810 128.896 155.649 1.00 100.02 253 PRO C N 1
ATOM 4962 C CA . PRO C 3 288 ? 125.927 128.735 154.483 1.00 100.02 253 PRO C CA 1
ATOM 4963 C C . PRO C 3 288 ? 126.687 128.781 153.170 1.00 100.02 253 PRO C C 1
ATOM 4964 O O . PRO C 3 288 ? 126.375 128.021 152.244 1.00 100.02 253 PRO C O 1
ATOM 4968 N N . PHE C 3 289 ? 127.697 129.648 153.075 1.00 99.01 254 PHE C N 1
ATOM 4969 C CA . PHE C 3 289 ? 128.502 129.725 151.862 1.00 99.01 254 PHE C CA 1
ATOM 4970 C C . PHE C 3 289 ? 129.230 128.409 151.617 1.00 99.01 254 PHE C C 1
ATOM 4971 O O . PHE C 3 289 ? 129.253 127.893 150.492 1.00 99.01 254 PHE C O 1
ATOM 4979 N N . ASN C 3 290 ? 129.827 127.844 152.667 1.00 96.32 255 ASN C N 1
ATOM 4980 C CA . ASN C 3 290 ? 130.546 126.585 152.516 1.00 96.32 255 ASN C CA 1
ATOM 4981 C C . ASN C 3 290 ? 129.595 125.457 152.136 1.00 96.32 255 ASN C C 1
ATOM 4982 O O . ASN C 3 290 ? 129.932 124.594 151.321 1.00 96.32 255 ASN C O 1
ATOM 4987 N N . VAL C 3 291 ? 128.397 125.448 152.721 1.00 98.97 256 VAL C N 1
ATOM 4988 C CA . VAL C 3 291 ? 127.429 124.395 152.423 1.00 98.97 256 VAL C CA 1
ATOM 4989 C C . VAL C 3 291 ? 126.982 124.480 150.969 1.00 98.97 256 VAL C C 1
ATOM 4990 O O . VAL C 3 291 ? 126.896 123.465 150.265 1.00 98.97 256 VAL C O 1
ATOM 4994 N N . VAL C 3 292 ? 126.677 125.691 150.497 1.00 102.06 257 VAL C N 1
ATOM 4995 C CA . VAL C 3 292 ? 126.236 125.837 149.112 1.00 102.06 257 VAL C CA 1
ATOM 4996 C C . VAL C 3 292 ? 127.369 125.487 148.157 1.00 102.06 257 VAL C C 1
ATOM 4997 O O . VAL C 3 292 ? 127.141 124.901 147.093 1.00 102.06 257 VAL C O 1
ATOM 5001 N N . LEU C 3 293 ? 128.610 125.825 148.520 1.00 97.21 258 LEU C N 1
ATOM 5002 C CA . LEU C 3 293 ? 129.738 125.436 147.681 1.00 97.21 258 LEU C CA 1
ATOM 5003 C C . LEU C 3 293 ? 129.921 123.923 147.660 1.00 97.21 258 LEU C C 1
ATOM 5004 O O . LEU C 3 293 ? 130.256 123.354 146.615 1.00 97.21 258 LEU C O 1
ATOM 5009 N N . PHE C 3 294 ? 129.710 123.260 148.797 1.00 100.27 259 PHE C N 1
ATOM 5010 C CA . PHE C 3 294 ? 129.776 121.803 148.840 1.00 100.27 259 PHE C CA 1
ATOM 5011 C C . PHE C 3 294 ? 128.719 121.189 147.932 1.00 100.27 259 PHE C C 1
ATOM 5012 O O . PHE C 3 294 ? 128.995 120.248 147.178 1.00 100.27 259 PHE C O 1
ATOM 5020 N N . LEU C 3 295 ? 127.494 121.712 147.998 1.00 104.22 260 LEU C N 1
ATOM 5021 C CA . LEU C 3 295 ? 126.434 121.217 147.126 1.00 104.22 260 LEU C CA 1
ATOM 5022 C C . LEU C 3 295 ? 126.782 121.445 145.660 1.00 104.22 260 LEU C C 1
ATOM 5023 O O . LEU C 3 295 ? 126.560 120.569 144.816 1.00 104.22 260 LEU C O 1
ATOM 5028 N N . THR C 3 296 ? 127.330 122.618 145.340 1.00 102.20 261 THR C N 1
ATOM 5029 C CA . THR C 3 296 ? 127.722 122.907 143.965 1.00 102.20 261 THR C CA 1
ATOM 5030 C C . THR C 3 296 ? 128.779 121.921 143.484 1.00 102.20 261 THR C C 1
ATOM 5031 O O . THR C 3 296 ? 128.702 121.403 142.365 1.00 102.20 261 THR C O 1
ATOM 5035 N N . SER C 3 297 ? 129.780 121.650 144.325 1.00 101.21 262 SER C N 1
ATOM 5036 C CA . SER C 3 297 ? 130.817 120.695 143.953 1.00 101.21 262 SER C CA 1
ATOM 5037 C C . SER C 3 297 ? 130.244 119.298 143.754 1.00 101.21 262 SER C C 1
ATOM 5038 O O . SER C 3 297 ? 130.644 118.593 142.821 1.00 101.21 262 SER C O 1
ATOM 5041 N N . LEU C 3 298 ? 129.313 118.881 144.616 1.00 105.52 263 LEU C N 1
ATOM 5042 C CA . LEU C 3 298 ? 128.673 117.583 144.427 1.00 105.52 263 LEU C CA 1
ATOM 5043 C C . LEU C 3 298 ? 127.912 117.534 143.109 1.00 105.52 263 LEU C C 1
ATOM 5044 O O . LEU C 3 298 ? 127.974 116.533 142.385 1.00 105.52 263 LEU C O 1
ATOM 5049 N N . HIS C 3 299 ? 127.192 118.608 142.778 1.00 114.23 264 HIS C N 1
ATOM 5050 C CA . HIS C 3 299 ? 126.437 118.635 141.529 1.00 114.23 264 HIS C CA 1
ATOM 5051 C C . HIS C 3 299 ? 127.358 118.485 140.325 1.00 114.23 264 HIS C C 1
ATOM 5052 O O . HIS C 3 299 ? 127.048 117.740 139.388 1.00 114.23 264 HIS C O 1
ATOM 5059 N N . SER C 3 300 ? 128.490 119.180 140.331 1.00 106.25 265 SER C N 1
ATOM 5060 C CA . SER C 3 300 ? 129.445 119.092 139.234 1.00 106.25 265 SER C CA 1
ATOM 5061 C C . SER C 3 300 ? 130.065 117.701 139.179 1.00 106.25 265 SER C C 1
ATOM 5062 O O . SER C 3 300 ? 129.927 116.912 140.114 1.00 106.25 265 SER C O 1
ATOM 5065 N N . SER C 3 308 ? 116.848 121.410 137.464 1.00 126.88 273 SER C N 1
ATOM 5066 C CA . SER C 3 308 ? 116.048 122.437 138.122 1.00 126.88 273 SER C CA 1
ATOM 5067 C C . SER C 3 308 ? 116.747 122.969 139.369 1.00 126.88 273 SER C C 1
ATOM 5068 O O . SER C 3 308 ? 116.580 124.130 139.732 1.00 126.88 273 SER C O 1
ATOM 5071 N N . ILE C 3 309 ? 117.537 122.109 140.018 1.00 123.50 274 ILE C N 1
ATOM 5072 C CA . ILE C 3 309 ? 118.254 122.497 141.229 1.00 123.50 274 ILE C CA 1
ATOM 5073 C C . ILE C 3 309 ? 119.141 123.714 140.998 1.00 123.50 274 ILE C C 1
ATOM 5074 O O . ILE C 3 309 ? 119.458 124.443 141.949 1.00 123.50 274 ILE C O 1
ATOM 5079 N N . SER C 3 310 ? 119.534 123.964 139.747 1.00 122.84 275 SER C N 1
ATOM 5080 C CA . SER C 3 310 ? 120.494 125.025 139.465 1.00 122.84 275 SER C CA 1
ATOM 5081 C C . SER C 3 310 ? 119.966 126.392 139.881 1.00 122.84 275 SER C C 1
ATOM 5082 O O . SER C 3 310 ? 120.715 127.208 140.425 1.00 122.84 275 SER C O 1
ATOM 5085 N N . GLN C 3 311 ? 118.689 126.674 139.621 1.00 124.03 276 GLN C N 1
ATOM 5086 C CA . GLN C 3 311 ? 118.163 128.014 139.863 1.00 124.03 276 GLN C CA 1
ATOM 5087 C C . GLN C 3 311 ? 118.150 128.358 141.351 1.00 124.03 276 GLN C C 1
ATOM 5088 O O . GLN C 3 311 ? 118.661 129.414 141.752 1.00 124.03 276 GLN C O 1
ATOM 5094 N N . GLN C 3 312 ? 117.591 127.480 142.187 1.00 123.08 277 GLN C N 1
ATOM 5095 C CA . GLN C 3 312 ? 117.593 127.767 143.617 1.00 123.08 277 GLN C CA 1
ATOM 5096 C C . GLN C 3 312 ? 118.994 127.677 144.203 1.00 123.08 277 GLN C C 1
ATOM 5097 O O . GLN C 3 312 ? 119.302 128.393 145.158 1.00 123.08 277 GLN C O 1
ATOM 5103 N N . LEU C 3 313 ? 119.866 126.829 143.648 1.00 119.14 278 LEU C N 1
ATOM 5104 C CA . LEU C 3 313 ? 121.247 126.830 144.124 1.00 119.14 278 LEU C CA 1
ATOM 5105 C C . LEU C 3 313 ? 121.943 128.153 143.821 1.00 119.14 278 LEU C C 1
ATOM 5106 O O . LEU C 3 313 ? 122.692 128.669 144.661 1.00 119.14 278 LEU C O 1
ATOM 5111 N N . THR C 3 314 ? 121.712 128.714 142.632 1.00 119.75 279 THR C N 1
ATOM 5112 C CA . THR C 3 314 ? 122.281 130.014 142.293 1.00 119.75 279 THR C CA 1
ATOM 5113 C C . THR C 3 314 ? 121.733 131.100 143.208 1.00 119.75 279 THR C C 1
ATOM 5114 O O . THR C 3 314 ? 122.480 131.958 143.695 1.00 119.75 279 THR C O 1
ATOM 5118 N N . TYR C 3 315 ? 120.422 131.081 143.455 1.00 119.88 280 TYR C N 1
ATOM 5119 C CA . TYR C 3 315 ? 119.842 132.047 144.383 1.00 119.88 280 TYR C CA 1
ATOM 5120 C C . TYR C 3 315 ? 120.465 131.902 145.768 1.00 119.88 280 TYR C C 1
ATOM 5121 O O . TYR C 3 315 ? 120.766 132.898 146.439 1.00 119.88 280 TYR C O 1
ATOM 5130 N N . ALA C 3 316 ? 120.671 130.658 146.205 1.00 114.78 281 ALA C N 1
ATOM 5131 C CA . ALA C 3 316 ? 121.237 130.409 147.525 1.00 114.78 281 ALA C CA 1
ATOM 5132 C C . ALA C 3 316 ? 122.651 130.964 147.630 1.00 114.78 281 ALA C C 1
ATOM 5133 O O . ALA C 3 316 ? 122.983 131.659 148.594 1.00 114.78 281 ALA C O 1
ATOM 5135 N N . THR C 3 317 ? 123.503 130.663 146.648 1.00 111.91 282 THR C N 1
ATOM 5136 C CA . THR C 3 317 ? 124.864 131.192 146.700 1.00 111.91 282 THR C CA 1
ATOM 5137 C C . THR C 3 317 ? 124.867 132.716 146.635 1.00 111.91 282 THR C C 1
ATOM 5138 O O . THR C 3 317 ? 125.636 133.371 147.358 1.00 111.91 282 THR C O 1
ATOM 5142 N N . HIS C 3 318 ? 124.000 133.297 145.801 1.00 110.64 283 HIS C N 1
ATOM 5143 C CA . HIS C 3 318 ? 123.934 134.748 145.695 1.00 110.64 283 HIS C CA 1
ATOM 5144 C C . HIS C 3 318 ? 123.575 135.375 147.036 1.00 110.64 283 HIS C C 1
ATOM 5145 O O . HIS C 3 318 ? 124.204 136.349 147.462 1.00 110.64 283 HIS C O 1
ATOM 5152 N N . VAL C 3 319 ? 122.574 134.823 147.725 1.00 108.52 284 VAL C N 1
ATOM 5153 C CA . VAL C 3 319 ? 122.181 135.391 149.012 1.00 108.52 284 VAL C CA 1
ATOM 5154 C C . VAL C 3 319 ? 123.261 135.145 150.062 1.00 108.52 284 VAL C C 1
ATOM 5155 O O . VAL C 3 319 ? 123.514 135.998 150.924 1.00 108.52 284 VAL C O 1
ATOM 5159 N N . THR C 3 320 ? 123.912 133.980 150.014 1.00 106.56 285 THR C N 1
ATOM 5160 C CA . THR C 3 320 ? 124.925 133.664 151.015 1.00 106.56 285 THR C CA 1
ATOM 5161 C C . THR C 3 320 ? 126.117 134.600 150.909 1.00 106.56 285 THR C C 1
ATOM 5162 O O . THR C 3 320 ? 126.771 134.896 151.915 1.00 106.56 285 THR C O 1
ATOM 5166 N N . GLU C 3 321 ? 126.439 135.054 149.698 1.00 103.09 286 GLU C N 1
ATOM 5167 C CA . GLU C 3 321 ? 127.515 136.033 149.567 1.00 103.09 286 GLU C CA 1
ATOM 5168 C C . GLU C 3 321 ? 127.241 137.252 150.447 1.00 103.09 286 GLU C C 1
ATOM 5169 O O . GLU C 3 321 ? 128.089 137.664 151.252 1.00 103.09 286 GLU C O 1
ATOM 5175 N N . ILE C 3 322 ? 126.042 137.826 150.323 1.00 99.56 287 ILE C N 1
ATOM 5176 C CA . ILE C 3 322 ? 125.673 138.972 151.148 1.00 99.56 287 ILE C CA 1
ATOM 5177 C C . ILE C 3 322 ? 125.660 138.589 152.622 1.00 99.56 287 ILE C C 1
ATOM 5178 O O . ILE C 3 322 ? 126.112 139.357 153.480 1.00 99.56 287 ILE C O 1
ATOM 5183 N N . ILE C 3 323 ? 125.131 137.406 152.943 1.00 103.63 288 ILE C N 1
ATOM 5184 C CA . ILE C 3 323 ? 125.094 136.974 154.341 1.00 103.63 288 ILE C CA 1
ATOM 5185 C C . ILE C 3 323 ? 126.496 137.004 154.938 1.00 103.63 288 ILE C C 1
ATOM 5186 O O . ILE C 3 323 ? 126.706 137.469 156.064 1.00 103.63 288 ILE C O 1
ATOM 5191 N N . SER C 3 324 ? 127.474 136.502 154.184 1.00 98.65 289 SER C N 1
ATOM 5192 C CA . SER C 3 324 ? 128.847 136.440 154.676 1.00 98.65 289 SER C CA 1
ATOM 5193 C C . SER C 3 324 ? 129.469 137.826 154.788 1.00 98.65 289 SER C C 1
ATOM 5194 O O . SER C 3 324 ? 130.212 138.102 155.737 1.00 98.65 289 SER C O 1
ATOM 5197 N N . PHE C 3 325 ? 129.183 138.709 153.826 1.00 95.83 290 PHE C N 1
ATOM 5198 C CA . PHE C 3 325 ? 129.873 139.998 153.769 1.00 95.83 290 PHE C CA 1
ATOM 5199 C C . PHE C 3 325 ? 129.862 140.753 155.098 1.00 95.83 290 PHE C C 1
ATOM 5200 O O . PHE C 3 325 ? 130.754 141.570 155.349 1.00 95.83 290 PHE C O 1
ATOM 5208 N N . THR C 3 326 ? 128.873 140.504 155.958 1.00 98.04 291 THR C N 1
ATOM 5209 C CA . THR C 3 326 ? 128.678 141.341 157.141 1.00 98.04 291 THR C CA 1
ATOM 5210 C C . THR C 3 326 ? 129.693 141.079 158.251 1.00 98.04 291 THR C C 1
ATOM 5211 O O . THR C 3 326 ? 129.721 141.838 159.230 1.00 98.04 291 THR C O 1
ATOM 5215 N N . HIS C 3 327 ? 130.516 140.033 158.135 1.00 97.30 292 HIS C N 1
ATOM 5216 C CA . HIS C 3 327 ? 131.459 139.719 159.205 1.00 97.30 292 HIS C CA 1
ATOM 5217 C C . HIS C 3 327 ? 132.462 140.850 159.405 1.00 97.30 292 HIS C C 1
ATOM 5218 O O . HIS C 3 327 ? 132.809 141.194 160.545 1.00 97.30 292 HIS C O 1
ATOM 5225 N N . CYS C 3 328 ? 132.940 141.441 158.307 1.00 96.03 293 CYS C N 1
ATOM 5226 C CA . CYS C 3 328 ? 133.899 142.535 158.409 1.00 96.03 293 CYS C CA 1
ATOM 5227 C C . CYS C 3 328 ? 133.291 143.741 159.105 1.00 96.03 293 CYS C C 1
ATOM 5228 O O . CYS C 3 328 ? 133.974 144.426 159.874 1.00 96.03 293 CYS C O 1
ATOM 5231 N N . CYS C 3 329 ? 132.014 144.022 158.845 1.00 97.98 294 CYS C N 1
ATOM 5232 C CA . CYS C 3 329 ? 131.352 145.134 159.513 1.00 97.98 294 CYS C CA 1
ATOM 5233 C C . CYS C 3 329 ? 131.141 144.851 160.994 1.00 97.98 294 CYS C C 1
ATOM 5234 O O . CYS C 3 329 ? 131.289 145.753 161.825 1.00 97.98 294 CYS C O 1
ATOM 5237 N N . VAL C 3 330 ? 130.800 143.609 161.345 1.00 101.22 295 VAL C N 1
ATOM 5238 C CA . VAL C 3 330 ? 130.430 143.332 162.732 1.00 101.22 295 VAL C CA 1
ATOM 5239 C C . VAL C 3 330 ? 131.637 143.116 163.640 1.00 101.22 295 VAL C C 1
ATOM 5240 O O . VAL C 3 330 ? 131.527 143.337 164.852 1.00 101.22 295 VAL C O 1
ATOM 5244 N N . ASN C 3 331 ? 132.784 142.689 163.109 1.00 100.16 296 ASN C N 1
ATOM 5245 C CA . ASN C 3 331 ? 133.937 142.465 163.983 1.00 100.16 296 ASN C CA 1
ATOM 5246 C C . ASN C 3 331 ? 134.312 143.712 164.775 1.00 100.16 296 ASN C C 1
ATOM 5247 O O . ASN C 3 331 ? 134.456 143.619 166.010 1.00 100.16 296 ASN C O 1
ATOM 5252 N N . PRO C 3 332 ? 134.480 144.886 164.160 1.00 102.11 297 PRO C N 1
ATOM 5253 C CA . PRO C 3 332 ? 134.699 146.094 164.969 1.00 102.11 297 PRO C CA 1
ATOM 5254 C C . PRO C 3 332 ? 133.578 146.349 165.955 1.00 102.11 297 PRO C C 1
ATOM 5255 O O . PRO C 3 332 ? 133.830 146.840 167.061 1.00 102.11 297 PRO C O 1
ATOM 5259 N N . VAL C 3 333 ? 132.337 146.030 165.582 1.00 105.12 298 VAL C N 1
ATOM 5260 C CA . VAL C 3 333 ? 131.217 146.219 166.499 1.00 105.12 298 VAL C CA 1
ATOM 5261 C C . VAL C 3 333 ? 131.421 145.379 167.753 1.00 105.12 298 VAL C C 1
ATOM 5262 O O . VAL C 3 333 ? 131.258 145.863 168.878 1.00 105.12 298 VAL C O 1
ATOM 5266 N N . ILE C 3 334 ? 131.792 144.111 167.577 1.00 105.00 299 ILE C N 1
ATOM 5267 C CA . ILE C 3 334 ? 132.021 143.241 168.727 1.00 105.00 299 ILE C CA 1
ATOM 5268 C C . ILE C 3 334 ? 133.152 143.789 169.585 1.00 105.00 299 ILE C C 1
ATOM 5269 O O . ILE C 3 334 ? 133.042 143.867 170.816 1.00 105.00 299 ILE C O 1
ATOM 5274 N N . TYR C 3 335 ? 134.261 144.176 168.950 1.00 106.42 300 TYR C N 1
ATOM 5275 C CA . TYR C 3 335 ? 135.431 144.576 169.729 1.00 106.42 300 TYR C CA 1
ATOM 5276 C C . TYR C 3 335 ? 135.197 145.893 170.459 1.00 106.42 300 TYR C C 1
ATOM 5277 O O . TYR C 3 335 ? 135.758 146.115 171.539 1.00 106.42 300 TYR C O 1
ATOM 5286 N N . ALA C 3 336 ? 134.379 146.780 169.893 1.00 113.60 301 ALA C N 1
ATOM 5287 C CA . ALA C 3 336 ? 134.029 148.010 170.593 1.00 113.60 301 ALA C CA 1
ATOM 5288 C C . ALA C 3 336 ? 132.989 147.769 171.680 1.00 113.60 301 ALA C C 1
ATOM 5289 O O . ALA C 3 336 ? 132.996 148.464 172.702 1.00 113.60 301 ALA C O 1
ATOM 5291 N N . PHE C 3 337 ? 132.092 146.801 171.479 1.00 114.97 302 PHE C N 1
ATOM 5292 C CA . PHE C 3 337 ? 131.037 146.549 172.453 1.00 114.97 302 PHE C CA 1
ATOM 5293 C C . PHE C 3 337 ? 131.582 145.852 173.694 1.00 114.97 302 PHE C C 1
ATOM 5294 O O . PHE C 3 337 ? 131.203 146.187 174.822 1.00 114.97 302 PHE C O 1
ATOM 5302 N N . VAL C 3 338 ? 132.473 144.879 173.508 1.00 115.37 303 VAL C N 1
ATOM 5303 C CA . VAL C 3 338 ? 132.926 144.043 174.616 1.00 115.37 303 VAL C CA 1
ATOM 5304 C C . VAL C 3 338 ? 134.156 144.646 175.283 1.00 115.37 303 VAL C C 1
ATOM 5305 O O . VAL C 3 338 ? 134.133 144.963 176.477 1.00 115.37 303 VAL C O 1
ATOM 5309 N N . GLY C 3 339 ? 135.234 144.806 174.520 1.00 117.61 304 GLY C N 1
ATOM 5310 C CA . GLY C 3 339 ? 136.497 145.204 175.120 1.00 117.61 304 GLY C CA 1
ATOM 5311 C C . GLY C 3 339 ? 136.382 146.530 175.852 1.00 117.61 304 GLY C C 1
ATOM 5312 O O . GLY C 3 339 ? 135.827 147.504 175.338 1.00 117.61 304 GLY C O 1
ATOM 5313 N N . GLU C 3 340 ? 136.920 146.561 177.075 1.00 120.78 305 GLU C N 1
ATOM 5314 C CA . GLU C 3 340 ? 136.947 147.797 177.852 1.00 120.78 305 GLU C CA 1
ATOM 5315 C C . GLU C 3 340 ? 138.027 148.746 177.350 1.00 120.78 305 GLU C C 1
ATOM 5316 O O . GLU C 3 340 ? 137.869 149.971 177.427 1.00 120.78 305 GLU C O 1
ATOM 5322 N N . LYS C 3 341 ? 139.131 148.198 176.842 1.00 115.74 306 LYS C N 1
ATOM 5323 C CA . LYS C 3 341 ? 140.205 149.037 176.323 1.00 115.74 306 LYS C CA 1
ATOM 5324 C C . LYS C 3 341 ? 139.714 149.890 175.160 1.00 115.74 306 LYS C C 1
ATOM 5325 O O . LYS C 3 341 ? 140.077 151.065 175.039 1.00 115.74 306 LYS C O 1
ATOM 5331 N N . PHE C 3 342 ? 138.885 149.310 174.288 1.00 115.12 307 PHE C N 1
ATOM 5332 C CA . PHE C 3 342 ? 138.315 150.086 173.192 1.00 115.12 307 PHE C CA 1
ATOM 5333 C C . PHE C 3 342 ? 137.440 151.216 173.718 1.00 115.12 307 PHE C C 1
ATOM 5334 O O . PHE C 3 342 ? 137.502 152.343 173.215 1.00 115.12 307 PHE C O 1
ATOM 5342 N N . LYS C 3 343 ? 136.613 150.930 174.725 1.00 119.78 308 LYS C N 1
ATOM 5343 C CA . LYS C 3 343 ? 135.723 151.952 175.267 1.00 119.78 308 LYS C CA 1
ATOM 5344 C C . LYS C 3 343 ? 136.518 153.093 175.886 1.00 119.78 308 LYS C C 1
ATOM 5345 O O . LYS C 3 343 ? 136.171 154.269 175.723 1.00 119.78 308 LYS C O 1
ATOM 5351 N N . LYS C 3 344 ? 137.592 152.762 176.605 1.00 121.34 309 LYS C N 1
ATOM 5352 C CA . LYS C 3 344 ? 138.345 153.785 177.322 1.00 121.34 309 LYS C CA 1
ATOM 5353 C C . LYS C 3 344 ? 138.840 154.873 176.376 1.00 121.34 309 LYS C C 1
ATOM 5354 O O . LYS C 3 344 ? 138.901 156.050 176.751 1.00 121.34 309 LYS C O 1
ATOM 5360 N N . HIS C 3 345 ? 139.190 154.501 175.146 1.00 120.04 310 HIS C N 1
ATOM 5361 C CA . HIS C 3 345 ? 139.707 155.448 174.168 1.00 120.04 310 HIS C CA 1
ATOM 5362 C C . HIS C 3 345 ? 138.676 155.880 173.134 1.00 120.04 310 HIS C C 1
ATOM 5363 O O . HIS C 3 345 ? 138.946 156.815 172.373 1.00 120.04 310 HIS C O 1
ATOM 5370 N N . LEU C 3 346 ? 137.514 155.230 173.081 1.00 120.48 311 LEU C N 1
ATOM 5371 C CA . LEU C 3 346 ? 136.441 155.686 172.207 1.00 120.48 311 LEU C CA 1
ATOM 5372 C C . LEU C 3 346 ? 135.547 156.717 172.879 1.00 120.48 311 LEU C C 1
ATOM 5373 O O . LEU C 3 346 ? 135.054 157.630 172.207 1.00 120.48 311 LEU C O 1
ATOM 5378 N N . SER C 3 347 ? 135.327 156.594 174.190 1.00 126.03 312 SER C N 1
ATOM 5379 C CA . SER C 3 347 ? 134.572 157.615 174.907 1.00 126.03 312 SER C CA 1
ATOM 5380 C C . SER C 3 347 ? 135.300 158.952 174.874 1.00 126.03 312 SER C C 1
ATOM 5381 O O . SER C 3 347 ? 134.668 160.011 174.780 1.00 126.03 312 SER C O 1
ATOM 5384 N N . GLU C 3 348 ? 136.632 158.923 174.951 1.00 128.12 313 GLU C N 1
ATOM 5385 C CA . GLU C 3 348 ? 137.404 160.159 174.906 1.00 128.12 313 GLU C CA 1
ATOM 5386 C C . GLU C 3 348 ? 137.189 160.897 173.591 1.00 128.12 313 GLU C C 1
ATOM 5387 O O . GLU C 3 348 ? 137.022 162.122 173.577 1.00 128.12 313 GLU C O 1
ATOM 5393 N N . ILE C 3 349 ? 137.186 160.171 172.477 1.00 126.82 314 ILE C N 1
ATOM 5394 C CA . ILE C 3 349 ? 137.015 160.784 171.167 1.00 126.82 314 ILE C CA 1
ATOM 5395 C C . ILE C 3 349 ? 135.534 161.033 170.908 1.00 126.82 314 ILE C C 1
ATOM 5396 O O . ILE C 3 349 ? 135.087 162.178 170.856 1.00 126.82 314 ILE C O 1
#